Protein 7DDZ (pdb70)

GO terms:
  GO:0008188 neuropeptide receptor activity (F, IDA)
  GO:0001601 peptide YY receptor activity (F, IDA)
  GO:0007186 G protein-coupled receptor signaling pathway (P, IDA)
  GO:0007193 adenylate cyclase-inhibiting G protein-coupled receptor signaling pathway (P, IDA)
  GO:0005929 cilium (C, IDA)
  GO:0004983 neuropeptide Y receptor activity (F, IDA)
  GO:0005886 plasma membrane (C, IDA)
  GO:0001965 G-protein alpha-subunit binding (F, IDA)
  GO:0005246 calcium channel regulator activity (F, TAS)
  GO:0005886 plasma membrane (C, TAS)
  GO:0038023 signaling receptor activity (F, TAS)
  GO:0007626 locomotory behavior (P, TAS)
  GO:0005515 protein binding (F, IPI)
  GO:0003151 outflow tract morphogenesis (P, IMP)
  GO:0003214 cardiac left ventricle morphogenesis (P, IMP)

Solvent-accessible surface area: 22088 Å² total; per-residue (Å²): 164,93,94,70,94,26,71,107,28,2,50,52,5,31,108,81,0,31,80,12,1,50,24,0,40,82,0,4,107,137,47,122,104,12,98,54,17,17,16,26,4,1,14,10,3,3,64,0,9,36,49,7,0,71,66,0,0,36,59,25,28,46,74,46,26,153,40,55,13,77,42,26,67,94,45,0,56,81,8,22,40,6,35,9,18,6,28,15,0,3,9,40,4,6,18,24,3,0,70,12,30,19,75,6,10,44,93,41,17,57,55,97,36,56,68,175,81,0,91,96,43,33,40,92,4,62,38,86,0,29,136,68,0,30,33,55,19,120,54,54,55,85,60,121,105,77,141,114,115,80,185,132,27,15,25,9,65,92,95,52,78,18,152,143,122,63,111,126,14,34,83,48,21,68,53,25,26,99,92,17,23,78,93,12,42,37,62,5,65,96,0,16,87,120,0,133,51,110,15,142,134,72,74,17,61,0,0,0,0,20,0,19,77,104,20,51,1,70,41,0,1,117,14,0,13,143,42,1,33,108,30,50,20,104,42,47,62,72,41,5,66,88,29,152,11,58,29,14,0,108,26,11,11,0,0,0,0,0,0,14,32,106,18,124,143,69,73,93,16,4,97,54,0,70,83,7,48,91,41,0,97,109,0,28,5,132,3,6,13,0,0,0,0,0,7,19,62,61,103,161,150,143,60,2,1,0,0,70,33,0,19,94,48,0,124,107,43,39,14,68,44,14,54,109,12,17,72,4,79,36,72,0,134,93,14,129,118,100,0,25,30,17,1,100,79,0,94,27,21,12,64,102,44,52,82,109,26,62,110,16,0,80,2,3,46,42,2,11,77,45,18,20,90,17,24,97,28,7,21,52,21,54,81,49,28,49,124,66,80,148,45,161,68,84,201,108,52,53,77,52,71,29,63,55,20,18,62,0,4,34,7,6,35,14,9,8,98,23,2,14,186,45,15,41,83,6,103,137,9,18,116,30,14,128,186,100,193

Nearest PDB structures (foldseek):
  7ddz-assembly1_A  TM=1.002E+00  e=1.173E-68  Enterobacteria phage RB59
  7k15-assembly1_A  TM=5.612E-01  e=9.259E-35  Homo sapiens
  5tgz-assembly1_A  TM=5.579E-01  e=1.648E-32  Homo sapiens
  5zkp-assembly1_A  TM=7.275E-01  e=7.012E-29  Homo sapiens
  6li1-assembly1_A  TM=5.273E-01  e=2.588E-31  Homo sapiens

Radius of gyration: 28.98 Å; Cα contacts (8 Å, |Δi|>4): 641; chains: 1; bounding box: 44×44×99 Å

InterPro domains:
  IPR000276 G protein-coupled receptor, rhodopsin-like [PF00001] (67-325)
  IPR000276 G protein-coupled receptor, rhodopsin-like [PR00237] (52-76)
  IPR000276 G protein-coupled receptor, rhodopsin-like [PR00237] (85-106)
  IPR000276 G protein-coupled receptor, rhodopsin-like [PR00237] (130-152)
  IPR000276 G protein-coupled receptor, rhodopsin-like [PR00237] (164-185)
  IPR000276 G protein-coupled receptor, rhodopsin-like [PR00237] (220-243)
  IPR000276 G protein-coupled receptor, rhodopsin-like [PR00237] (266-290)
  IPR000276 G protein-coupled receptor, rhodopsin-like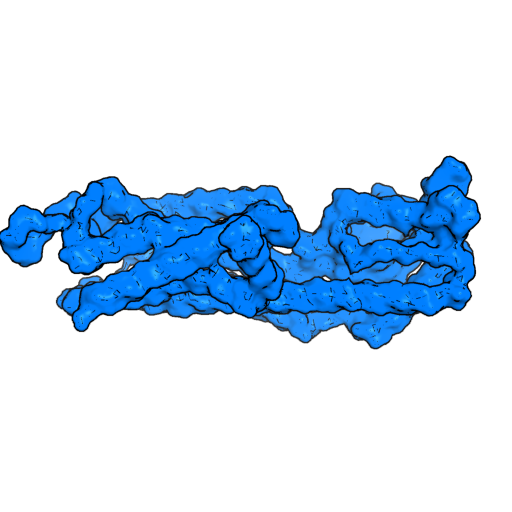 [PR00237] (307-333)
  IPR000276 G protein-coupled receptor, rhodopsin-like [PS00237] (136-152)
  IPR000276 G protein-coupled receptor, rhodopsin-like [SM01381] (61-340)
  IPR000611 Neuropeptide Y receptor family [PR01012] (77-89)
  IPR000611 Neuropeptide Y receptor family [PR01012] (107-119)
  IPR000611 Neuropeptide Y receptor family [PR01012] (130-145)
  IPR000611 Neuropeptide Y receptor family [PR01012] (312-321)
  IPR000611 Neuropeptide Y receptor family [PR01012] (323-336)
  IPR001358 Neuropeptide Y2 receptor [PR01014] (2-19)
  IPR001358 Neuropeptide Y2 receptor [PR01014] (26-42)
  IPR001358 Neuropeptide Y2 receptor [PR01014] (42-59)
  IPR001358 Neuropeptide Y2 receptor [PR01014] (179-192)
  IPR001358 Neuropeptide Y2 receptor [PR01014] (193-208)

Organism: Homo sapiens (NCBI:txid9606)

Structure (mmCIF, N/CA/C/O backbone):
data_7DDZ
#
_entry.id   7DDZ
#
_cell.length_a   96.420
_cell.length_b   50.863
_cell.length_c   184.629
_cell.angle_alpha   90.000
_cell.angle_beta   90.667
_cell.angle_gamma   90.000
#
_symmetry.space_group_name_H-M   'C 1 2 1'
#
loop_
_entity.id
_entity.type
_entity.pdbx_description
1 polymer 'Human Neuropeptide Y Y2 Receptor fusion protein'
2 non-polymer ~{N}-[4-[4-[(1~{S})-2-(diethylamino)-2-oxidanylidene-1-phenyl-ethyl]piperazin-1-yl]-3-fluoranyl-phenyl]-2-pyridin-3-yl-benzamide
3 non-polymer 'FLAVIN MONONUCLEOTIDE'
#
loop_
_atom_site.group_PDB
_atom_site.id
_atom_site.type_symbol
_atom_site.label_atom_id
_atom_site.label_alt_id
_atom_site.label_comp_id
_atom_site.label_asym_id
_atom_site.label_entity_id
_atom_site.label_seq_id
_atom_site.pdbx_PDB_ins_code
_atom_site.Cartn_x
_atom_site.Cartn_y
_atom_site.Cartn_z
_atom_site.occupancy
_atom_site.B_iso_or_equiv
_atom_site.auth_seq_id
_atom_site.auth_comp_id
_atom_site.auth_asym_id
_atom_site.auth_atom_id
_atom_site.pdbx_PDB_model_num
ATOM 1 N N . GLU A 1 211 ? -32.00400 -15.93200 56.68200 1.000 118.36946 48 GLU A N 1
ATOM 2 C CA . GLU A 1 211 ? -30.86800 -15.23000 57.27600 1.000 121.44351 48 GLU A CA 1
ATOM 3 C C . GLU A 1 211 ? -30.47100 -14.00600 56.44300 1.000 118.52474 48 GLU A C 1
ATOM 4 O O . GLU A 1 211 ? -30.01500 -14.13500 55.30800 1.000 114.48478 48 GLU A O 1
ATOM 10 N N . VAL A 1 212 ? -30.63900 -12.81500 57.02300 1.000 118.07995 49 VAL A N 1
ATOM 11 C CA . VAL A 1 212 ? -30.43200 -11.58100 56.26800 1.000 112.82405 49 VAL A CA 1
ATOM 12 C C . VAL A 1 212 ? -28.94900 -11.32300 56.02600 1.000 112.51612 49 VAL A C 1
ATOM 13 O O . VAL A 1 212 ? -28.57200 -10.77200 54.98300 1.000 113.18726 49 VAL A O 1
ATOM 17 N N . GLN A 1 213 ? -28.08100 -11.74100 56.95000 1.000 113.70047 50 GLN A N 1
ATOM 18 C CA . GLN A 1 213 ? -26.65500 -11.47300 56.79000 1.000 111.53179 50 GLN A CA 1
ATOM 19 C C . GLN A 1 213 ? -26.07800 -12.18800 55.57000 1.000 115.29014 50 GLN A C 1
ATOM 20 O O . GLN A 1 213 ? -25.26500 -11.61200 54.83800 1.000 117.80097 50 GLN A O 1
ATOM 26 N N . VAL A 1 214 ? -26.49700 -13.42900 55.31700 1.000 114.45056 51 VAL A N 1
ATOM 27 C CA . VAL A 1 214 ? -25.95900 -14.16100 54.17000 1.000 111.90289 51 VAL A CA 1
ATOM 28 C C . VAL A 1 214 ? -26.57800 -13.68300 52.84900 1.000 109.26836 51 VAL A C 1
ATOM 29 O O . VAL A 1 214 ? -25.90000 -13.66900 51.81300 1.000 109.87633 51 VAL A O 1
ATOM 33 N N . VAL A 1 215 ? -27.85300 -13.27900 52.85100 1.000 107.32339 52 VAL A N 1
ATOM 34 C CA . VAL A 1 215 ? -28.47200 -12.74800 51.63800 1.000 102.62809 52 VAL A CA 1
ATOM 35 C C . VAL A 1 215 ? -27.78700 -11.45800 51.20300 1.000 104.78362 52 VAL A C 1
ATOM 3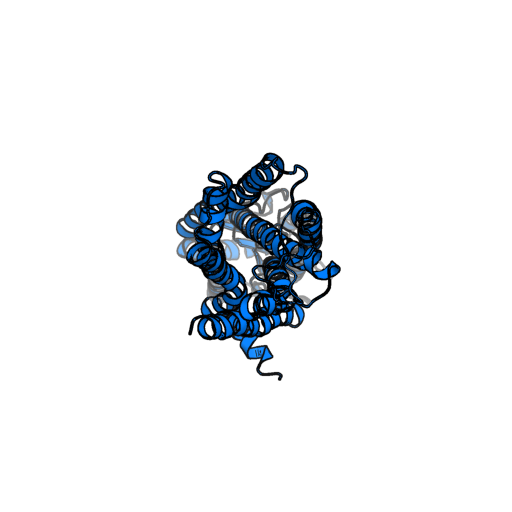6 O O . VAL A 1 215 ? -27.73600 -11.15800 50.00300 1.000 105.62845 52 VAL A O 1
ATOM 40 N N . LEU A 1 216 ? -27.20700 -10.70900 52.14100 1.000 107.51552 53 LEU A N 1
ATOM 41 C CA . LEU A 1 216 ? -26.38300 -9.55400 51.80100 1.000 107.02862 53 LEU A CA 1
ATOM 42 C C . LEU A 1 216 ? -24.90300 -9.90200 51.63900 1.000 102.27279 53 LEU A C 1
ATOM 43 O O . LEU A 1 216 ? -24.15500 -9.09200 51.08000 1.000 96.83266 53 LEU A O 1
ATOM 48 N N . ILE A 1 217 ? -24.46900 -11.08200 52.10400 1.000 100.20149 54 ILE A N 1
ATOM 49 C CA . ILE A 1 217 ? -23.10600 -11.55300 51.83500 1.000 97.94859 54 ILE A CA 1
ATOM 50 C C . ILE A 1 217 ? -22.87400 -11.67300 50.33200 1.000 98.37495 54 ILE A C 1
ATOM 51 O O . ILE A 1 217 ? -21.93000 -11.09200 49.78400 1.000 104.15196 54 ILE A O 1
ATOM 56 N N . LEU A 1 218 ? -23.73400 -12.42900 49.64100 1.000 95.67463 55 LEU A N 1
ATOM 57 C CA . LEU A 1 218 ? -23.53400 -12.71100 48.22300 1.000 96.68001 55 LEU A CA 1
ATOM 58 C C . LEU A 1 218 ? -24.18100 -11.68300 47.29900 1.000 94.51133 55 LEU A C 1
ATOM 59 O O . LEU A 1 218 ? -23.89500 -11.68400 46.09300 1.000 89.04489 55 LEU A O 1
ATOM 64 N N . ALA A 1 219 ? -25.03900 -10.80500 47.82500 1.000 97.17218 56 ALA A N 1
ATOM 65 C CA . ALA A 1 219 ? -25.49600 -9.67500 47.02600 1.000 92.77691 56 ALA A CA 1
ATOM 66 C C . ALA A 1 219 ? -24.37100 -8.66600 46.82100 1.000 91.13724 56 ALA A C 1
ATOM 67 O O . ALA A 1 219 ? -24.25300 -8.06800 45.74800 1.000 86.72619 56 ALA A O 1
ATOM 69 N N . TYR A 1 220 ? -23.51600 -8.48300 47.82500 1.000 94.28499 57 TYR A N 1
ATOM 70 C CA . TYR A 1 220 ? -22.46100 -7.48400 47.72400 1.000 94.22709 57 TYR A CA 1
ATOM 71 C C . TYR A 1 220 ? -21.20600 -7.99300 47.03400 1.000 95.76148 57 TYR A C 1
ATOM 72 O O . TYR A 1 220 ? -20.47000 -7.18900 46.45700 1.000 97.42221 57 TYR A O 1
ATOM 81 N N . CYS A 1 221 ? -20.92500 -9.29100 47.07100 1.000 96.76423 58 CYS A N 1
ATOM 82 C CA . CYS A 1 221 ? -19.68800 -9.75000 46.45200 1.000 97.50643 58 CYS A CA 1
ATOM 83 C C . CYS A 1 221 ? -19.85700 -10.15700 44.99200 1.000 96.84056 58 CYS A C 1
ATOM 84 O O . CYS A 1 221 ? -18.94100 -9.92900 44.19100 1.000 95.08508 58 CYS A O 1
ATOM 87 N N . SER A 1 222 ? -20.99700 -10.74500 44.60600 1.000 95.16141 59 SER A N 1
ATOM 88 C CA . SER A 1 222 ? -21.21900 -10.96100 43.17900 1.000 88.75011 59 SER A CA 1
ATOM 89 C C . SER A 1 222 ? -21.18300 -9.63700 42.42500 1.000 83.31262 59 SER A C 1
ATOM 90 O O . SER A 1 222 ? -20.70200 -9.58900 41.28700 1.000 83.33104 59 SER A O 1
ATOM 93 N N . ILE A 1 223 ? -21.63800 -8.54700 43.05500 1.000 77.70405 60 ILE A N 1
ATOM 94 C CA . ILE A 1 223 ? -21.37700 -7.21800 42.50700 1.000 83.27314 60 ILE A CA 1
ATOM 95 C C . ILE A 1 223 ? -19.87800 -6.98400 42.39600 1.000 83.56002 60 ILE A C 1
ATOM 96 O O . ILE A 1 223 ? -19.38100 -6.48500 41.37600 1.000 75.59064 60 ILE A O 1
ATOM 101 N N . ILE A 1 224 ? -19.13800 -7.31100 43.46100 1.000 85.38129 61 ILE A N 1
ATOM 102 C CA . ILE A 1 224 ? -17.69900 -7.06800 43.46700 1.000 82.45462 61 ILE A CA 1
ATOM 103 C C . ILE A 1 224 ? -17.04000 -7.85200 42.34700 1.000 80.72020 61 ILE A C 1
ATOM 104 O O . ILE A 1 224 ? -16.23600 -7.31100 41.58400 1.000 78.03830 61 ILE A O 1
ATOM 109 N N . LEU A 1 225 ? -17.41600 -9.12700 42.20300 1.000 81.41766 62 LEU A N 1
ATOM 110 C CA . LEU A 1 225 ? -16.79900 -10.01000 41.21800 1.000 80.81232 62 LEU A CA 1
ATOM 111 C C . LEU A 1 225 ? -17.28500 -9.72000 39.79300 1.000 81.22290 62 LEU A C 1
ATOM 112 O O . LEU A 1 225 ? -16.46900 -9.57400 38.87500 1.000 81.85718 62 LEU A O 1
ATOM 117 N N . LEU A 1 226 ? -18.60800 -9.66100 39.57800 1.000 78.53573 63 LEU A N 1
ATOM 118 C CA . LEU A 1 226 ? -19.12900 -9.24900 38.27300 1.000 79.29372 63 LEU A CA 1
ATOM 119 C C . LEU A 1 226 ? -18.55400 -7.90400 37.83800 1.000 75.51169 63 LEU A C 1
ATOM 120 O O . LEU A 1 226 ? -18.35300 -7.66300 36.63900 1.000 76.06702 63 LEU A O 1
ATOM 125 N N . GLY A 1 227 ? -18.27700 -7.02600 38.79200 1.000 72.45869 64 GLY A N 1
ATOM 126 C CA . GLY A 1 227 ? -17.80600 -5.69300 38.49500 1.000 71.76124 64 GLY A CA 1
ATOM 127 C C . GLY A 1 227 ? -16.30500 -5.52900 38.41500 1.000 73.37985 64 GLY A C 1
ATOM 128 O O . GLY A 1 227 ? -15.84600 -4.55600 37.82100 1.000 72.65871 64 GLY A O 1
ATOM 129 N N . VAL A 1 228 ? -15.51800 -6.42300 39.01400 1.000 78.50415 65 VAL A N 1
ATOM 130 C CA . VAL A 1 228 ? -14.07600 -6.33200 38.80600 1.000 77.25400 65 VAL A CA 1
ATOM 131 C C . VAL A 1 228 ? -13.70600 -6.94700 37.46800 1.000 75.15901 65 VAL A C 1
ATOM 132 O O . VAL A 1 228 ? -12.98300 -6.33900 36.67300 1.000 71.94020 65 VAL A O 1
ATOM 136 N N . ILE A 1 229 ? -14.22600 -8.14000 37.17400 1.000 77.52772 66 ILE A N 1
ATOM 137 C CA . ILE A 1 229 ? -13.91100 -8.77700 35.89800 1.000 78.52520 66 ILE A CA 1
ATOM 138 C C . ILE A 1 229 ? -14.50700 -7.97000 34.75400 1.000 79.41742 66 ILE A C 1
ATOM 139 O O . ILE A 1 229 ? -13.82700 -7.65800 33.76700 1.000 78.43835 66 ILE A O 1
ATOM 144 N N . GLY A 1 230 ? -15.77800 -7.59500 34.88800 1.000 80.35963 67 GLY A N 1
ATOM 145 C CA . GLY A 1 230 ? -16.42700 -6.75300 33.90800 1.000 76.48812 67 GLY A CA 1
ATOM 146 C C . GLY A 1 230 ? -15.66400 -5.47100 33.65500 1.000 74.47209 67 GLY A C 1
ATOM 147 O O . GLY A 1 230 ? -15.26500 -5.19900 32.52300 1.000 75.62486 67 GLY A O 1
ATOM 148 N N . ASN A 1 231 ? -15.44000 -4.67400 34.70000 1.000 78.37519 68 ASN A N 1
ATOM 149 C CA . ASN A 1 231 ? -14.79200 -3.38400 34.49900 1.000 78.06725 68 ASN A CA 1
ATOM 150 C C . ASN A 1 231 ? -13.30000 -3.50400 34.21000 1.000 80.24120 68 ASN A C 1
ATOM 151 O O . ASN A 1 231 ? -12.69700 -2.52300 33.76400 1.000 76.78815 68 ASN A O 1
ATOM 156 N N . SER A 1 232 ? -12.69600 -4.67700 34.42000 1.000 81.80981 69 SER A N 1
ATOM 157 C CA . SER A 1 232 ? -11.30300 -4.85000 34.02100 1.000 79.38847 69 SER A CA 1
ATOM 158 C C . SER A 1 232 ? -11.17300 -5.12200 32.52800 1.000 81.20184 69 SER A C 1
ATOM 159 O O . SER A 1 232 ? -10.19300 -4.68800 31.90900 1.000 80.84654 69 SER A O 1
ATOM 162 N N . LEU A 1 233 ? -12.13900 -5.84000 31.94000 1.000 79.38847 70 LEU A N 1
ATOM 163 C CA . LEU A 1 233 ? -12.13700 -6.05800 30.49400 1.000 72.70345 70 LEU A CA 1
ATOM 164 C C . LEU A 1 233 ? -12.28700 -4.75500 29.72300 1.000 67.84761 70 LEU A C 1
ATOM 165 O O . LEU A 1 233 ? -11.68600 -4.60100 28.65700 1.000 74.38260 70 LEU A O 1
ATOM 170 N N . VAL A 1 234 ? -13.07800 -3.80900 30.23500 1.000 61.58896 71 VAL A N 1
ATOM 171 C CA . VAL A 1 234 ? -13.33000 -2.57400 29.49600 1.000 60.82045 71 VAL A CA 1
ATOM 172 C C . VAL A 1 234 ? -12.08900 -1.69500 29.46300 1.000 64.01294 71 VAL A C 1
ATOM 173 O O . VAL A 1 234 ? -11.72100 -1.16500 28.40900 1.000 66.91065 71 VAL A O 1
ATOM 177 N N . ILE A 1 235 ? -11.43500 -1.51100 30.61600 1.000 62.40222 72 ILE A N 1
ATOM 178 C CA . ILE A 1 235 ? -10.14400 -0.82900 30.64800 1.000 62.70489 72 ILE A CA 1
ATOM 179 C C . ILE A 1 235 ? -9.16700 -1.50400 29.69300 1.000 68.25818 72 ILE A C 1
ATOM 180 O O . ILE A 1 235 ? -8.47300 -0.84400 28.91200 1.000 71.69544 72 ILE A O 1
ATOM 185 N N . HIS A 1 236 ? -9.13400 -2.83700 29.71900 1.000 67.39229 73 HIS A N 1
ATOM 186 C CA . HIS A 1 236 ? -8.12800 -3.59200 28.98800 1.000 58.51754 73 HIS A CA 1
ATOM 187 C C . HIS A 1 236 ? -8.29200 -3.44900 27.48100 1.000 66.99751 73 HIS A C 1
ATOM 188 O O . HIS A 1 236 ? -7.34300 -3.07900 26.78200 1.000 75.57222 73 HIS A O 1
ATOM 195 N N . VAL A 1 237 ? -9.49000 -3.73800 26.95800 1.000 61.22050 74 VAL A N 1
ATOM 196 C CA . VAL A 1 237 ? -9.67500 -3.78400 25.50900 1.000 58.42016 74 VAL A CA 1
ATOM 197 C C . VAL A 1 237 ? -9.56800 -2.39100 24.89500 1.000 64.19191 74 VAL A C 1
ATOM 198 O O . VAL A 1 237 ? -9.05600 -2.23100 23.78100 1.000 72.18760 74 VAL A O 1
ATOM 202 N N . VAL A 1 238 ? -10.03600 -1.35800 25.59900 1.000 64.53932 75 VAL A N 1
ATOM 203 C CA . VAL A 1 238 ? -9.89100 -0.01000 25.06400 1.000 61.85478 75 VAL A CA 1
ATOM 204 C C . VAL A 1 238 ? -8.41000 0.33700 24.95000 1.000 61.76530 75 VAL A C 1
ATOM 205 O O . VAL A 1 238 ? -8.02100 1.14000 24.09600 1.000 60.55989 75 VAL A O 1
ATOM 209 N N . ILE A 1 239 ? -7.56000 -0.30800 25.74100 1.000 58.97286 76 ILE A N 1
ATOM 210 C CA . ILE A 1 239 ? -6.12700 -0.03100 25.69400 1.000 68.26345 76 ILE A CA 1
ATOM 211 C C . ILE A 1 239 ? -5.40200 -0.93400 24.69600 1.000 72.91927 76 ILE A C 1
ATOM 212 O O . ILE A 1 239 ? -4.60400 -0.46000 23.88500 1.000 73.51408 76 ILE A O 1
ATOM 217 N N . LYS A 1 240 ? -5.64200 -2.24800 24.73100 1.000 70.62952 77 LYS A N 1
ATOM 218 C CA . LYS A 1 240 ? -4.83300 -3.14700 23.91300 1.000 64.36561 77 LYS A CA 1
ATOM 219 C C . LYS A 1 240 ? -5.19000 -3.06900 22.43100 1.000 70.22158 77 LYS A C 1
ATOM 220 O O . LYS A 1 240 ? -4.34200 -3.37900 21.58700 1.000 80.27278 77 LYS A O 1
ATOM 226 N N . PHE A 1 241 ? -6.41100 -2.65500 22.08400 1.000 64.27876 78 PHE A N 1
ATOM 227 C CA . PHE A 1 241 ? -6.88600 -2.69800 20.70200 1.000 60.22564 78 PHE A CA 1
ATOM 228 C C . PHE A 1 241 ? -7.02800 -1.29000 20.14100 1.000 59.67821 78 PHE A C 1
ATOM 229 O O . PHE A 1 241 ? -7.87600 -0.51900 20.60200 1.000 53.08531 78 PHE A O 1
ATOM 237 N N . LYS A 1 242 ? -6.22400 -0.96600 19.12200 1.000 68.13975 79 LYS A N 1
ATOM 238 C CA . LYS A 1 242 ? -6.36400 0.33500 18.46800 1.000 65.95528 79 LYS A CA 1
ATOM 239 C C . LYS A 1 242 ? -7.68900 0.44800 17.73600 1.000 62.98387 79 LYS A C 1
ATOM 240 O O . LYS A 1 242 ? -8.11900 1.55800 17.40800 1.000 58.30962 79 LYS A O 1
ATOM 246 N N . SER A 1 243 ? -8.33800 -0.68500 17.46900 1.000 64.27613 80 SER A N 1
ATOM 247 C CA . SER A 1 243 ? -9.67000 -0.66600 16.88200 1.000 59.38344 80 SER A CA 1
ATOM 248 C C . SER A 1 243 ? -10.63900 0.09000 17.77200 1.000 58.75704 80 SER A C 1
ATOM 249 O O . SER A 1 243 ? -11.54400 0.77300 17.27100 1.000 53.76434 80 SER A O 1
ATOM 252 N N . MET A 1 244 ? -10.41700 0.01000 19.09500 1.000 63.24443 81 MET A N 1
ATOM 253 C CA . MET A 1 244 ? -11.29700 0.48000 20.15800 1.000 55.85670 81 MET A CA 1
ATOM 254 C C . MET A 1 244 ? -10.88900 1.82100 20.75400 1.000 55.58298 81 MET A C 1
ATOM 255 O O . MET A 1 244 ? -11.62500 2.35500 21.58500 1.000 59.54661 81 MET A O 1
ATOM 260 N N . ARG A 1 245 ? -9.73600 2.36300 20.39500 1.000 53.38798 82 ARG A N 1
ATOM 261 C CA . ARG A 1 245 ? -9.34300 3.65200 20.94100 1.000 55.23031 82 ARG A CA 1
ATOM 262 C C . ARG A 1 245 ? -10.13100 4.72000 20.19500 1.000 57.98064 82 ARG A C 1
ATOM 263 O O . ARG A 1 245 ? -9.78200 5.10800 19.07900 1.000 61.95480 82 ARG A O 1
ATOM 271 N N . THR A 1 246 ? -11.22700 5.16600 20.79600 1.000 50.94295 83 THR A N 1
ATOM 272 C CA . THR A 1 246 ? -12.02200 6.26800 20.28500 1.000 50.01389 83 THR A CA 1
ATOM 273 C C . THR A 1 246 ? -12.26900 7.24600 21.43000 1.000 57.59901 83 THR A C 1
ATOM 274 O O . THR A 1 246 ? -11.90000 6.99200 22.57900 1.000 63.46814 83 THR A O 1
ATOM 278 N N . VAL A 1 247 ? -12.85800 8.40100 21.12200 1.000 52.73264 84 VAL A N 1
ATOM 279 C CA . VAL A 1 247 ? -13.14500 9.33000 22.20900 1.000 48.34001 84 VAL A CA 1
ATOM 280 C C . VAL A 1 247 ? -14.29000 8.80200 23.06500 1.000 49.39803 84 VAL A C 1
ATOM 281 O O . VAL A 1 247 ? -14.29400 8.97100 24.28900 1.000 57.12527 84 VAL A O 1
ATOM 285 N N . THR A 1 248 ? -15.27700 8.14900 22.44700 1.000 48.28474 85 THR A N 1
ATOM 286 C CA . THR A 1 248 ? -16.38900 7.65600 23.25000 1.000 57.35425 85 THR A CA 1
ATOM 287 C C . THR A 1 248 ? -15.93800 6.54000 24.19500 1.000 58.14381 85 THR A C 1
ATOM 288 O O . THR A 1 248 ? -16.31600 6.53200 25.37700 1.000 62.18904 85 THR A O 1
ATOM 292 N N . ASN A 1 249 ? -15.07200 5.63800 23.72200 1.000 46.85035 86 ASN A N 1
ATOM 293 C CA . ASN A 1 249 ? -14.57500 4.57000 24.58000 1.000 50.90347 86 ASN A CA 1
ATOM 294 C C . ASN A 1 249 ? -13.63400 5.06900 25.67800 1.000 55.93565 86 ASN A C 1
ATOM 295 O O . ASN A 1 249 ? -13.46200 4.37600 26.68800 1.000 59.88350 86 ASN A O 1
ATOM 300 N N . PHE A 1 250 ? -13.03100 6.25000 25.52700 1.000 56.35939 87 PHE A N 1
ATOM 301 C CA . PHE A 1 250 ? -12.18400 6.76100 26.60000 1.000 58.64651 87 PHE A CA 1
ATOM 302 C C . PHE A 1 250 ? -13.02000 7.23400 27.78100 1.000 58.93338 87 PHE A C 1
ATOM 303 O O . PHE A 1 250 ? -12.61700 7.07500 28.93700 1.000 58.27804 87 PHE A O 1
ATOM 311 N N . PHE A 1 251 ? -14.17200 7.84600 27.50800 1.000 60.11773 88 PHE A N 1
ATOM 312 C CA . PHE A 1 251 ? -15.12800 8.12400 28.57100 1.000 66.89749 88 PHE A CA 1
ATOM 313 C C . PHE A 1 251 ? -15.71700 6.83000 29.12300 1.000 67.18174 88 PHE A C 1
ATOM 314 O O . PHE A 1 251 ? -15.92100 6.69400 30.33400 1.000 71.05852 88 PHE A O 1
ATOM 322 N N . ILE A 1 252 ? -15.98400 5.86400 28.24800 1.000 55.42770 89 ILE A N 1
ATOM 323 C CA . ILE A 1 252 ? -16.50000 4.57800 28.69800 1.000 53.74065 89 ILE A CA 1
ATOM 324 C C . ILE A 1 252 ? -15.48800 3.87000 29.59200 1.000 57.23055 89 ILE A C 1
ATOM 325 O O . ILE A 1 252 ? -15.84900 3.27400 30.61400 1.000 61.45737 89 ILE A O 1
ATOM 330 N N . ALA A 1 253 ? -14.20500 3.93300 29.24000 1.000 58.54123 90 ALA A N 1
ATOM 331 C CA . ALA A 1 253 ? -13.19000 3.40500 30.14400 1.000 60.12563 90 ALA A CA 1
ATOM 332 C C . ALA A 1 253 ? -13.07100 4.25100 31.40200 1.000 62.34432 90 ALA A C 1
ATOM 333 O O . ALA A 1 253 ? -12.72900 3.71900 32.46100 1.000 67.64232 90 ALA A O 1
ATOM 335 N N . ASN A 1 254 ? -13.36600 5.55300 31.32300 1.000 67.53441 91 ASN A N 1
ATOM 336 C CA . ASN A 1 254 ? -13.30300 6.40500 32.51800 1.000 69.51097 91 ASN A CA 1
ATOM 337 C C . ASN A 1 254 ? -14.41300 6.06900 33.50400 1.000 66.19215 91 ASN A C 1
ATOM 338 O O . ASN A 1 254 ? -14.17200 6.00300 34.71400 1.000 74.25627 91 ASN A O 1
ATOM 343 N N . LEU A 1 255 ? -15.64500 5.92000 33.00600 1.000 61.59949 92 LEU A N 1
ATOM 344 C CA . LEU A 1 255 ? -16.70200 5.25100 33.75600 1.000 64.42878 92 LEU A CA 1
ATOM 345 C C . LEU A 1 255 ? -16.22200 3.93800 34.36100 1.000 67.76339 92 LEU A C 1
ATOM 346 O O . LEU A 1 255 ? -16.41600 3.68300 35.56000 1.000 72.82978 92 LEU A O 1
ATOM 351 N N . ALA A 1 256 ? -15.62000 3.07400 33.53700 1.000 60.05194 93 ALA A N 1
ATOM 352 C CA . ALA A 1 256 ? -15.11800 1.80300 34.05900 1.000 63.80502 93 ALA A CA 1
ATOM 353 C C . ALA A 1 256 ? -14.13900 2.01700 35.20800 1.000 66.49481 93 ALA A C 1
ATOM 354 O O . ALA A 1 256 ? -14.16600 1.27400 36.19800 1.000 64.16032 93 ALA A O 1
ATOM 356 N N . VAL A 1 257 ? -13.26800 3.02800 35.09700 1.000 68.25029 94 VAL A N 1
ATOM 357 C CA . VAL A 1 257 ? -12.25000 3.22700 36.12800 1.000 72.06917 94 VAL A CA 1
ATOM 358 C C . VAL A 1 257 ? -12.89000 3.81200 37.38400 1.000 73.92465 94 VAL A C 1
ATOM 359 O O . VAL A 1 257 ? -12.42100 3.57000 38.50600 1.000 77.24610 94 VAL A O 1
ATOM 363 N N . ALA A 1 258 ? -13.99800 4.53700 37.22400 1.000 66.32374 95 ALA A N 1
ATOM 364 C CA . ALA A 1 258 ? -14.73700 5.02200 38.38100 1.000 68.82667 95 ALA A CA 1
ATOM 365 C C . ALA A 1 258 ? -15.39800 3.88000 39.14300 1.000 73.66146 95 ALA A C 1
ATOM 366 O O . ALA A 1 258 ? -15.39400 3.86800 40.37700 1.000 80.02275 95 ALA A O 1
ATOM 368 N N . ASP A 1 259 ? -15.99400 2.92700 38.42900 1.000 72.26656 96 ASP A N 1
ATOM 369 C CA . ASP A 1 259 ? -16.69400 1.83100 39.08100 1.000 74.44577 96 ASP A CA 1
ATOM 370 C C . ASP A 1 259 ? -15.74300 0.73700 39.54400 1.000 79.93853 96 ASP A C 1
ATOM 371 O O . ASP A 1 259 ? -16.11000 -0.07600 40.40600 1.000 77.82512 96 ASP A O 1
ATOM 376 N N . LEU A 1 260 ? -14.52900 0.70100 38.99600 1.000 80.18593 97 LEU A N 1
ATOM 377 C CA . LEU A 1 260 ? -13.51100 -0.17500 39.55500 1.000 79.04106 97 LEU A CA 1
ATOM 378 C C . LEU A 1 260 ? -13.06400 0.32700 40.91800 1.000 82.33882 97 LEU A C 1
ATOM 379 O O . LEU A 1 260 ? -12.90400 -0.45900 41.85700 1.000 88.28427 97 LEU A O 1
ATOM 384 N N . LEU A 1 261 ? -12.87300 1.64100 41.04400 1.000 79.78851 98 LEU A N 1
ATOM 385 C CA . LEU A 1 261 ? -12.53100 2.24500 42.32400 1.000 76.90922 98 LEU A CA 1
ATOM 386 C C . LEU A 1 261 ? -13.58100 1.95800 43.39300 1.000 83.77847 98 LEU A C 1
ATOM 387 O O . LEU A 1 261 ? -13.30600 2.13000 44.58600 1.000 89.62390 98 LEU A O 1
ATOM 392 N N . VAL A 1 262 ? -14.76900 1.50100 43.00400 1.000 80.88865 99 VAL A N 1
ATOM 393 C CA . VAL A 1 262 ? -15.82500 1.23300 43.97100 1.000 81.27027 99 VAL A CA 1
ATOM 394 C C . VAL A 1 262 ? -15.98100 -0.26500 44.21000 1.000 81.45713 99 VAL A C 1
ATOM 395 O O . VAL A 1 262 ? -16.28300 -0.69500 45.32400 1.000 83.10733 99 VAL A O 1
ATOM 399 N N . ASN A 1 263 ? -15.76100 -1.08300 43.18800 1.000 79.97275 100 ASN A N 1
ATOM 400 C CA . ASN A 1 263 ? -15.88800 -2.52000 43.40300 1.000 79.07001 100 ASN A CA 1
ATOM 401 C C . ASN A 1 263 ? -14.73200 -3.07900 44.22500 1.000 83.00995 100 ASN A C 1
ATOM 402 O O . ASN A 1 263 ? -14.90200 -4.09300 44.91600 1.000 84.61278 100 ASN A O 1
ATOM 407 N N . THR A 1 264 ? -13.55800 -2.44400 44.16700 1.000 78.40677 101 THR A N 1
ATOM 408 C CA . THR A 1 264 ? -12.37600 -2.97200 44.84000 1.000 80.41490 101 THR A CA 1
ATOM 409 C C . THR A 1 264 ? -12.02500 -2.22900 46.12100 1.000 83.62582 101 THR A C 1
ATOM 410 O O . THR A 1 264 ? -11.47300 -2.83300 47.04200 1.000 78.17253 101 THR A O 1
ATOM 414 N N . LEU A 1 265 ? -12.30800 -0.93200 46.21100 1.000 91.60572 102 LEU A N 1
ATOM 415 C CA . LEU A 1 265 ? -11.97300 -0.18100 47.41600 1.000 90.67666 102 LEU A CA 1
ATOM 416 C C . LEU A 1 265 ? -13.16600 -0.07800 48.36600 1.000 88.20794 102 LEU A C 1
ATOM 417 O O . LEU A 1 265 ? -13.08300 -0.49800 49.52200 1.000 90.78457 102 LEU A O 1
ATOM 422 N N . CYS A 1 266 ? -14.29400 0.43200 47.88200 1.000 81.55188 103 CYS A N 1
ATOM 423 C CA . CYS A 1 266 ? -15.43700 0.72300 48.73400 1.000 81.27290 103 CYS A CA 1
ATOM 424 C C . CYS A 1 266 ? -16.25200 -0.50900 49.09400 1.000 82.00983 103 CYS A C 1
ATOM 425 O O . CYS A 1 266 ? -16.35100 -0.86300 50.27000 1.000 88.61326 103 CYS A O 1
ATOM 428 N N . LEU A 1 267 ? -16.85000 -1.15000 48.11000 1.000 79.17002 104 LEU A N 1
ATOM 429 C CA . LEU A 1 267 ? -17.67200 -2.33000 48.34100 1.000 83.21261 104 LEU A CA 1
ATOM 430 C C . LEU A 1 267 ? -16.99900 -3.41100 49.19500 1.000 92.63742 104 LEU A C 1
ATOM 431 O O . LEU A 1 267 ? -17.70200 -4.10800 49.93500 1.000 96.79845 104 LEU A O 1
ATOM 436 N N . PRO A 1 268 ? -15.67400 -3.60900 49.13100 1.000 92.36634 105 PRO A N 1
ATOM 437 C CA . PRO A 1 268 ? -15.06800 -4.58500 50.05500 1.000 90.47664 105 PRO A CA 1
ATOM 438 C C . PRO A 1 268 ? -15.14200 -4.19700 51.52800 1.000 96.78792 105 PRO A C 1
ATOM 439 O O . PRO A 1 268 ? -15.48100 -5.05300 52.35600 1.000 104.79941 105 PRO A O 1
ATOM 443 N N . PHE A 1 269 ? -14.82700 -2.94700 51.88800 1.000 94.65872 106 PHE A N 1
ATOM 444 C CA . PHE A 1 269 ? -14.86800 -2.52600 53.28900 1.000 95.63252 106 PHE A CA 1
ATOM 445 C C . PHE A 1 269 ? -16.27900 -2.21800 53.75800 1.000 95.34827 106 PHE A C 1
ATOM 446 O O . PHE A 1 269 ? -16.57800 -2.37300 54.94800 1.000 95.04561 106 PHE A O 1
ATOM 454 N N . THR A 1 270 ? -17.13700 -1.76000 52.84600 1.000 97.04585 107 THR A N 1
ATOM 455 C CA . THR A 1 270 ? -18.55400 -1.58800 53.15300 1.000 97.52485 107 THR A CA 1
ATOM 456 C C . THR A 1 270 ? -19.17700 -2.88400 53.64800 1.000 100.07779 107 THR A C 1
ATOM 457 O O . THR A 1 270 ? -19.83400 -2.90700 54.69800 1.000 100.35414 107 THR A O 1
ATOM 461 N N . LEU A 1 271 ? -18.98100 -3.97500 52.89700 1.000 96.93267 108 LEU A N 1
ATOM 462 C CA . LEU A 1 271 ? -19.49100 -5.28800 53.29400 1.000 98.71973 108 LEU A CA 1
ATOM 463 C C . LEU A 1 271 ? -19.16100 -5.61500 54.74500 1.000 101.92011 108 LEU A C 1
ATOM 464 O O . LEU A 1 271 ? -20.04300 -6.00000 55.52200 1.000 103.44661 108 LEU A O 1
ATOM 469 N N . THR A 1 272 ? -17.88700 -5.48100 55.12500 1.000 102.09645 109 THR A N 1
ATOM 470 C CA . THR A 1 272 ? -17.46800 -5.92400 56.45100 1.000 103.67032 109 THR A CA 1
ATOM 471 C C . THR A 1 272 ? -18.01200 -5.01900 57.55300 1.000 101.45164 109 THR A C 1
ATOM 472 O O . THR A 1 272 ? -18.23400 -5.48400 58.67500 1.000 98.87238 109 THR A O 1
ATOM 476 N N . TYR A 1 273 ? -18.24200 -3.73600 57.25800 1.000 103.54136 110 TYR A N 1
ATOM 477 C CA . TYR A 1 273 ? -18.86600 -2.85200 58.23900 1.000 103.35976 110 TYR A CA 1
ATOM 478 C C . TYR A 1 273 ? -20.35900 -3.11600 58.37600 1.000 101.20687 110 TYR A C 1
ATOM 479 O O . TYR A 1 273 ? -20.96800 -2.68300 59.35800 1.000 104.65992 110 TYR A O 1
ATOM 488 N N . THR A 1 274 ? -20.96100 -3.81600 57.42000 1.000 98.42233 111 THR A N 1
ATOM 489 C CA . THR A 1 274 ? -22.37900 -4.14700 57.49200 1.000 98.07755 111 THR A CA 1
ATOM 490 C C . THR A 1 274 ? -22.60700 -5.48600 58.18000 1.000 100.59890 111 THR A C 1
ATOM 491 O O . THR A 1 274 ? -23.47600 -5.60200 59.05000 1.000 104.13354 111 THR A O 1
ATOM 495 N N . LEU A 1 275 ? -21.83400 -6.50000 57.78800 1.000 100.79366 112 LEU A N 1
ATOM 496 C CA . LEU A 1 275 ? -22.03200 -7.85500 58.29700 1.000 102.52282 112 LEU A CA 1
ATOM 497 C C . LEU A 1 275 ? -21.64000 -7.95800 59.76700 1.000 107.18654 112 LEU A C 1
ATOM 498 O O . LEU A 1 275 ? -22.42000 -8.43400 60.60600 1.000 105.23893 112 LEU A O 1
ATOM 503 N N . MET A 1 276 ? -20.42200 -7.52000 60.09000 1.000 107.56026 113 MET A N 1
ATOM 504 C CA . MET A 1 276 ? -19.93500 -7.58400 61.46000 1.000 106.69964 113 MET A CA 1
ATOM 505 C C . MET A 1 276 ? -20.63700 -6.56100 62.34300 1.000 104.15196 113 MET A C 1
ATOM 506 O O . MET A 1 276 ? -20.97200 -6.85400 63.49500 1.000 110.00266 113 MET A O 1
ATOM 511 N N . GLY A 1 277 ? -20.87800 -5.36300 61.82000 1.000 100.36993 114 GLY A N 1
ATOM 512 C CA . GLY A 1 277 ? -21.46700 -4.29200 62.58800 1.000 104.80204 114 GLY A CA 1
ATOM 513 C C . GLY A 1 277 ? -20.47000 -3.36200 63.24200 1.000 110.48430 114 GLY A C 1
ATOM 514 O O . GLY A 1 277 ? -20.86400 -2.28800 63.72100 1.000 111.95816 114 GLY A O 1
ATOM 515 N N . GLU A 1 278 ? -19.19700 -3.73900 63.28500 1.000 114.91115 115 GLU A N 1
ATOM 516 C CA . GLU A 1 278 ? -18.14200 -2.91100 63.84700 1.000 111.55548 115 GLU A CA 1
ATOM 517 C C . GLU A 1 278 ? -17.18700 -2.48700 62.74000 1.000 105.44685 115 GLU A C 1
ATOM 518 O O . GLU A 1 278 ? -16.84600 -3.28500 61.86100 1.000 103.47293 115 GLU A O 1
ATOM 524 N N . TRP A 1 279 ? -16.77400 -1.22100 62.78100 1.000 102.11224 116 TRP A N 1
ATOM 525 C CA . TRP A 1 279 ? -15.74300 -0.70500 61.88600 1.000 102.57546 116 TRP A CA 1
ATOM 526 C C . TRP A 1 279 ? -14.37100 -1.11600 62.42100 1.000 107.03125 116 TRP A C 1
ATOM 527 O O . TRP A 1 279 ? -13.89000 -0.56800 63.42000 1.000 106.13904 116 TRP A O 1
ATOM 538 N N . LYS A 1 280 ? -13.73900 -2.08200 61.75700 1.000 107.49184 117 LYS A N 1
ATOM 539 C CA . LYS A 1 280 ? -12.49800 -2.67500 62.22800 1.000 108.92359 117 LYS A CA 1
ATOM 540 C C . LYS A 1 280 ? -11.25800 -2.14400 61.51200 1.000 110.86329 117 LYS A C 1
ATOM 541 O O . LYS A 1 280 ? -10.14000 -2.54400 61.85900 1.000 111.37388 117 LYS A O 1
ATOM 543 N N . MET A 1 281 ? -11.41900 -1.25800 60.52800 1.000 109.52366 118 MET A N 1
ATOM 544 C CA . MET A 1 281 ? -10.28000 -0.64800 59.85700 1.000 111.56074 118 MET A CA 1
ATOM 545 C C . MET A 1 281 ? -9.91800 0.65900 60.56500 1.000 113.35570 118 MET A C 1
ATOM 546 O O . MET A 1 281 ? -10.45800 0.98300 61.62600 1.000 115.60333 118 MET A O 1
ATOM 551 N N . GLY A 1 282 ? -8.99500 1.43200 59.98300 1.000 113.32411 119 GLY A N 1
ATOM 552 C CA . GLY A 1 282 ? -8.48100 2.59900 60.64500 1.000 114.89272 119 GLY A CA 1
ATOM 553 C C . GLY A 1 282 ? -9.46400 3.75900 60.63300 1.000 113.06882 119 GLY A C 1
ATOM 554 O O . GLY A 1 282 ? -10.56800 3.66700 60.08500 1.000 115.72967 119 GLY A O 1
ATOM 555 N N . PRO A 1 283 ? -9.06900 4.87100 61.26300 1.000 106.29432 120 PRO A N 1
ATOM 556 C CA . PRO A 1 283 ? -9.85200 6.10600 61.12200 1.000 103.00182 120 PRO A CA 1
ATOM 557 C C . PRO A 1 283 ? -9.56200 6.86200 59.83900 1.000 104.53885 120 PRO A C 1
ATOM 558 O O . PRO A 1 283 ? -10.36800 7.72200 59.45500 1.000 104.78098 120 PRO A O 1
ATOM 562 N N . VAL A 1 284 ? -8.43000 6.59500 59.18200 1.000 104.10722 121 VAL A N 1
ATOM 563 C CA . VAL A 1 284 ? -8.18200 7.20700 57.88200 1.000 101.91485 121 VAL A CA 1
ATOM 564 C C . VAL A 1 284 ? -9.17600 6.67600 56.85700 1.000 97.35641 121 VAL A C 1
ATOM 565 O O . VAL A 1 284 ? -9.76900 7.44600 56.09400 1.000 95.65884 121 VAL A O 1
ATOM 569 N N . LEU A 1 285 ? -9.41400 5.35900 56.86000 1.000 96.91162 122 LEU A N 1
ATOM 570 C CA . LEU A 1 285 ? -10.35300 4.76200 55.91800 1.000 94.05338 122 LEU A CA 1
ATOM 571 C C . LEU A 1 285 ? -11.79100 5.17500 56.20700 1.000 95.49303 122 LEU A C 1
ATOM 572 O O . LEU A 1 285 ? -12.59400 5.28800 55.27500 1.000 99.84881 122 LEU A O 1
ATOM 577 N N . CYS A 1 286 ? -12.13100 5.40700 57.47800 1.000 95.52724 123 CYS A N 1
ATOM 578 C CA . CYS A 1 286 ? -13.46600 5.88500 57.83200 1.000 96.52210 123 CYS A CA 1
ATOM 579 C C . CYS A 1 286 ? -13.78500 7.20400 57.13400 1.000 93.57701 123 CYS A C 1
ATOM 580 O O . CYS A 1 286 ? -14.95400 7.50200 56.86300 1.000 95.10614 123 CYS A O 1
ATOM 583 N N . HIS A 1 287 ? -12.76400 7.99700 56.82200 1.000 90.54770 124 HIS A N 1
ATOM 584 C CA . HIS A 1 287 ? -12.95200 9.20600 56.03600 1.000 90.29767 124 HIS A CA 1
ATOM 585 C C . HIS A 1 287 ? -12.92200 8.94000 54.53000 1.000 95.81938 124 HIS A C 1
ATOM 586 O O . HIS A 1 287 ? -13.60400 9.63000 53.76300 1.000 93.64807 124 HIS A O 1
ATOM 593 N N . LEU A 1 288 ? -12.14200 7.95200 54.08900 1.000 94.75873 125 LEU A N 1
ATOM 594 C CA . LEU A 1 288 ? -11.75100 7.90800 52.68600 1.000 90.16607 125 LEU A CA 1
ATOM 595 C C . LEU A 1 288 ? -12.72200 7.09500 51.84300 1.000 88.01318 125 LEU A C 1
ATOM 596 O O . LEU A 1 288 ? -12.96200 7.42000 50.67800 1.000 84.79701 125 LEU A O 1
ATOM 601 N N . VAL A 1 289 ? -13.28600 6.03700 52.40000 1.000 88.93961 126 VAL A N 1
ATOM 602 C CA . VAL A 1 289 ? -14.22200 5.20600 51.65200 1.000 87.18940 126 VAL A CA 1
ATOM 603 C C . VAL A 1 289 ? -15.51700 5.95000 51.33400 1.000 88.84223 126 VAL A C 1
ATOM 604 O O . VAL A 1 289 ? -16.02700 5.81100 50.21400 1.000 87.77105 126 VAL A O 1
ATOM 608 N N . PRO A 1 290 ? -16.09600 6.74000 52.24600 1.000 90.15555 127 PRO A N 1
ATOM 609 C CA . PRO A 1 290 ? -17.22400 7.59500 51.82100 1.000 89.08437 127 PRO A CA 1
ATOM 610 C C . PRO A 1 290 ? -16.82900 8.65200 50.79900 1.000 83.85479 127 PRO A C 1
ATOM 611 O O . PRO A 1 290 ? -17.64000 9.01400 49.93300 1.000 80.96760 127 PRO A O 1
ATOM 615 N N . TYR A 1 291 ? -15.60300 9.16400 50.88100 1.000 81.58610 128 TYR A N 1
ATOM 616 C CA . TYR A 1 291 ? -15.11400 10.09100 49.86900 1.000 81.53083 128 TYR A CA 1
ATOM 617 C C . TYR A 1 291 ? -14.91200 9.38800 48.53000 1.000 87.48154 128 TYR A C 1
ATOM 618 O O . TYR A 1 291 ? -15.35000 9.88600 47.48900 1.000 93.70334 128 TYR A O 1
ATOM 627 N N . ALA A 1 292 ? -14.25100 8.22600 48.53600 1.000 87.34205 129 ALA A N 1
ATOM 628 C CA . ALA A 1 292 ? -14.06900 7.46400 47.30600 1.000 86.36299 129 ALA A CA 1
ATOM 629 C C . ALA A 1 292 ? -15.38600 6.97900 46.71400 1.000 86.92095 129 ALA A C 1
ATOM 630 O O . ALA A 1 292 ? -15.42100 6.64500 45.52500 1.000 91.87417 129 ALA A O 1
ATOM 632 N N . GLN A 1 293 ? -16.45800 6.89700 47.51300 1.000 84.70489 130 GLN A N 1
ATOM 633 C CA . GLN A 1 293 ? -17.75500 6.54700 46.94300 1.000 84.93650 130 GLN A CA 1
ATOM 634 C C . GLN A 1 293 ? -18.42000 7.76500 46.31100 1.000 84.11798 130 GLN A C 1
ATOM 635 O O . GLN A 1 293 ? -18.91800 7.69800 45.17900 1.000 80.49649 130 GLN A O 1
ATOM 641 N N . GLY A 1 294 ? -18.45600 8.88500 47.03500 1.000 83.84690 131 GLY A N 1
ATOM 642 C CA . GLY A 1 294 ? -19.01300 10.08800 46.45000 1.000 83.07838 131 GLY A CA 1
ATOM 643 C C . GLY A 1 294 ? -18.22800 10.54700 45.24300 1.000 78.28570 131 GLY A C 1
ATOM 644 O O . GLY A 1 294 ? -18.79800 11.06600 44.28900 1.000 78.28044 131 GLY A O 1
ATOM 645 N N . LEU A 1 295 ? -16.92000 10.32800 45.25400 1.000 78.53047 132 LEU A N 1
ATOM 646 C CA . LEU A 1 295 ? -16.09300 10.72400 44.12700 1.000 77.77511 132 LEU A CA 1
ATOM 647 C C . LEU A 1 295 ? -16.50400 9.97800 42.86100 1.000 76.55392 132 LEU A C 1
ATOM 648 O O . LEU A 1 295 ? -16.50900 10.54700 41.76400 1.000 73.19299 132 LEU A O 1
ATOM 653 N N . ALA A 1 296 ? -16.89300 8.71400 43.00300 1.000 74.89582 133 ALA A N 1
ATOM 654 C CA . ALA A 1 296 ? -17.21900 7.90100 41.84300 1.000 70.28211 133 ALA A CA 1
ATOM 655 C C . ALA A 1 296 ? -18.52600 8.33900 41.19400 1.000 73.24299 133 ALA A C 1
ATOM 656 O O . ALA A 1 296 ? -18.59800 8.48800 39.97000 1.000 77.11451 133 ALA A O 1
ATOM 658 N N . VAL A 1 297 ? -19.58300 8.53400 41.98700 1.000 73.09824 134 VAL A N 1
ATOM 659 C CA . VAL A 1 297 ? -20.86400 8.88000 41.37900 1.000 74.41419 134 VAL A CA 1
ATOM 660 C C . VAL A 1 297 ? -20.79700 10.24000 40.68900 1.000 78.61469 134 VAL A C 1
ATOM 661 O O . VAL A 1 297 ? -21.50100 10.47200 39.69600 1.000 83.73899 134 VAL A O 1
ATOM 665 N N . GLN A 1 298 ? -19.93800 11.15000 41.16800 1.000 75.16428 135 GLN A N 1
ATOM 666 C CA . GLN A 1 298 ? -19.78600 12.42000 40.46500 1.000 73.48513 135 GLN A CA 1
ATOM 667 C C . GLN A 1 298 ? -19.01100 12.25800 39.15800 1.000 72.45079 135 GLN A C 1
ATOM 668 O O . GLN A 1 298 ? -19.39500 12.84500 38.13800 1.000 72.40079 135 GLN A O 1
ATOM 674 N N . VAL A 1 299 ? -17.91600 11.47900 39.15300 1.000 71.37961 136 VAL A N 1
ATOM 675 C CA . VAL A 1 299 ? -17.19900 11.29000 37.88800 1.000 67.98710 136 VAL A CA 1
ATOM 676 C C . VAL A 1 299 ? -18.08900 10.55900 36.89900 1.000 72.25603 136 VAL A C 1
ATOM 677 O O . VAL A 1 299 ? -18.05300 10.83200 35.69600 1.000 79.07527 136 VAL A O 1
ATOM 681 N N . SER A 1 300 ? -18.90600 9.62600 37.38600 1.000 70.70585 137 SER A N 1
ATOM 682 C CA . SER A 1 300 ? -19.84200 8.94600 36.50200 1.000 67.81339 137 SER A CA 1
ATOM 683 C C . SER A 1 300 ? -20.83500 9.93100 35.90100 1.000 70.50319 137 SER A C 1
ATOM 684 O O . SER A 1 300 ? -21.03200 9.97000 34.68500 1.000 71.52963 137 SER A O 1
ATOM 687 N N . THR A 1 301 ? -21.45800 10.75400 36.74600 1.000 80.41754 138 THR A N 1
ATOM 688 C CA . THR A 1 301 ? -22.46900 11.69100 36.27000 1.000 77.80933 138 THR A CA 1
ATOM 689 C C . THR A 1 301 ? -21.86700 12.74700 35.34800 1.000 75.31693 138 THR A C 1
ATOM 690 O O . THR A 1 301 ? -22.46900 13.11700 34.33000 1.000 68.88457 138 THR A O 1
ATOM 694 N N . ILE A 1 302 ? -20.66700 13.23000 35.67200 1.000 76.06175 139 ILE A N 1
ATOM 695 C CA . ILE A 1 302 ? -19.97600 14.12800 34.74800 1.000 74.16152 139 ILE A CA 1
ATOM 696 C C . ILE A 1 302 ? -19.61500 13.40200 33.44400 1.000 67.19753 139 ILE A C 1
ATOM 697 O O . ILE A 1 302 ? -19.81600 13.94300 32.35100 1.000 66.21847 139 ILE A O 1
ATOM 702 N N . THR A 1 303 ? -19.12400 12.16100 33.52800 1.000 61.37315 140 THR A N 1
ATOM 703 C CA . THR A 1 303 ? -18.70600 11.44500 32.32100 1.000 59.84139 140 THR A CA 1
ATOM 704 C C . THR A 1 303 ? -19.88900 11.10900 31.40900 1.000 62.41801 140 THR A C 1
ATOM 705 O O . THR A 1 303 ? -19.77000 11.18900 30.18200 1.000 64.93410 140 THR A O 1
ATOM 709 N N . LEU A 1 304 ? -21.03200 10.72500 31.97400 1.000 63.82607 141 LEU A N 1
ATOM 710 C CA . LEU A 1 304 ? -22.17700 10.39600 31.12600 1.000 65.97896 141 LEU A CA 1
ATOM 711 C C . LEU A 1 304 ? -22.73200 11.64300 30.45000 1.000 65.95791 141 LEU A C 1
ATOM 712 O O . LEU A 1 304 ? -23.16400 11.59200 29.29100 1.000 61.63371 141 LEU A O 1
ATOM 717 N N . THR A 1 305 ? -22.71000 12.77300 31.16300 1.000 64.83672 142 THR A N 1
ATOM 718 C CA . THR A 1 305 ? -23.20800 14.03100 30.61700 1.000 61.96796 142 THR A CA 1
ATOM 719 C C . THR A 1 305 ? -22.35000 14.50300 29.45400 1.000 60.93099 142 THR A C 1
ATOM 720 O O . THR A 1 305 ? -22.86800 15.05700 28.47800 1.000 61.53633 142 THR A O 1
ATOM 724 N N . VAL A 1 306 ? -21.03300 14.30400 29.55100 1.000 60.53357 143 VAL A N 1
ATOM 725 C CA . VAL A 1 306 ? -20.13000 14.60000 28.44400 1.000 57.18054 143 VAL A CA 1
ATOM 726 C C . VAL A 1 306 ? -20.38600 13.66400 27.26200 1.000 59.51503 143 VAL A C 1
ATOM 727 O O . VAL A 1 306 ? -20.29600 14.07800 26.09800 1.000 56.85682 143 VAL A O 1
ATOM 731 N N . ILE A 1 307 ? -20.64600 12.37900 27.52700 1.000 55.76721 144 ILE A N 1
ATOM 732 C CA . ILE A 1 307 ? -20.88300 11.46200 26.42000 1.000 50.75345 144 ILE A CA 1
ATOM 733 C C . ILE A 1 307 ? -22.09800 11.91500 25.63100 1.000 51.86411 144 ILE A C 1
ATOM 734 O O . ILE A 1 307 ? -22.08800 11.90800 24.39700 1.000 60.77308 144 ILE A O 1
ATOM 739 N N . ALA A 1 308 ? -23.15100 12.35000 26.32700 1.000 55.80143 145 ALA A N 1
ATOM 740 C CA . ALA A 1 308 ? -24.41300 12.65600 25.65900 1.000 58.35437 145 ALA A CA 1
ATOM 741 C C . ALA A 1 308 ? -24.30000 13.91100 24.81000 1.000 56.73575 145 ALA A C 1
ATOM 742 O O . ALA A 1 308 ? -24.85300 13.97500 23.70500 1.000 51.99044 145 ALA A O 1
ATOM 744 N N . LEU A 1 309 ? -23.60800 14.92900 25.33300 1.000 52.09835 146 LEU A N 1
ATOM 745 C CA . LEU A 1 309 ? -23.42600 16.17700 24.59900 1.000 46.93194 146 LEU A CA 1
ATOM 746 C C . LEU A 1 309 ? -22.51200 15.98700 23.38900 1.000 49.29802 146 LEU A C 1
ATOM 747 O O . LEU A 1 309 ? -22.78400 16.51000 22.30300 1.000 50.09285 146 LEU A O 1
ATOM 752 N N . ASP A 1 310 ? -21.42900 15.23700 23.55100 1.000 51.79568 147 ASP A N 1
ATOM 753 C CA . ASP A 1 310 ? -20.51900 15.02500 22.43600 1.000 48.29526 147 ASP A CA 1
ATOM 754 C C . ASP A 1 310 ? -21.22600 14.32300 21.28200 1.000 51.18508 147 ASP A C 1
ATOM 755 O O . ASP A 1 310 ? -21.07700 14.71300 20.11800 1.000 54.68024 147 ASP A O 1
ATOM 760 N N . ARG A 1 311 ? -21.99500 13.27400 21.58500 1.000 51.14561 148 ARG A N 1
ATOM 761 C CA . ARG A 1 311 ? -22.77100 12.60200 20.54600 1.000 54.15913 148 ARG A CA 1
ATOM 762 C C . ARG A 1 311 ? -23.73400 13.56700 19.86300 1.000 51.98781 148 ARG A C 1
ATOM 763 O O . ARG A 1 311 ? -23.82100 13.60000 18.63100 1.000 50.02705 148 ARG A O 1
ATOM 771 N N . TYR A 1 312 ? -24.47000 14.36000 20.64700 1.000 43.26571 149 TYR A N 1
ATOM 772 C CA . TYR A 1 312 ? -25.40000 15.30800 20.05300 1.000 42.29718 149 TYR A CA 1
ATOM 773 C C . TYR A 1 312 ? -24.68100 16.25300 19.09300 1.000 52.64052 149 TYR A C 1
ATOM 774 O O . TYR A 1 312 ? -25.21000 16.56800 18.01700 1.000 54.28809 149 TYR A O 1
ATOM 783 N N . ARG A 1 313 ? -23.44700 16.66900 19.43700 1.000 51.17719 150 ARG A N 1
ATOM 784 C CA . ARG A 1 313 ? -22.71100 17.59800 18.57900 1.000 47.35568 150 ARG A CA 1
ATOM 785 C C . ARG A 1 313 ? -22.21600 16.92000 17.29400 1.000 44.96065 150 ARG A C 1
ATOM 786 O O . ARG A 1 313 ? -22.22400 17.54000 16.21800 1.000 38.67043 150 ARG A O 1
ATOM 794 N N . CYS A 1 314 ? -21.76800 15.65200 17.38300 1.000 39.67844 151 CYS A N 1
ATOM 795 C CA . CYS A 1 314 ? -21.33400 14.95000 16.18000 1.000 42.66827 151 CYS A CA 1
ATOM 796 C C . CYS A 1 314 ? -22.48800 14.71800 15.22900 1.000 47.32410 151 CYS A C 1
ATOM 797 O O . CYS A 1 314 ? -22.28100 14.62400 14.01400 1.000 51.41932 151 CYS A O 1
ATOM 800 N N . ILE A 1 315 ? -23.70200 14.59400 15.76700 1.000 43.14728 152 ILE A N 1
ATOM 801 C CA . ILE A 1 315 ? -24.84600 14.26000 14.94000 1.000 46.86351 152 ILE A CA 1
ATOM 802 C C . ILE A 1 315 ? -25.39100 15.51900 14.22500 1.000 56.58310 152 ILE A C 1
ATOM 803 O O . ILE A 1 315 ? -25.91300 15.41900 13.10500 1.000 63.96030 152 ILE A O 1
ATOM 808 N N . VAL A 1 316 ? -25.22600 16.72500 14.79100 1.000 50.69818 153 VAL A N 1
ATOM 809 C CA . VAL A 1 316 ? -25.68000 17.90200 14.04400 1.000 55.14872 153 VAL A CA 1
ATOM 810 C C . VAL A 1 316 ? -24.61700 18.35400 13.04300 1.000 49.85071 153 VAL A C 1
ATOM 811 O O . VAL A 1 316 ? -24.94000 18.77900 11.92500 1.000 49.54805 153 VAL A O 1
ATOM 815 N N . TYR A 1 317 ? -23.34500 18.25900 13.40700 1.000 48.19525 154 TYR A N 1
ATOM 816 C CA . TYR A 1 317 ? -22.28300 18.62600 12.48300 1.000 48.08734 154 TYR A CA 1
ATOM 817 C C . TYR A 1 317 ? -22.01200 17.53100 11.47000 1.000 48.89797 154 TYR A C 1
ATOM 818 O O . TYR A 1 317 ? -21.15100 17.72700 10.60700 1.000 55.75142 154 TYR A O 1
ATOM 827 N N . HIS A 1 318 ? -22.73400 16.39900 11.56400 1.000 49.50067 155 HIS A N 1
ATOM 828 C CA . HIS A 1 318 ? -22.60700 15.24700 10.65000 1.000 46.29502 155 HIS A CA 1
ATOM 829 C C . HIS A 1 318 ? -21.18200 14.71900 10.63600 1.000 41.08914 155 HIS A C 1
ATOM 830 O O . HIS A 1 318 ? -20.66100 14.29500 9.60200 1.000 52.87213 155 HIS A O 1
ATOM 837 N N . LEU A 1 319 ? -20.54000 14.77000 11.78800 1.000 40.43116 156 LEU A N 1
ATOM 838 C CA . LEU A 1 319 ? -19.14200 14.41400 11.92100 1.000 40.46011 156 LEU A CA 1
ATOM 839 C C . LEU A 1 319 ? -18.97300 13.11100 12.69500 1.000 42.77618 156 LEU A C 1
ATOM 840 O O . LEU A 1 319 ? -19.87000 12.64100 13.40200 1.000 43.89210 156 LEU A O 1
ATOM 845 N N . GLU A 1 320 ? -17.79000 12.53400 12.55600 1.000 42.38929 157 GLU A N 1
ATOM 846 C CA . GLU A 1 320 ? -17.45300 11.35100 13.31700 1.000 43.34993 157 GLU A CA 1
ATOM 847 C C . GLU A 1 320 ? -16.61400 11.67300 14.54900 1.000 56.15936 157 GLU A C 1
ATOM 848 O O . GLU A 1 320 ? -16.53800 10.83900 15.46200 1.000 64.40509 157 GLU A O 1
ATOM 854 N N . SER A 1 321 ? -16.01900 12.87200 14.60800 1.000 52.25890 158 SER A N 1
ATOM 855 C CA . SER A 1 321 ? -15.50200 13.44800 15.85000 1.000 48.30842 158 SER A CA 1
ATOM 856 C C . SER A 1 321 ? -15.69900 14.96600 15.85100 1.000 56.06198 158 SER A C 1
ATOM 857 O O . SER A 1 321 ? -15.50000 15.64700 14.83400 1.000 57.53848 158 SER A O 1
ATOM 860 N N . LYS A 1 322 ? -16.14500 15.48300 16.99300 1.000 58.21224 159 LYS A N 1
ATOM 861 C CA . LYS A 1 322 ? -16.02000 16.89400 17.30400 1.000 50.66923 159 LYS A CA 1
ATOM 862 C C . LYS A 1 322 ? -14.89000 17.10900 18.30000 1.000 51.79042 159 LYS A C 1
ATOM 863 O O . LYS A 1 322 ? -13.97500 17.89200 18.03300 1.000 62.61540 159 LYS A O 1
ATOM 869 N N . ILE A 1 323 ? -14.90100 16.38200 19.42100 1.000 48.44265 160 ILE A N 1
ATOM 870 C CA . ILE A 1 323 ? -13.86500 16.51500 20.44900 1.000 53.43535 160 ILE A CA 1
ATOM 871 C C . ILE A 1 323 ? -12.65500 15.65100 20.12100 1.000 55.75669 160 ILE A C 1
ATOM 872 O O . ILE A 1 323 ? -12.78500 14.45700 19.82400 1.000 57.50426 160 ILE A O 1
ATOM 877 N N . SER A 1 324 ? -11.47300 16.24100 20.25200 1.000 59.51503 161 SER A N 1
ATOM 878 C CA . SER A 1 324 ? -10.21900 15.55200 19.98300 1.000 59.24131 161 SER A CA 1
ATOM 879 C C . SER A 1 324 ? -9.85500 14.54400 21.07600 1.000 59.30448 161 SER A C 1
ATOM 880 O O . SER A 1 324 ? -10.16900 14.71800 22.25500 1.000 70.22421 161 SER A O 1
ATOM 882 N N . LYS A 1 325 ? -9.12200 13.50800 20.67300 1.000 45.58704 162 LYS A N 1
ATOM 883 C CA . LYS A 1 325 ? -8.60500 12.53300 21.62100 1.000 51.64567 162 LYS A CA 1
ATOM 884 C C . LYS A 1 325 ? -7.70300 13.15400 22.66900 1.000 55.59877 162 LYS A C 1
ATOM 885 O O . LYS A 1 325 ? -7.46800 12.52700 23.70100 1.000 73.72726 162 LYS A O 1
ATOM 891 N N . ARG A 1 326 ? -7.17000 14.34600 22.44900 1.000 51.63514 163 ARG A N 1
ATOM 892 C CA . ARG A 1 326 ? -6.32300 14.92000 23.48400 1.000 60.21775 163 ARG A CA 1
ATOM 893 C C . ARG A 1 326 ? -7.06800 15.90100 24.38100 1.000 64.43404 163 ARG A C 1
ATOM 894 O O . ARG A 1 326 ? -6.68300 16.05800 25.54300 1.000 64.80777 163 ARG A O 1
ATOM 902 N N . ILE A 1 327 ? -8.14800 16.52600 23.89900 1.000 68.12396 164 ILE A N 1
ATOM 903 C CA . ILE A 1 327 ? -9.02800 17.25800 24.81200 1.000 71.41383 164 ILE A CA 1
ATOM 904 C C . ILE A 1 327 ? -9.80100 16.29400 25.71900 1.000 72.52449 164 ILE A C 1
ATOM 905 O O . ILE A 1 327 ? -10.04300 16.59700 26.89700 1.000 67.57652 164 ILE A O 1
ATOM 910 N N . SER A 1 328 ? -10.18100 15.11500 25.20000 1.000 65.06570 165 SER A N 1
ATOM 911 C CA . SER A 1 328 ? -10.87600 14.12500 26.01300 1.000 57.27266 165 SER A CA 1
ATOM 912 C C . SER A 1 328 ? -10.07500 13.72200 27.24600 1.000 60.52041 165 SER A C 1
ATOM 913 O O . SER A 1 328 ? -10.66800 13.41300 28.28700 1.000 62.75752 165 SER A O 1
ATOM 916 N N . PHE A 1 329 ? -8.74000 13.69900 27.16900 1.000 64.82619 166 PHE A N 1
ATOM 917 C CA . PHE A 1 329 ? -7.99300 13.41200 28.39800 1.000 67.56863 166 PHE A CA 1
ATOM 918 C C . PHE A 1 329 ? -8.06100 14.58400 29.36600 1.000 62.48644 166 PHE A C 1
ATOM 919 O O . PHE A 1 329 ? -8.11400 14.37800 30.58000 1.000 67.02383 166 PHE A O 1
ATOM 927 N N . LEU A 1 330 ? -8.12000 15.80800 28.84800 1.000 59.67294 167 LEU A N 1
ATOM 928 C CA . LEU A 1 330 ? -8.18600 16.98900 29.70500 1.000 63.72343 167 LEU A CA 1
ATOM 929 C C . LEU A 1 330 ? -9.55000 17.12100 30.38600 1.000 65.97896 167 LEU A C 1
ATOM 930 O O . LEU A 1 330 ? -9.62700 17.55300 31.54300 1.000 61.80478 167 LEU A O 1
ATOM 935 N N . ILE A 1 331 ? -10.63600 16.75200 29.68700 1.000 71.34803 168 ILE A N 1
ATOM 936 C CA . ILE A 1 331 ? -11.96300 16.73000 30.30600 1.000 67.50546 168 ILE A CA 1
ATOM 937 C C . ILE A 1 331 ? -12.05500 15.61200 31.34600 1.000 68.35556 168 ILE A C 1
ATOM 938 O O . ILE A 1 331 ? -12.70400 15.77400 32.38800 1.000 74.80634 168 ILE A O 1
ATOM 943 N N . ILE A 1 332 ? -11.40600 14.47200 31.09300 1.000 62.93649 169 ILE A N 1
ATOM 944 C CA . ILE A 1 332 ? -11.35300 13.41800 32.09500 1.000 65.38679 169 ILE A CA 1
ATOM 945 C C . ILE A 1 332 ? -10.57900 13.86200 33.33400 1.000 71.48489 169 ILE A C 1
ATOM 946 O O . ILE A 1 332 ? -10.88900 13.43200 34.45300 1.000 75.18270 169 ILE A O 1
ATOM 951 N N . GLY A 1 333 ? -9.59200 14.74000 33.17700 1.000 68.32135 170 GLY A N 1
ATOM 952 C CA . GLY A 1 333 ? -8.88700 15.27600 34.33300 1.000 64.34982 170 GLY A CA 1
ATOM 953 C C . GLY A 1 333 ? -9.74900 16.19600 35.18000 1.000 68.96880 170 GLY A C 1
ATOM 954 O O . GLY A 1 333 ? -9.91800 15.95600 36.37800 1.000 74.15363 170 GLY A O 1
ATOM 955 N N . LEU A 1 334 ? -10.29400 17.25300 34.56500 1.000 71.75334 171 LEU A N 1
ATOM 956 C CA . LEU A 1 334 ? -11.24700 18.13000 35.24100 1.000 75.82225 171 LEU A CA 1
ATOM 957 C C . LEU A 1 334 ? -12.30200 17.34500 35.99600 1.000 76.05386 171 LEU A C 1
ATOM 958 O O . LEU A 1 334 ? -12.68600 17.72600 37.10500 1.000 85.12336 171 LEU A O 1
ATOM 963 N N . ALA A 1 335 ? -12.81000 16.26200 35.39600 1.000 68.35293 172 ALA A N 1
ATOM 964 C CA . ALA A 1 335 ? -13.90300 15.51900 36.01800 1.000 68.17660 172 ALA A CA 1
ATOM 965 C C . ALA A 1 335 ? -13.47500 14.93500 37.35700 1.000 71.69544 172 ALA A C 1
ATOM 966 O O . ALA A 1 335 ? -14.17700 15.08600 38.36200 1.000 76.60919 172 ALA A O 1
ATOM 968 N N . TRP A 1 336 ? -12.31700 14.26600 37.38900 1.000 67.09225 173 TRP A N 1
ATOM 969 C CA . TRP A 1 336 ? -11.76200 13.80300 38.65500 1.000 65.08938 173 TRP A CA 1
ATOM 970 C C . TRP A 1 336 ? -11.37100 14.97000 39.54900 1.000 72.74293 173 TRP A C 1
ATOM 971 O O . TRP A 1 336 ? -11.56100 14.91600 40.76700 1.000 82.51516 173 TRP A O 1
ATOM 982 N N . GLY A 1 337 ? -10.83200 16.03900 38.96400 1.000 75.25113 174 GLY A N 1
ATOM 983 C CA . GLY A 1 337 ? -10.47200 17.20100 39.76300 1.000 75.38009 174 GLY A CA 1
ATOM 984 C C . GLY A 1 337 ? -11.68400 17.90700 40.33600 1.000 77.96724 174 GLY A C 1
ATOM 985 O O . GLY A 1 337 ? -11.77400 18.12000 41.54700 1.000 84.72595 174 GLY A O 1
ATOM 986 N N . ILE A 1 338 ? -12.64400 18.26600 39.47300 1.000 73.10350 175 ILE A N 1
ATOM 987 C CA . ILE A 1 338 ? -13.85900 18.93800 39.94100 1.000 75.04584 175 ILE A CA 1
ATOM 988 C C . ILE A 1 338 ? -14.62800 18.05300 40.92000 1.000 75.47484 175 ILE A C 1
ATOM 989 O O . ILE A 1 338 ? -15.22600 18.54400 41.88000 1.000 79.66218 175 ILE A O 1
ATOM 994 N N . SER A 1 339 ? -14.62000 16.74500 40.71700 1.000 75.07742 176 SER A N 1
ATOM 995 C CA . SER A 1 339 ? -15.40200 15.92600 41.63200 1.000 79.54112 176 SER A CA 1
ATOM 996 C C . SER A 1 339 ? -14.64900 15.59700 42.91400 1.000 85.09441 176 SER A C 1
ATOM 997 O O . SER A 1 339 ? -15.28800 15.34900 43.94100 1.000 89.60285 176 SER A O 1
ATOM 1000 N N . ALA A 1 340 ? -13.31600 15.60500 42.89800 1.000 82.09142 177 ALA A N 1
ATOM 1001 C CA . ALA A 1 340 ? -12.59400 15.45200 44.15700 1.000 76.69341 177 ALA A CA 1
ATOM 1002 C C . ALA A 1 340 ? -12.78700 16.65700 45.07600 1.000 78.96736 177 ALA A C 1
ATOM 1003 O O . ALA A 1 340 ? -12.62700 16.52100 46.29500 1.000 80.30963 177 ALA A O 1
ATOM 1005 N N . LEU A 1 341 ? -13.13800 17.82500 44.52100 1.000 80.15698 178 LEU A N 1
ATOM 1006 C CA . LEU A 1 341 ? -13.49600 18.98100 45.34500 1.000 81.19921 178 LEU A CA 1
ATOM 1007 C C . LEU A 1 341 ? -14.95500 18.93100 45.78600 1.000 87.34468 178 LEU A C 1
ATOM 1008 O O . LEU A 1 341 ? -15.27200 19.29800 46.92300 1.000 95.02981 178 LEU A O 1
ATOM 1013 N N . LEU A 1 342 ? -15.85500 18.47900 44.90900 1.000 85.51288 179 LEU A N 1
ATOM 1014 C CA . LEU A 1 342 ? -17.27800 18.47000 45.22800 1.000 88.16583 179 LEU A CA 1
ATOM 1015 C C . LEU A 1 342 ? -17.64200 17.43700 46.29300 1.000 89.78445 179 LEU A C 1
ATOM 1016 O O . LEU A 1 342 ? -18.69300 17.57100 46.93000 1.000 87.90264 179 LEU A O 1
ATOM 1021 N N . ALA A 1 343 ? -16.80500 16.41900 46.50600 1.000 88.80012 180 ALA A N 1
ATOM 1022 C CA . ALA A 1 343 ? -17.09800 15.34300 47.44700 1.000 86.05242 180 ALA A CA 1
ATOM 1023 C C . ALA A 1 343 ? -16.21500 15.37700 48.69000 1.000 88.85539 180 ALA A C 1
ATOM 1024 O O . ALA A 1 343 ? -16.22100 14.41500 49.46200 1.000 93.97179 180 ALA A O 1
ATOM 1026 N N . SER A 1 344 ? -15.46600 16.45600 48.91300 1.000 89.77392 181 SER A N 1
ATOM 1027 C CA . SER A 1 344 ? -14.62700 16.57800 50.10500 1.000 89.62917 181 SER A CA 1
ATOM 1028 C C . SER A 1 344 ? -15.43100 16.79400 51.38900 1.000 93.42436 181 SER A C 1
ATOM 1029 O O . SER A 1 344 ? -14.98700 16.34700 52.45400 1.000 103.18342 181 SER A O 1
ATOM 1032 N N . PRO A 1 345 ? -16.58600 17.47700 51.36300 1.000 91.67678 182 PRO A N 1
ATOM 1033 C CA . PRO A 1 345 ? -17.47900 17.41300 52.53400 1.000 94.31657 182 PRO A CA 1
ATOM 1034 C C . PRO A 1 345 ? -17.76400 15.99500 53.00900 1.000 94.69556 182 PRO A C 1
ATOM 1035 O O . PRO A 1 345 ? -17.86400 15.74800 54.21900 1.000 96.86425 182 PRO A O 1
ATOM 1039 N N . LEU A 1 346 ? -17.88000 15.04800 52.07800 1.000 88.89224 183 LEU A N 1
ATOM 1040 C CA . LEU A 1 346 ? -18.05500 13.65300 52.46000 1.000 87.23941 183 LEU A CA 1
ATOM 1041 C C . LEU A 1 346 ? -16.85100 13.11400 53.24100 1.000 87.28415 183 LEU A C 1
ATOM 1042 O O . LEU A 1 346 ? -16.98900 12.14500 54.00200 1.000 88.65010 183 LEU A O 1
ATOM 1047 N N . ALA A 1 347 ? -15.67300 13.71800 53.07600 1.000 82.42304 184 ALA A N 1
ATOM 1048 C CA . ALA A 1 347 ? -14.45100 13.19100 53.67500 1.000 82.90205 184 ALA A CA 1
ATOM 1049 C C . ALA A 1 347 ? -14.11100 13.83700 54.99800 1.000 92.12420 184 ALA A C 1
ATOM 1050 O O . ALA A 1 347 ? -13.48800 13.19300 55.85200 1.000 98.78290 184 ALA A O 1
ATOM 1052 N N . ILE A 1 348 ? -14.49800 15.09200 55.18600 1.000 92.28475 185 ILE A N 1
ATOM 1053 C CA . ILE A 1 348 ? -14.15600 15.82900 56.38700 1.000 94.71399 185 ILE A CA 1
ATOM 1054 C C . ILE A 1 348 ? -15.22900 15.69100 57.45500 1.000 93.58227 185 ILE A C 1
ATOM 1055 O O . ILE A 1 348 ? -14.91500 15.52500 58.63400 1.000 93.03221 185 ILE A O 1
ATOM 1060 N N . PHE A 1 349 ? -16.49800 15.71200 57.06400 1.000 93.00062 186 PHE A N 1
ATOM 1061 C CA . PHE A 1 349 ? -17.57300 15.59300 58.03700 1.000 96.79318 186 PHE A CA 1
ATOM 1062 C C . PHE A 1 349 ? -17.90200 14.14200 58.36900 1.000 98.86185 186 PHE A C 1
ATOM 1063 O O . PHE A 1 349 ? -19.06400 13.81400 58.63400 1.000 99.27243 186 PHE A O 1
ATOM 1071 N N . ARG A 1 350 ? -16.90400 13.26200 58.34400 1.000 95.01666 187 ARG A N 1
ATOM 1072 C CA . ARG A 1 350 ? -16.99100 11.93700 58.93400 1.000 90.77667 187 ARG A CA 1
ATOM 1073 C C . ARG A 1 350 ? -16.31200 11.96900 60.29700 1.000 96.15100 187 ARG A C 1
ATOM 1074 O O . ARG A 1 350 ? -15.33400 12.69500 60.50000 1.000 102.64389 187 ARG A O 1
ATOM 1082 N N . GLU A 1 351 ? -16.83500 11.18600 61.23700 1.000 94.83242 188 GLU A N 1
ATOM 1083 C CA . GLU A 1 351 ? -16.26500 11.15100 62.57500 1.000 102.78074 188 GLU A CA 1
ATOM 1084 C C . GLU A 1 351 ? -15.93300 9.71800 62.97600 1.000 103.60979 188 GLU A C 1
ATOM 1085 O O . GLU A 1 351 ? -16.69300 8.78300 62.69400 1.000 98.64867 188 GLU A O 1
ATOM 1091 N N . TYR A 1 352 ? -14.78500 9.55900 63.63500 1.000 103.62821 189 TYR A N 1
ATOM 1092 C CA . TYR A 1 352 ? -14.32700 8.27500 64.15600 1.000 102.79390 189 TYR A CA 1
ATOM 1093 C C . TYR A 1 352 ? -14.36800 8.34300 65.67700 1.000 104.56254 189 TYR A C 1
ATOM 1094 O O . TYR A 1 352 ? -13.53500 9.02200 66.28700 1.000 105.34421 189 TYR A O 1
ATOM 1103 N N . SER A 1 353 ? -15.32100 7.65200 66.29600 1.000 104.22565 190 SER A N 1
ATOM 1104 C CA . SER A 1 353 ? -15.31000 7.58500 67.75400 1.000 115.28488 190 SER A CA 1
ATOM 1105 C C . SER A 1 353 ? -16.17900 6.42200 68.22100 1.000 116.28500 190 SER A C 1
ATOM 1106 O O . SER A 1 353 ? -16.84100 5.74600 67.42600 1.000 112.44243 190 SER A O 1
ATOM 1109 N N . LEU A 1 354 ? -16.17500 6.21400 69.53900 1.000 117.29564 191 LEU A N 1
ATOM 1110 C CA . LEU A 1 354 ? -16.80200 5.06300 70.17100 1.000 113.01618 191 LEU A CA 1
ATOM 1111 C C . LEU A 1 354 ? -18.27800 5.34100 70.43100 1.000 112.62929 191 LEU A C 1
ATOM 1112 O O . LEU A 1 354 ? -18.65200 6.45300 70.81900 1.000 107.58395 191 LEU A O 1
ATOM 1117 N N . ILE A 1 355 ? -19.11400 4.33400 70.16100 1.000 116.77716 192 ILE A N 1
ATOM 1118 C CA . ILE A 1 355 ? -20.50000 4.27000 70.62200 1.000 114.58742 192 ILE A CA 1
ATOM 1119 C C . ILE A 1 355 ? -20.77300 2.82800 71.02900 1.000 117.70622 192 ILE A C 1
ATOM 1120 O O . ILE A 1 355 ? -20.45100 1.89700 70.28400 1.000 120.24073 192 ILE A O 1
ATOM 1125 N N . GLU A 1 356 ? -21.31500 2.62900 72.22700 1.000 120.65394 193 GLU A N 1
ATOM 1126 C CA . GLU A 1 356 ? -21.67100 1.29300 72.69200 1.000 120.68289 193 GLU A CA 1
ATOM 1127 C C . GLU A 1 356 ? -23.19100 1.17700 72.73000 1.000 120.65657 193 GLU A C 1
ATOM 1128 O O . GLU A 1 356 ? -23.85200 1.87500 73.51000 1.000 117.39565 193 GLU A O 1
ATOM 1134 N N . ILE A 1 357 ? -23.73500 0.31500 71.85900 1.000 124.37017 194 ILE A N 1
ATOM 1135 C CA . ILE A 1 357 ? -25.15900 -0.00400 71.88500 1.000 125.67823 194 ILE A CA 1
ATOM 1136 C C . ILE A 1 357 ? -25.53600 -0.58500 73.24000 1.000 133.83184 194 ILE A C 1
ATOM 1137 O O . ILE A 1 357 ? -26.51300 -0.16300 73.87000 1.000 139.76676 194 ILE A O 1
ATOM 1142 N N . ILE A 1 358 ? -24.77200 -1.57000 73.70300 1.000 135.82155 195 ILE A N 1
ATOM 1143 C CA . ILE A 1 358 ? -24.90000 -2.12900 75.05000 1.000 137.78757 195 ILE A CA 1
ATOM 1144 C C . ILE A 1 358 ? -23.45100 -2.24000 75.53600 1.000 134.09503 195 ILE A C 1
ATOM 1145 O O . ILE A 1 358 ? -22.55500 -1.79600 74.79900 1.000 134.06607 195 ILE A O 1
ATOM 1150 N N . PRO A 1 359 ? -23.11900 -2.81100 76.80600 1.000 127.99693 196 PRO A N 1
ATOM 1151 C CA . PRO A 1 359 ? -21.72200 -2.89300 77.26900 1.000 127.97324 196 PRO A CA 1
ATOM 1152 C C . PRO A 1 359 ? -20.82900 -3.96500 76.62000 1.000 131.44997 196 PRO A C 1
ATOM 1153 O O . PRO A 1 359 ? -20.09200 -4.67700 77.30300 1.000 135.69259 196 PRO A O 1
ATOM 1157 N N . ASP A 1 360 ? -20.91500 -4.09000 75.29200 1.000 133.28177 197 ASP A N 1
ATOM 1158 C CA . ASP A 1 360 ? -19.91200 -4.79700 74.50300 1.000 137.49543 197 ASP A CA 1
ATOM 1159 C C . ASP A 1 360 ? -18.59800 -4.03500 74.59700 1.000 136.36635 197 ASP A C 1
ATOM 1160 O O . ASP A 1 360 ? -18.57200 -2.82600 74.35300 1.000 132.20006 197 ASP A O 1
ATOM 1165 N N . PHE A 1 361 ? -17.50900 -4.72800 74.96500 1.000 139.24827 198 PHE A N 1
ATOM 1166 C CA . PHE A 1 36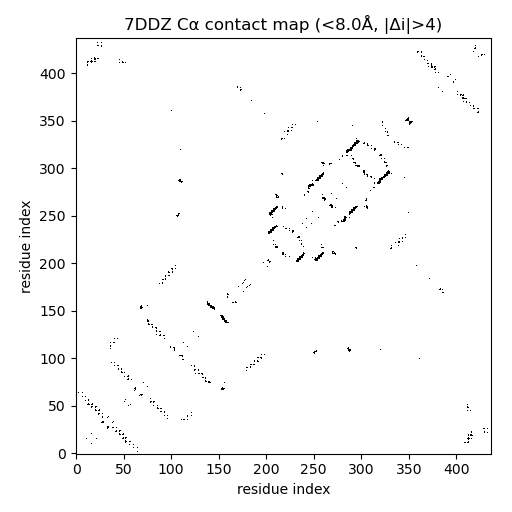1 ? -16.36100 -3.99600 75.49200 1.000 139.72728 198 PHE A CA 1
ATOM 1167 C C . PHE A 1 361 ? -15.54100 -3.33700 74.38900 1.000 138.58241 198 PHE A C 1
ATOM 1168 O O . PHE A 1 361 ? -14.74100 -2.43900 74.66900 1.000 141.55118 198 PHE A O 1
ATOM 1176 N N . GLU A 1 362 ? -15.74700 -3.72400 73.13100 1.000 134.59772 199 GLU A N 1
ATOM 1177 C CA . GLU A 1 362 ? -15.14400 -3.01600 72.00500 1.000 133.66076 199 GLU A CA 1
ATOM 1178 C C . GLU A 1 362 ? -16.14100 -2.92600 70.85700 1.000 130.79463 199 GLU A C 1
ATOM 1179 O O . GLU A 1 362 ? -16.51800 -3.95200 70.27700 1.000 131.66579 199 GLU A O 1
ATOM 1185 N N . ILE A 1 363 ? -16.56500 -1.70600 70.53400 1.000 127.33632 200 ILE A N 1
ATOM 1186 C CA . ILE A 1 363 ? -17.30100 -1.44400 69.30100 1.000 122.88315 200 ILE A CA 1
ATOM 1187 C C . ILE A 1 363 ? -17.11700 0.03100 68.94800 1.000 114.65585 200 ILE A C 1
ATOM 1188 O O . ILE A 1 363 ? -17.06300 0.89600 69.83100 1.000 120.16178 200 ILE A O 1
ATOM 1193 N N . VAL A 1 364 ? -16.96700 0.30400 67.65100 1.000 105.22841 201 VAL A N 1
ATOM 1194 C CA . VAL A 1 364 ? -16.70000 1.64100 67.11300 1.000 106.60489 201 VAL A CA 1
ATOM 1195 C C . VAL A 1 364 ? -17.44800 1.78100 65.79500 1.000 98.01438 201 VAL A C 1
ATOM 1196 O O . VAL A 1 364 ? -17.39500 0.88500 64.94700 1.000 96.85372 201 VAL A O 1
ATOM 1200 N N . ALA A 1 365 ? -18.14400 2.89200 65.61800 1.000 95.43776 202 ALA A N 1
ATOM 1201 C CA . ALA A 1 365 ? -18.86900 3.13100 64.38100 1.000 100.27518 202 ALA A CA 1
ATOM 1202 C C . ALA A 1 365 ? -18.25900 4.31000 63.63000 1.000 102.03855 202 ALA A C 1
ATOM 1203 O O . ALA A 1 365 ? -17.38600 5.02800 64.13200 1.000 102.68336 202 ALA A O 1
ATOM 1205 N N . CYS A 1 366 ? -18.72400 4.49200 62.39700 1.000 103.67032 203 CYS A N 1
ATOM 1206 C CA . CYS A 1 366 ? -18.24100 5.55200 61.52000 1.000 106.26011 203 CYS A CA 1
ATOM 1207 C C . CYS A 1 366 ? -19.46200 6.23300 60.91500 1.000 105.14155 203 CYS A C 1
ATOM 1208 O O . CYS A 1 366 ? -20.21900 5.60400 60.16800 1.000 103.17290 203 CYS A O 1
ATOM 1211 N N . THR A 1 367 ? -19.65800 7.50900 61.24900 1.000 106.46276 204 THR A N 1
ATOM 1212 C CA . THR A 1 367 ? -20.84800 8.25600 60.86200 1.000 106.08114 204 THR A CA 1
ATOM 1213 C C . THR A 1 367 ? -20.47100 9.68400 60.47900 1.000 105.53107 204 THR A C 1
ATOM 1214 O O . THR A 1 367 ? -19.34200 10.13700 60.69200 1.000 105.07312 204 THR A O 1
ATOM 1218 N N . GLU A 1 368 ? -21.44500 10.39600 59.91800 1.000 103.53347 205 GLU A N 1
ATOM 1219 C CA . GLU A 1 368 ? -21.26800 11.78200 59.51200 1.000 104.15459 205 GLU A CA 1
ATOM 1220 C C . GLU A 1 368 ? -21.53700 12.72100 60.68400 1.000 107.97084 205 GLU A C 1
ATOM 1221 O O . GLU A 1 368 ? -22.44200 12.48700 61.48900 1.000 108.96833 205 GLU A O 1
ATOM 1227 N N . LYS A 1 369 ? -20.74900 13.79200 60.77200 1.000 106.65489 206 LYS A N 1
ATOM 1228 C CA . LYS A 1 369 ? -20.93400 14.80500 61.80700 1.000 105.01785 206 LYS A CA 1
ATOM 1229 C C . LYS A 1 369 ? -20.67100 16.17800 61.20200 1.000 108.04453 206 LYS A C 1
ATOM 1230 O O . LYS A 1 369 ? -19.52900 16.50100 60.85600 1.000 109.33943 206 LYS A O 1
ATOM 1236 N N . TRP A 1 370 ? -21.72900 16.99000 61.09900 1.000 105.96534 207 TRP A N 1
ATOM 1237 C CA . TRP A 1 370 ? -21.88300 18.34600 60.59000 1.000 103.04920 207 TRP A CA 1
ATOM 1238 C C . TRP A 1 370 ? -21.77400 19.37000 61.71800 1.000 104.76256 207 TRP A C 1
ATOM 1239 O O . TRP A 1 370 ? -22.25800 19.12000 62.82700 1.000 100.47257 207 TRP A O 1
ATOM 1250 N N . PRO A 1 371 ? -21.16500 20.54400 61.41100 1.000 110.52115 208 PRO A N 1
ATOM 1251 C CA . PRO A 1 371 ? -20.50700 21.36500 62.44300 1.000 113.37412 208 PRO A CA 1
ATOM 1252 C C . PRO A 1 371 ? -21.25100 21.53800 63.76200 1.000 124.67021 208 PRO A C 1
ATOM 1253 O O . PRO A 1 371 ? -20.64200 21.44200 64.83400 1.000 129.69976 208 PRO A O 1
ATOM 1257 N N . GLY A 1 372 ? -22.55300 21.80100 63.71100 1.000 127.10735 209 GLY A N 1
ATOM 1258 C CA . GLY A 1 372 ? -23.29100 22.03600 64.93100 1.000 128.59173 209 GLY A CA 1
ATOM 1259 C C . GLY A 1 372 ? -23.64700 20.75800 65.66600 1.000 128.03640 209 GLY A C 1
ATOM 1260 O O . GLY A 1 372 ? -23.73600 19.67300 65.09300 1.000 125.05973 209 GLY A O 1
ATOM 1261 N N . GLU A 1 373 ? -23.85200 20.89800 66.97700 1.000 135.98999 210 GLU A N 1
ATOM 1262 C CA . GLU A 1 373 ? -24.32500 19.76800 67.76900 1.000 138.05339 210 GLU A CA 1
ATOM 1263 C C . GLU A 1 373 ? -25.76500 19.41000 67.42000 1.000 138.86402 210 GLU A C 1
ATOM 1264 O O . GLU A 1 373 ? -26.17800 18.25800 67.59400 1.000 137.90338 210 GLU A O 1
ATOM 1270 N N . GLU A 1 374 ? -26.53300 20.38100 66.92200 1.000 140.43263 211 GLU A N 1
ATOM 1271 C CA . GLU A 1 374 ? -27.88700 20.14000 66.44300 1.000 139.82203 211 GLU A CA 1
ATOM 1272 C C . GLU A 1 374 ? -28.14500 20.87600 65.13000 1.000 141.09323 211 GLU A C 1
ATOM 1273 O O . GLU A 1 374 ? -29.30000 20.95500 64.69300 1.000 143.36719 211 GLU A O 1
ATOM 1279 N N . LYS A 1 375 ? -27.10500 21.40300 64.47900 1.000 139.82203 212 LYS A N 1
ATOM 1280 C CA . LYS A 1 375 ? -27.25700 22.21200 63.27300 1.000 137.31646 212 LYS A CA 1
ATOM 1281 C C . LYS A 1 375 ? -27.21800 21.30000 62.05000 1.000 131.49208 212 LYS A C 1
ATOM 1282 O O . LYS A 1 375 ? -26.15000 20.81700 61.65200 1.000 132.84751 212 LYS A O 1
ATOM 1288 N N . SER A 1 376 ? -28.38200 21.08200 61.45000 1.000 123.07791 213 SER A N 1
ATOM 1289 C CA . SER A 1 376 ? -28.54400 20.15700 60.34000 1.000 113.20305 213 SER A CA 1
ATOM 1290 C C . SER A 1 376 ? -28.44700 20.83200 58.97700 1.000 110.69748 213 SER A C 1
ATOM 1291 O O . SER A 1 376 ? -28.47600 20.13500 57.95900 1.000 111.07121 213 SER A O 1
ATOM 1294 N N . ILE A 1 377 ? -28.29900 22.15900 58.93200 1.000 111.64496 214 ILE A N 1
ATOM 1295 C CA . ILE A 1 377 ? -28.50000 22.88600 57.68000 1.000 111.07648 214 ILE A CA 1
ATOM 1296 C C . ILE A 1 377 ? -27.35700 22.63700 56.69900 1.000 114.71375 214 ILE A C 1
ATOM 1297 O O . ILE A 1 377 ? -27.59600 22.39900 55.50800 1.000 119.57750 214 ILE A O 1
ATOM 1302 N N . TYR A 1 378 ? -26.10400 22.69500 57.16400 1.000 115.94548 215 TYR A N 1
ATOM 1303 C CA . TYR A 1 378 ? -24.98200 22.45000 56.25700 1.000 115.64281 215 TYR A CA 1
ATOM 1304 C C . TYR A 1 378 ? -25.12100 21.10200 55.55300 1.000 111.36335 215 TYR A C 1
ATOM 1305 O O . TYR A 1 378 ? -24.79700 20.97300 54.36700 1.000 110.29743 215 TYR A O 1
ATOM 1314 N N . GLY A 1 379 ? -25.62000 20.09200 56.26100 1.000 109.84738 216 GLY A N 1
ATOM 1315 C CA . GLY A 1 379 ? -25.71700 18.75800 55.70600 1.000 109.19467 216 GLY A CA 1
ATOM 1316 C C . GLY A 1 379 ? -26.89600 18.51600 54.79500 1.000 107.89715 216 GLY A C 1
ATOM 1317 O O . GLY A 1 379 ? -26.92600 17.48500 54.11800 1.000 102.89392 216 GLY A O 1
ATOM 1318 N N . THR A 1 380 ? -27.87100 19.42300 54.76100 1.000 106.65226 217 THR A N 1
ATOM 1319 C CA . THR A 1 380 ? -29.01500 19.24400 53.87600 1.000 100.54363 217 THR A CA 1
ATOM 1320 C C . THR A 1 380 ? -28.88700 20.02900 52.58100 1.000 100.48836 217 THR A C 1
ATOM 1321 O O . THR A 1 380 ? -29.24700 19.51400 51.51800 1.000 100.27255 217 THR A O 1
ATOM 1325 N N . VAL A 1 381 ? -28.39200 21.26800 52.63600 1.000 98.66709 218 VAL A N 1
ATOM 1326 C CA . VAL A 1 381 ? -28.21700 22.01800 51.39400 1.000 96.51947 218 VAL A CA 1
ATOM 1327 C C . VAL A 1 381 ? -27.20100 21.31800 50.50200 1.000 92.95851 218 VAL A C 1
ATOM 1328 O O . VAL A 1 381 ? -27.37000 21.24900 49.28100 1.000 92.89008 218 VAL A O 1
ATOM 1332 N N . TYR A 1 382 ? -26.14400 20.76700 51.09900 1.000 92.53215 219 TYR A N 1
ATOM 1333 C CA . TYR A 1 382 ? -25.25700 19.89700 50.34700 1.000 91.15567 219 TYR A CA 1
ATOM 1334 C C . TYR A 1 382 ? -26.02600 18.70700 49.81000 1.000 93.54806 219 TYR A C 1
ATOM 1335 O O . TYR A 1 382 ? -25.86400 18.33200 48.64700 1.000 98.50918 219 TYR A O 1
ATOM 1344 N N . SER A 1 383 ? -26.88600 18.11300 50.63600 1.000 91.61098 220 SER A N 1
ATOM 1345 C CA . SER A 1 383 ? -27.74300 17.02600 50.18900 1.000 90.65297 220 SER A CA 1
ATOM 1346 C C . SER A 1 3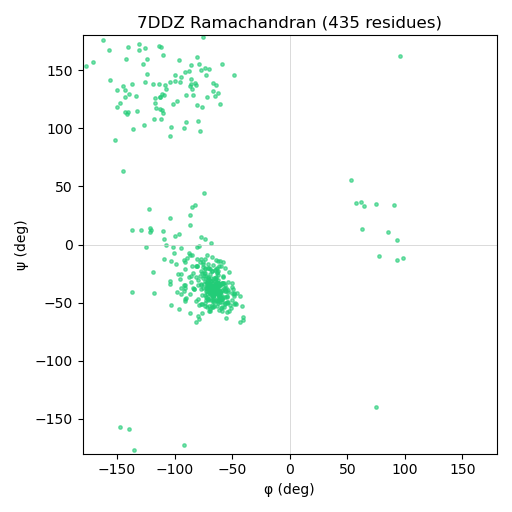83 ? -28.92700 17.50400 49.37300 1.000 95.67989 220 SER A C 1
ATOM 1347 O O . SER A 1 383 ? -29.81100 16.69900 49.06700 1.000 102.25437 220 SER A O 1
ATOM 1350 N N . LEU A 1 384 ? -28.99200 18.78300 49.05500 1.000 94.68767 221 LEU A N 1
ATOM 1351 C CA . LEU A 1 384 ? -30.00100 19.28100 48.13300 1.000 91.52940 221 LEU A CA 1
ATOM 1352 C C . LEU A 1 384 ? -29.39600 19.89800 46.88900 1.000 89.00278 221 LEU A C 1
ATOM 1353 O O . LEU A 1 384 ? -29.89700 19.65800 45.79300 1.000 89.35282 221 LEU A O 1
ATOM 1358 N N . SER A 1 385 ? -28.31800 20.67100 47.02800 1.000 90.57665 222 SER A N 1
ATOM 1359 C CA . SER A 1 385 ? -27.63500 21.20400 45.85300 1.000 86.06558 222 SER A CA 1
ATOM 1360 C C . SER A 1 385 ? -27.00200 20.08300 45.04500 1.000 89.88183 222 SER A C 1
ATOM 1361 O O . SER A 1 385 ? -27.16400 20.00900 43.82400 1.000 92.68743 222 SER A O 1
ATOM 1364 N N . SER A 1 386 ? -26.26600 19.19700 45.71500 1.000 91.67415 223 SER A N 1
ATOM 1365 C CA . SER A 1 386 ? -25.62300 18.10800 44.99400 1.000 92.80060 223 SER A CA 1
ATOM 1366 C C . SER A 1 386 ? -26.66000 17.19700 44.34300 1.000 91.61625 223 SER A C 1
ATOM 1367 O O . SER A 1 386 ? -26.48400 16.75900 43.20100 1.000 87.53681 223 SER A O 1
ATOM 1370 N N . LEU A 1 387 ? -27.76500 16.92800 45.03900 1.000 93.91652 224 LEU A N 1
ATOM 1371 C CA . LEU A 1 387 ? -28.86100 16.20400 44.40500 1.000 91.52940 224 LEU A CA 1
ATOM 1372 C C . LEU A 1 387 ? -29.45900 17.00800 43.25400 1.000 92.26633 224 LEU A C 1
ATOM 1373 O O . LEU A 1 387 ? -29.96200 16.42900 42.28400 1.000 93.76914 224 LEU A O 1
ATOM 1378 N N . LEU A 1 388 ? -29.40300 18.33700 43.33200 1.000 90.00816 225 LEU A N 1
ATOM 1379 C CA . LEU A 1 388 ? -29.91600 19.16900 42.24400 1.000 85.69712 225 LEU A CA 1
ATOM 1380 C C . LEU A 1 388 ? -28.88900 19.27600 41.12200 1.000 83.78110 225 LEU A C 1
ATOM 1381 O O . LEU A 1 388 ? -29.09000 18.75400 40.02200 1.000 84.84702 225 LEU A O 1
ATOM 1386 N N . ILE A 1 389 ? -27.76500 19.93500 41.40500 1.000 82.63886 226 ILE A N 1
ATOM 1387 C CA . ILE A 1 389 ? -26.74900 20.21700 40.39800 1.000 79.25687 226 ILE A CA 1
ATOM 1388 C C . ILE A 1 389 ? -26.15600 18.94100 39.79400 1.000 79.57270 226 ILE A C 1
ATOM 1389 O O . ILE A 1 389 ? -25.58800 18.99300 38.69500 1.000 79.25950 226 ILE A O 1
ATOM 1394 N N . LEU A 1 390 ? -26.30300 17.78100 40.46500 1.000 80.70968 227 LEU A N 1
ATOM 1395 C CA . LEU A 1 390 ? -25.65400 16.54300 40.02900 1.000 75.29061 227 LEU A CA 1
ATOM 1396 C C . LEU A 1 390 ? -26.57100 15.33200 39.92100 1.000 73.56408 227 LEU A C 1
ATOM 1397 O O . LEU A 1 390 ? -26.07900 14.20400 39.79700 1.000 76.05122 227 LEU A O 1
ATOM 1402 N N . TYR A 1 391 ? -27.87100 15.51000 39.96600 1.000 74.03782 228 TYR A N 1
ATOM 1403 C CA . TYR A 1 391 ? -28.73400 14.40000 39.57500 1.000 76.35916 228 TYR A CA 1
ATOM 1404 C C . TYR A 1 391 ? -29.91000 14.79200 38.69300 1.000 84.70489 228 TYR A C 1
ATOM 1405 O O . TYR A 1 391 ? -30.14300 14.09700 37.70600 1.000 82.89678 228 TYR A O 1
ATOM 1414 N N . VAL A 1 392 ? -30.60600 15.90400 38.93900 1.000 87.65788 229 VAL A N 1
ATOM 1415 C CA . VAL A 1 392 ? -31.71900 16.26100 38.06100 1.000 83.63371 229 VAL A CA 1
ATOM 1416 C C . VAL A 1 392 ? -31.24400 17.21900 36.97900 1.000 83.65477 229 VAL A C 1
ATOM 1417 O O . VAL A 1 392 ? -31.83100 17.28700 35.89100 1.000 83.65740 229 VAL A O 1
ATOM 1421 N N . LEU A 1 393 ? -30.17300 17.96500 37.26300 1.000 81.99667 230 LEU A N 1
ATOM 1422 C CA . LEU A 1 393 ? -29.57600 18.78400 36.20800 1.000 79.23055 230 LEU A CA 1
ATOM 1423 C C . LEU A 1 393 ? -28.91100 17.91300 35.15100 1.000 78.89630 230 LEU A C 1
ATOM 1424 O O . LEU A 1 393 ? -29.28500 18.01500 33.96600 1.000 75.86173 230 LEU A O 1
ATOM 1429 N N . PRO A 1 394 ? -27.96600 17.01700 35.48400 1.000 83.72846 231 PRO A N 1
ATOM 1430 C CA . PRO A 1 394 ? -27.31700 16.24900 34.41300 1.000 79.13844 231 PRO A CA 1
ATOM 1431 C C . PRO A 1 394 ? -28.23400 15.23000 33.77400 1.000 79.87273 231 PRO A C 1
ATOM 1432 O O . PRO A 1 394 ? -28.04900 14.92800 32.59300 1.000 84.22326 231 PRO A O 1
ATOM 1436 N N . LEU A 1 395 ? -29.21100 14.68000 34.49700 1.000 80.77811 232 LEU A N 1
ATOM 1437 C CA . LEU A 1 395 ? -30.19200 13.83200 33.82600 1.000 71.98758 232 LEU A CA 1
ATOM 1438 C C . LEU A 1 395 ? -31.17900 14.65200 33.03200 1.000 74.09573 232 LEU A C 1
ATOM 1439 O O . LEU A 1 395 ? -31.84700 14.10200 32.14900 1.000 73.58251 232 LEU A O 1
ATOM 1444 N N . GLY A 1 396 ? -31.29700 15.94600 33.34100 1.000 78.18306 233 GLY A N 1
ATOM 1445 C CA . GLY A 1 396 ? -32.03300 16.83800 32.46100 1.000 72.25077 233 GLY A CA 1
ATOM 1446 C C . GLY A 1 396 ? -31.32000 17.03000 31.13700 1.000 67.74496 233 GLY A C 1
ATOM 1447 O O . GLY A 1 396 ? -31.90700 16.82800 30.07200 1.000 71.92441 233 GLY A O 1
ATOM 1448 N N . ILE A 1 397 ? -30.03100 17.39000 31.19300 1.000 63.02598 234 ILE A N 1
ATOM 1449 C CA . ILE A 1 397 ? -29.23700 17.59400 29.97700 1.000 61.17312 234 ILE A CA 1
ATOM 1450 C C . ILE A 1 397 ? -29.19800 16.32500 29.12400 1.000 61.14417 234 ILE A C 1
ATOM 1451 O O . ILE A 1 397 ? -29.49300 16.35800 27.92400 1.000 60.94415 234 ILE A O 1
ATOM 1456 N N . ILE A 1 398 ? -28.78800 15.20000 29.72300 1.000 61.49685 235 ILE A N 1
ATOM 1457 C CA . ILE A 1 398 ? -28.68100 13.93600 28.99100 1.000 60.88362 235 ILE A CA 1
ATOM 1458 C C . ILE A 1 398 ? -30.00000 13.59800 28.29800 1.000 59.18604 235 ILE A C 1
ATOM 1459 O O . ILE A 1 398 ? -30.03600 13.28900 27.09900 1.000 57.92273 235 ILE A O 1
ATOM 1464 N N . SER A 1 399 ? -31.10200 13.66400 29.03900 1.000 62.26273 236 SER A N 1
ATOM 1465 C CA . SER A 1 399 ? -32.41600 13.40700 28.45300 1.000 70.28211 236 SER A CA 1
ATOM 1466 C C . SER A 1 399 ? -32.67300 14.29600 27.23300 1.000 67.48704 236 SER A C 1
ATOM 1467 O O . SER A 1 399 ? -33.14900 13.82100 26.19000 1.000 59.90981 236 SER A O 1
ATOM 1470 N N . PHE A 1 400 ? -32.36100 15.59100 27.35100 1.000 61.95480 237 PHE A N 1
ATOM 1471 C CA . PHE A 1 400 ? -32.56600 16.52700 26.25000 1.000 65.07359 237 PHE A CA 1
ATOM 1472 C C . PHE A 1 400 ? -31.74400 16.12500 25.03300 1.000 68.73456 237 PHE A C 1
ATOM 1473 O O . PHE A 1 400 ? -32.25500 16.08100 23.90800 1.000 75.22744 237 PHE A O 1
ATOM 1481 N N . SER A 1 401 ? -30.46900 15.80000 25.24200 1.000 68.01079 238 SER A N 1
ATOM 1482 C CA . SER A 1 401 ? -29.60100 15.46100 24.12300 1.000 65.73683 238 SER A CA 1
ATOM 1483 C C . SER A 1 401 ? -30.11400 14.23100 23.38100 1.000 65.48417 238 SER A C 1
ATOM 1484 O O . SER A 1 401 ? -30.38900 14.29100 22.18200 1.000 70.65847 238 SER A O 1
ATOM 1487 N N . TYR A 1 402 ? -30.28600 13.11000 24.08500 1.000 63.02335 239 TYR A N 1
ATOM 1488 C CA . TYR A 1 402 ? -30.74800 11.88800 23.42700 1.000 58.22277 239 TYR A CA 1
ATOM 1489 C C . TYR A 1 402 ? -32.14300 12.03700 22.82600 1.000 61.12312 239 TYR A C 1
ATOM 1490 O O . TYR A 1 402 ? -32.52500 11.25500 21.95000 1.000 55.90670 239 TYR A O 1
ATOM 1499 N N . THR A 1 403 ? -32.94500 12.97900 23.32700 1.000 65.07886 240 THR A N 1
ATOM 1500 C CA . THR A 1 403 ? -34.26800 13.20200 22.75100 1.000 59.42818 240 THR A CA 1
ATOM 1501 C C . THR A 1 403 ? -34.13200 13.86800 21.38900 1.000 58.99655 240 THR A C 1
ATOM 1502 O O . THR A 1 403 ? -34.73900 13.42800 20.40500 1.000 56.48572 240 THR A O 1
ATOM 1506 N N . ARG A 1 404 ? -33.29100 14.90400 21.30800 1.000 60.72570 241 ARG A N 1
ATOM 1507 C CA . ARG A 1 404 ? -32.97800 15.51600 20.02000 1.000 60.79676 241 ARG A CA 1
ATOM 1508 C C . ARG A 1 404 ? -32.26700 14.52700 19.10100 1.000 62.25483 241 ARG A C 1
ATOM 1509 O O . ARG A 1 404 ? -32.69200 14.30600 17.96500 1.000 62.30484 241 ARG A O 1
ATOM 1517 N N . ILE A 1 405 ? -31.18400 13.91200 19.58800 1.000 62.85754 242 ILE A N 1
ATOM 1518 C CA . ILE A 1 405 ? -30.42900 12.93700 18.80400 1.000 52.99320 242 ILE A CA 1
ATOM 1519 C C . ILE A 1 405 ? -31.35900 11.91200 18.18100 1.000 60.22827 242 ILE A C 1
ATOM 1520 O O . ILE A 1 405 ? -31.20400 11.52600 17.01500 1.000 64.84198 242 ILE A O 1
ATOM 1525 N N . TRP A 1 406 ? -32.33700 11.44800 18.95200 1.000 60.48357 243 TRP A N 1
ATOM 1526 C CA . TRP A 1 406 ? -33.16300 10.34400 18.49300 1.000 61.49422 243 TRP A CA 1
ATOM 1527 C C . TRP A 1 406 ? -33.99000 10.74600 17.27600 1.000 65.63419 243 TRP A C 1
ATOM 1528 O O . TRP A 1 406 ? -33.95000 10.06800 16.24500 1.000 69.89522 243 TRP A O 1
ATOM 1539 N N . SER A 1 407 ? -34.74000 11.84800 17.36600 1.000 64.33140 244 SER A N 1
ATOM 1540 C CA . SER A 1 407 ? -35.47600 12.31800 16.19300 1.000 65.62366 244 SER A CA 1
ATOM 1541 C C . SER A 1 407 ? -34.53100 12.54500 15.01100 1.000 63.54183 244 SER A C 1
ATOM 1542 O O . SER A 1 407 ? -34.76500 12.03600 13.90500 1.000 58.11223 244 SER A O 1
ATOM 1545 N N . LYS A 1 408 ? -33.44000 13.28100 15.24100 1.000 59.78612 245 LYS A N 1
ATOM 1546 C CA . LYS A 1 408 ? -32.38100 13.41300 14.24900 1.000 63.56025 245 LYS A CA 1
ATOM 1547 C C . LYS A 1 408 ? -32.09800 12.08200 13.53900 1.000 64.08137 245 LYS A C 1
ATOM 1548 O O . LYS A 1 408 ? -32.33600 11.95400 12.32600 1.000 62.64698 245 LYS A O 1
ATOM 1554 N N . LEU A 1 409 ? -31.65100 11.06200 14.29600 1.000 54.13807 246 LEU A N 1
ATOM 1555 C CA . LEU A 1 409 ? -31.27600 9.78100 13.68900 1.000 54.33546 246 LEU A CA 1
ATOM 1556 C C . LEU A 1 409 ? -32.43600 9.05900 13.01500 1.000 58.79389 246 LEU A C 1
ATOM 1557 O O . LEU A 1 409 ? -32.18500 8.19200 12.17100 1.000 64.07610 246 LEU A O 1
ATOM 1562 N N . LYS A 1 410 ? -33.68900 9.38400 13.36100 1.000 54.02227 247 LYS A N 1
ATOM 1563 C CA . LYS A 1 410 ? -34.84600 8.64400 12.86400 1.000 60.20195 247 LYS A CA 1
ATOM 1564 C C . LYS A 1 410 ? -35.41400 9.23000 11.57000 1.000 69.48728 247 LYS A C 1
ATOM 1565 O O . LYS A 1 410 ? -35.84600 8.47900 10.68800 1.000 74.02466 247 LYS A O 1
ATOM 1571 N N . ASN A 1 411 ? -35.41700 10.55800 11.43100 1.000 71.11642 248 ASN A N 1
ATOM 1572 C CA . ASN A 1 411 ? -36.05400 11.22900 10.30400 1.000 71.37698 248 ASN A CA 1
ATOM 1573 C C . ASN A 1 411 ? -35.07500 12.09800 9.52700 1.000 71.57700 248 ASN A C 1
ATOM 1574 O O . ASN A 1 411 ? -35.45800 13.11900 8.94600 1.000 72.58502 248 ASN A O 1
ATOM 1579 N N . HIS A 1 412 ? -33.81100 11.70400 9.50900 1.000 67.48441 249 HIS A N 1
ATOM 1580 C CA . HIS A 1 412 ? -32.82600 12.38600 8.69200 1.000 71.56384 249 HIS A CA 1
ATOM 1581 C C . HIS A 1 412 ? -32.81700 11.77800 7.29500 1.000 68.47137 249 HIS A C 1
ATOM 1582 O O . HIS A 1 412 ? -33.10900 10.59300 7.11000 1.000 72.51659 249 HIS A O 1
ATOM 1589 N N . VAL A 1 413 ? -32.50300 12.60900 6.31000 1.000 61.32841 250 VAL A N 1
ATOM 1590 C CA . VAL A 1 413 ? -32.12600 12.16000 4.97700 1.000 58.50175 250 VAL A CA 1
ATOM 1591 C C . VAL A 1 413 ? -30.63800 12.41800 4.82800 1.000 53.53800 250 VAL A C 1
ATOM 1592 O O . VAL A 1 413 ? -30.15100 13.46800 5.25300 1.000 60.01246 250 VAL A O 1
ATOM 1596 N N . ALA A 1 414 ? -29.90500 11.46100 4.25700 1.000 48.22157 1000 ALA A N 1
ATOM 1597 C CA . ALA A 1 414 ? -28.48200 11.70400 4.03400 1.000 46.67928 1000 ALA A CA 1
ATOM 1598 C C . ALA A 1 414 ? -28.27300 12.81600 2.99400 1.000 54.64076 1000 ALA A C 1
ATOM 1599 O O . ALA A 1 414 ? -28.99200 12.91300 1.98600 1.000 57.85431 1000 ALA A O 1
ATOM 1601 N N . LYS A 1 415 ? -27.29500 13.67900 3.26000 1.000 45.47651 1001 LYS A N 1
ATOM 1602 C CA . LYS A 1 415 ? -26.91300 14.74500 2.34700 1.000 34.26463 1001 LYS A CA 1
ATOM 1603 C C . LYS A 1 415 ? -25.51600 14.48100 1.79300 1.000 35.93062 1001 LYS A C 1
ATOM 1604 O O . LYS A 1 415 ? -24.57400 14.23800 2.55700 1.000 32.03279 1001 LYS A O 1
ATOM 1610 N N . ALA A 1 416 ? -25.39000 14.50300 0.46400 1.000 39.13627 1002 ALA A N 1
ATOM 1611 C CA . ALA A 1 416 ? -24.11600 14.28600 -0.21300 1.000 31.52746 1002 ALA A CA 1
ATOM 1612 C C . ALA A 1 416 ? -23.72200 15.51600 -1.01800 1.000 40.62592 1002 ALA A C 1
ATOM 1613 O O . ALA A 1 416 ? -24.56200 16.15400 -1.67900 1.000 32.41704 1002 ALA A O 1
ATOM 1615 N N . LEU A 1 417 ? -22.43400 15.84100 -0.93700 1.000 29.93254 1003 LEU A N 1
ATOM 1616 C CA . LEU A 1 417 ? -21.80600 16.86500 -1.76200 1.000 31.85908 1003 LEU A CA 1
ATOM 1617 C C . LEU A 1 417 ? -20.91000 16.13900 -2.74500 1.000 30.70105 1003 LEU A C 1
ATOM 1618 O O . LEU A 1 417 ? -20.10900 15.29400 -2.32600 1.000 30.70368 1003 LEU A O 1
ATOM 1623 N N . ILE A 1 418 ? -21.04700 16.44000 -4.04100 1.000 30.08519 1004 ILE A N 1
ATOM 1624 C CA . ILE A 1 418 ? -20.08400 15.96800 -5.04400 1.000 29.98517 1004 ILE A CA 1
ATOM 1625 C C . ILE A 1 418 ? -19.40100 17.17700 -5.66200 1.000 31.63800 1004 ILE A C 1
ATOM 1626 O O . ILE A 1 418 ? -20.05400 18.01900 -6.29700 1.000 36.47279 1004 ILE A O 1
ATOM 1631 N N . VAL A 1 419 ? -18.08500 17.26100 -5.46900 1.000 31.45114 1005 VAL A N 1
ATOM 1632 C CA . VAL A 1 419 ? -17.26200 18.30400 -6.05800 1.000 32.55127 1005 VAL A CA 1
ATOM 1633 C C . VAL A 1 419 ? -16.28200 17.62000 -6.97500 1.000 35.54374 1005 VAL A C 1
ATOM 1634 O O . VAL A 1 419 ? -15.49400 16.78600 -6.51400 1.000 35.74376 1005 VAL A O 1
ATOM 1638 N N . TYR A 1 420 ? -16.30700 17.98500 -8.26000 1.000 38.87045 1006 TYR A N 1
ATOM 1639 C CA . TYR A 1 420 ? -15.36500 17.45000 -9.24600 1.000 40.69172 1006 TYR A CA 1
ATOM 1640 C C . TYR A 1 420 ? -14.65900 18.56900 -10.00400 1.000 39.82056 1006 TYR A C 1
ATOM 1641 O O . TYR A 1 420 ? -15.19100 19.67300 -10.14300 1.000 36.74125 1006 TYR A O 1
ATOM 1650 N N . GLY A 1 421 ? -13.47000 18.25000 -10.51800 1.000 37.58345 1007 GLY A N 1
ATOM 1651 C CA . GLY A 1 421 ? -12.77100 19.07500 -11.50200 1.000 38.32828 1007 GLY A CA 1
ATOM 1652 C C . GLY A 1 421 ? -12.60400 18.32600 -12.81900 1.000 41.94187 1007 GLY A C 1
ATOM 1653 O O . GLY A 1 421 ? -12.08400 17.21200 -12.83500 1.000 39.65739 1007 GLY A O 1
ATOM 1654 N N . SER A 1 422 ? -13.05800 18.95000 -13.91900 1.000 40.60487 1008 SER A N 1
ATOM 1655 C CA . SER A 1 422 ? -13.17000 18.24800 -15.19700 1.000 38.77570 1008 SER A CA 1
ATOM 1656 C C . SER A 1 422 ? -12.91000 19.19800 -16.35900 1.000 43.32888 1008 SER A C 1
ATOM 1657 O O . SER A 1 422 ? -13.62200 20.18300 -16.53100 1.000 50.57448 1008 SER A O 1
ATOM 1660 N N . THR A 1 423 ? -11.91600 18.87800 -17.19100 1.000 55.77248 1009 THR A N 1
ATOM 1661 C CA . THR A 1 423 ? -11.53800 19.74800 -18.30300 1.000 56.08041 1009 THR A CA 1
ATOM 1662 C C . THR A 1 423 ? -12.22900 19.35600 -19.59900 1.000 48.53740 1009 THR A C 1
ATOM 1663 O O . THR A 1 423 ? -12.59600 20.21700 -20.39400 1.000 51.65619 1009 THR A O 1
ATOM 1667 N N . THR A 1 424 ? -12.40900 18.07500 -19.85000 1.000 44.65009 1010 THR A N 1
ATOM 1668 C CA . THR A 1 424 ? -13.08700 17.65100 -21.06200 1.000 46.36345 1010 THR A CA 1
ATOM 1669 C C . THR A 1 424 ? -14.33000 16.84400 -20.75600 1.000 47.53201 1010 THR A C 1
ATOM 1670 O O . THR A 1 424 ? -14.86400 16.18700 -21.65700 1.000 54.41179 1010 THR A O 1
ATOM 1674 N N . GLY A 1 425 ? -14.77100 16.84400 -19.49500 1.000 46.36609 1011 GLY A N 1
ATOM 1675 C CA . GLY A 1 425 ? -16.04700 16.29900 -19.10600 1.000 44.97908 1011 GLY A CA 1
ATOM 1676 C C . GLY A 1 425 ? -16.04900 14.85800 -18.64700 1.000 47.50570 1011 GLY A C 1
ATOM 1677 O O . GLY A 1 425 ? -17.13900 14.32700 -18.38200 1.000 51.48512 1011 GLY A O 1
ATOM 1678 N N . ASN A 1 426 ? -14.88800 14.19900 -18.54300 1.000 42.85514 1012 ASN A N 1
ATOM 1679 C CA . ASN A 1 426 ? -14.90600 12.79000 -18.16700 1.000 43.07622 1012 ASN A CA 1
ATOM 1680 C C . ASN A 1 426 ? -15.26400 12.60500 -16.69300 1.000 42.86040 1012 ASN A C 1
ATOM 1681 O O . ASN A 1 426 ? -16.18600 11.84200 -16.36100 1.000 44.77379 1012 ASN A O 1
ATOM 1686 N N . THR A 1 427 ? -14.53400 13.28300 -15.79400 1.000 39.13364 1013 THR A N 1
ATOM 1687 C CA . THR A 1 427 ? -14.89100 13.28200 -14.37400 1.000 38.03088 1013 THR A CA 1
ATOM 1688 C C . THR A 1 427 ? -16.27900 13.86200 -14.13600 1.000 40.43906 1013 THR A C 1
ATOM 1689 O O . THR A 1 427 ? -16.98700 13.41900 -13.23000 1.000 42.20506 1013 THR A O 1
ATOM 1693 N N . GLU A 1 428 ? -16.68100 14.85800 -14.92500 1.000 44.98960 1014 GLU A N 1
ATOM 1694 C CA . GLU A 1 428 ? -18.03900 15.36900 -14.81500 1.000 47.46622 1014 GLU A CA 1
ATOM 1695 C C . GLU A 1 428 ? -19.05500 14.27900 -15.12300 1.000 51.32194 1014 GLU A C 1
ATOM 1696 O O . GLU A 1 428 ? -20.03100 14.10900 -14.38100 1.000 56.61468 1014 GLU A O 1
ATOM 1702 N N . TYR A 1 429 ? -18.83400 13.51700 -16.21000 1.000 49.97441 1015 TYR A N 1
ATOM 1703 C CA . TYR A 1 429 ? -19.69600 12.37100 -16.49900 1.000 43.68419 1015 TYR A CA 1
ATOM 1704 C C . TYR A 1 429 ? -19.65300 11.35700 -15.37100 1.000 45.97393 1015 TYR A C 1
ATOM 1705 O O . TYR A 1 429 ? -20.68600 10.80600 -14.98800 1.000 47.62939 1015 TYR A O 1
ATOM 1714 N N . THR A 1 430 ? -18.47300 11.09900 -14.81500 1.000 48.43212 1016 THR A N 1
ATOM 1715 C CA . THR A 1 430 ? -18.41300 10.15200 -13.70900 1.000 41.59972 1016 THR A CA 1
ATOM 1716 C C . THR A 1 430 ? -19.22900 10.64900 -12.52300 1.000 39.20733 1016 THR A C 1
ATOM 1717 O O . THR A 1 430 ? -19.95100 9.87500 -11.88900 1.000 41.47339 1016 THR A O 1
ATOM 1721 N N . ALA A 1 431 ? -19.17600 11.94700 -12.25500 1.000 37.02812 1017 ALA A N 1
ATOM 1722 C CA . ALA A 1 431 ? -19.85900 12.51600 -11.10100 1.000 35.89641 1017 ALA A CA 1
ATOM 1723 C C . ALA A 1 431 ? -21.38100 12.46300 -11.25900 1.000 41.63394 1017 ALA A C 1
ATOM 1724 O O . ALA A 1 431 ? -22.10500 12.24400 -10.28100 1.000 49.78755 1017 ALA A O 1
ATOM 1726 N N . GLU A 1 432 ? -21.88000 12.69800 -12.47500 1.000 39.81004 1018 GLU A N 1
ATOM 1727 C CA . GLU A 1 432 ? -23.29900 12.58900 -12.78100 1.000 40.78910 1018 GLU A CA 1
ATOM 1728 C C . GLU A 1 432 ? -23.82200 11.17800 -12.58600 1.000 45.74759 1018 GLU A C 1
ATOM 1729 O O . GLU A 1 432 ? -25.02800 10.98600 -12.39100 1.000 48.85323 1018 GLU A O 1
ATOM 1735 N N . THR A 1 433 ? -22.94600 10.19000 -12.70300 1.000 45.12646 1019 THR A N 1
ATOM 1736 C CA . THR A 1 433 ? -23.29900 8.78300 -12.68900 1.000 42.62090 1019 THR A CA 1
ATOM 1737 C C . THR A 1 433 ? -23.33800 8.26800 -11.26400 1.000 45.33438 1019 THR A C 1
ATOM 1738 O O . THR A 1 433 ? -24.23800 7.50600 -10.88400 1.000 49.99284 1019 THR A O 1
ATOM 1742 N N . ILE A 1 434 ? -22.34600 8.68400 -10.48600 1.000 44.52902 1020 ILE A N 1
ATOM 1743 C CA . ILE A 1 434 ? -22.37800 8.49900 -9.04800 1.000 43.66839 1020 ILE A CA 1
ATOM 1744 C C . ILE A 1 434 ? -23.63600 9.13400 -8.49100 1.000 48.93481 1020 ILE A C 1
ATOM 1745 O O . ILE A 1 434 ? -24.38000 8.53100 -7.70100 1.000 48.65320 1020 ILE A O 1
ATOM 1750 N N . ALA A 1 435 ? -23.91800 10.34700 -8.95100 1.000 46.95300 1021 ALA A N 1
ATOM 1751 C CA . ALA A 1 435 ? -24.94700 11.13700 -8.31600 1.000 39.37051 1021 ALA A CA 1
ATOM 1752 C C . ALA A 1 435 ? -26.31400 10.56300 -8.61300 1.000 41.23126 1021 ALA A C 1
ATOM 1753 O O . ALA A 1 435 ? -27.22800 10.70200 -7.79700 1.000 45.74496 1021 ALA A O 1
ATOM 1755 N N . ARG A 1 436 ? -26.46600 9.88600 -9.75300 1.000 40.02322 1022 ARG A N 1
ATOM 1756 C CA . ARG A 1 436 ? -27.76700 9.31800 -10.07700 1.000 41.42339 1022 ARG A CA 1
ATOM 1757 C C . ARG A 1 436 ? -28.05700 8.09300 -9.23200 1.000 50.83504 1022 ARG A C 1
ATOM 1758 O O . ARG A 1 436 ? -29.22500 7.78100 -8.99200 1.000 48.35053 1022 ARG A O 1
ATOM 1766 N N . GLU A 1 437 ? -27.00900 7.41400 -8.74000 1.000 54.22492 1023 GLU A N 1
ATOM 1767 C CA . GLU A 1 437 ? -27.18200 6.23800 -7.88800 1.000 46.42399 1023 GLU A CA 1
ATOM 1768 C C . GLU A 1 437 ? -27.41800 6.62800 -6.43500 1.000 43.72893 1023 GLU A C 1
ATOM 1769 O O . GLU A 1 437 ? -28.22100 5.99600 -5.73500 1.000 45.76601 1023 GLU A O 1
ATOM 1775 N N . LEU A 1 438 ? -26.72600 7.65700 -5.95900 1.000 42.59984 1024 LEU A N 1
ATOM 1776 C CA . LEU A 1 438 ? -27.01800 8.15700 -4.62100 1.000 43.81841 1024 LEU A CA 1
ATOM 1777 C C . LEU A 1 438 ? -28.40100 8.81000 -4.55300 1.000 42.46562 1024 LEU A C 1
ATOM 1778 O O . LEU A 1 438 ? -29.06900 8.74100 -3.52000 1.000 39.69160 1024 LEU A O 1
ATOM 1783 N N . ALA A 1 439 ? -28.85700 9.45300 -5.62400 1.000 39.97585 1025 ALA A N 1
ATOM 1784 C CA . ALA A 1 439 ? -30.22000 9.96700 -5.58100 1.000 41.04176 1025 ALA A CA 1
ATOM 1785 C C . ALA A 1 439 ? -31.21200 8.82400 -5.54200 1.000 55.70668 1025 ALA A C 1
ATOM 1786 O O . ALA A 1 439 ? -32.18400 8.86700 -4.78500 1.000 57.58848 1025 ALA A O 1
ATOM 1788 N N . ASP A 1 440 ? -30.96200 7.77700 -6.32900 1.000 53.39588 1026 ASP A N 1
ATOM 1789 C CA . ASP A 1 440 ? -31.82100 6.60300 -6.33200 1.000 53.05636 1026 ASP A CA 1
ATOM 1790 C C . ASP A 1 440 ? -31.81100 5.87100 -4.99500 1.000 51.39564 1026 ASP A C 1
ATOM 1791 O O . ASP A 1 440 ? -32.68000 5.02400 -4.76400 1.000 55.88038 1026 ASP A O 1
ATOM 1796 N N . ALA A 1 441 ? -30.86500 6.19700 -4.11500 1.000 52.10888 1027 ALA A N 1
ATOM 1797 C CA . ALA A 1 441 ? -30.68900 5.57300 -2.81000 1.000 49.51120 1027 ALA A CA 1
ATOM 1798 C C . ALA A 1 441 ? -31.27900 6.41500 -1.68900 1.000 55.68562 1027 ALA A C 1
ATOM 1799 O O . ALA A 1 441 ? -31.06000 6.11400 -0.50700 1.000 60.18616 1027 ALA A O 1
ATOM 1801 N N . GLY A 1 442 ? -31.98700 7.48200 -2.04000 1.000 49.09799 1028 GLY A N 1
ATOM 1802 C CA . GLY A 1 442 ? -32.60300 8.35500 -1.07300 1.000 42.80776 1028 GLY A CA 1
ATOM 1803 C C . GLY A 1 442 ? -31.71800 9.44600 -0.52400 1.000 43.64471 1028 GLY A C 1
ATOM 1804 O O . GLY A 1 442 ? -32.10000 10.06900 0.46700 1.000 53.14321 1028 GLY A O 1
ATOM 1805 N N . TYR A 1 443 ? -30.54300 9.67800 -1.09700 1.000 39.98374 1029 TYR A N 1
ATOM 1806 C CA . TYR A 1 443 ? -29.74900 10.84800 -0.73100 1.000 45.68179 1029 TYR A CA 1
ATOM 1807 C C . TYR A 1 443 ? -30.30500 12.11600 -1.37600 1.000 46.22396 1029 TYR A C 1
ATOM 1808 O O . TYR A 1 443 ? -30.89800 12.08600 -2.46200 1.000 48.93218 1029 TYR A O 1
ATOM 1817 N N . GLU A 1 444 ? -30.10900 13.24100 -0.69300 1.000 44.67115 1030 GLU A N 1
ATOM 1818 C CA . GLU A 1 444 ? -30.29200 14.55300 -1.30700 1.000 41.87081 1030 GLU A CA 1
ATOM 1819 C C . GLU A 1 444 ? -28.92700 14.98300 -1.85400 1.000 44.07634 1030 GLU A C 1
ATOM 1820 O O . GLU A 1 444 ? -28.05400 15.43000 -1.10600 1.000 43.95001 1030 GLU A O 1
ATOM 1826 N N . VAL A 1 445 ? -28.72400 14.81700 -3.18600 1.000 48.58740 1031 VAL A N 1
ATOM 1827 C CA . VAL A 1 445 ? -27.39900 14.97300 -3.78300 1.000 46.66086 1031 VAL A CA 1
ATOM 1828 C C . VAL A 1 445 ? -27.19500 16.41300 -4.23200 1.000 41.90502 1031 VAL A C 1
ATOM 1829 O O . VAL A 1 445 ? -28.12400 17.09300 -4.66800 1.000 47.01880 1031 VAL A O 1
ATOM 1833 N N . ASP A 1 446 ? -25.93900 16.85400 -4.16800 1.000 37.30184 1032 ASP A N 1
ATOM 1834 C CA . ASP A 1 446 ? -25.52700 18.22800 -4.46700 1.000 45.26859 1032 ASP A CA 1
ATOM 1835 C C . ASP A 1 446 ? -24.25300 18.17000 -5.32600 1.000 34.34622 1032 ASP A C 1
ATOM 1836 O O . ASP A 1 446 ? -23.16700 18.00100 -4.79000 1.000 32.86183 1032 ASP A O 1
ATOM 1841 N N . SER A 1 447 ? -24.37900 18.31600 -6.65000 1.000 46.93984 1033 SER A N 1
ATOM 1842 C CA . SER A 1 447 ? -23.21900 18.39100 -7.55800 1.000 44.32374 1033 SER A CA 1
ATOM 1843 C C . SER A 1 447 ? -22.75400 19.83500 -7.76400 1.000 41.41549 1033 SER A C 1
ATOM 1844 O O . SER A 1 447 ? -23.54900 20.70200 -8.13300 1.000 45.30806 1033 SER A O 1
ATOM 1847 N N . ARG A 1 448 ? -21.46100 20.08300 -7.56300 1.000 37.22815 1034 ARG A N 1
ATOM 1848 C CA . ARG A 1 448 ? -20.87500 21.38200 -7.86500 1.000 36.71756 1034 ARG A CA 1
ATOM 1849 C C . ARG A 1 448 ? -19.57600 21.18800 -8.63000 1.000 35.93852 1034 ARG A C 1
ATOM 1850 O O . ARG A 1 448 ? -18.68600 20.45900 -8.18400 1.000 37.32290 1034 ARG A O 1
ATOM 1858 N N . ASP A 1 449 ? -19.45600 21.86300 -9.76400 1.000 41.43918 1035 ASP A N 1
ATOM 1859 C CA . ASP A 1 449 ? -18.16200 21.92400 -10.42500 1.000 43.36309 1035 ASP A CA 1
ATOM 1860 C C . ASP A 1 449 ? -17.17700 22.66500 -9.52300 1.000 36.16749 1035 ASP A C 1
ATOM 1861 O O . ASP A 1 449 ? -17.52900 23.66200 -8.88100 1.000 37.35974 1035 ASP A O 1
ATOM 1866 N N . ALA A 1 450 ? -15.94900 22.14500 -9.42600 1.000 35.01209 1036 ALA A N 1
ATOM 1867 C CA . ALA A 1 450 ? -14.95500 22.80500 -8.57500 1.000 36.09643 1036 ALA A CA 1
ATOM 1868 C C . ALA A 1 450 ? -14.72800 24.25400 -9.00700 1.000 41.91029 1036 ALA A C 1
ATOM 1869 O O . ALA A 1 450 ? -14.49400 25.12800 -8.16100 1.000 38.24669 1036 ALA A O 1
ATOM 1871 N N . ALA A 1 451 ? -14.83900 24.52000 -10.31500 1.000 38.26511 1037 ALA A N 1
ATOM 1872 C CA . ALA A 1 451 ? -14.72500 25.84800 -10.87900 1.000 40.06007 1037 ALA A CA 1
ATOM 1873 C C . ALA A 1 451 ? -15.63300 26.87200 -10.21900 1.000 45.38439 1037 ALA A C 1
ATOM 1874 O O . ALA A 1 451 ? -15.34300 28.07600 -10.27000 1.000 50.16917 1037 ALA A O 1
ATOM 1876 N N . SER A 1 452 ? -16.71500 26.44000 -9.59000 1.000 48.27684 1038 SER A N 1
ATOM 1877 C CA . SER A 1 452 ? -17.73800 27.37600 -9.16600 1.000 55.22504 1038 SER A CA 1
ATOM 1878 C C . SER A 1 452 ? -17.78200 27.60200 -7.65700 1.000 52.14046 1038 SER A C 1
ATOM 1879 O O . SER A 1 452 ? -18.59000 28.42900 -7.20500 1.000 50.10338 1038 SER A O 1
ATOM 1882 N N . VAL A 1 453 ? -16.92000 26.93700 -6.88200 1.000 48.25842 1039 VAL A N 1
ATOM 1883 C CA . VAL A 1 453 ? -16.95200 26.98900 -5.42200 1.000 43.91053 1039 VAL A CA 1
ATOM 1884 C C . VAL A 1 453 ? -15.72600 27.71700 -4.84400 1.000 48.78216 1039 VAL A C 1
ATOM 1885 O O . VAL A 1 453 ? -14.76200 28.05100 -5.53300 1.000 47.40832 1039 VAL A O 1
ATOM 1889 N N . GLU A 1 454 ? -15.80300 27.98500 -3.54900 1.000 48.72953 1040 GLU A N 1
ATOM 1890 C CA . GLU A 1 454 ? -14.69500 28.45000 -2.73700 1.000 42.17348 1040 GLU A CA 1
ATOM 1891 C C . GLU A 1 454 ? -14.57000 27.46200 -1.58700 1.000 47.87153 1040 GLU A C 1
ATOM 1892 O O . GLU A 1 454 ? -15.50200 26.71000 -1.28900 1.000 58.61755 1040 GLU A O 1
ATOM 1898 N N . ALA A 1 455 ? -13.40000 27.42000 -0.96100 1.000 40.67067 1041 ALA A N 1
ATOM 1899 C CA . ALA A 1 455 ? -13.14500 26.28400 -0.09600 1.000 42.03399 1041 ALA A CA 1
ATOM 1900 C C . ALA A 1 455 ? -13.70200 26.46600 1.31600 1.000 44.62377 1041 ALA A C 1
ATOM 1901 O O . ALA A 1 455 ? -13.91300 25.47600 2.01500 1.000 50.71134 1041 ALA A O 1
ATOM 1903 N N . GLY A 1 456 ? -14.00000 27.68800 1.74000 1.000 44.57377 1042 GLY A N 1
ATOM 1904 C CA . GLY A 1 456 ? -14.36600 27.89800 3.12600 1.000 39.91005 1042 GLY A CA 1
ATOM 1905 C C . GLY A 1 456 ? -15.74000 27.34000 3.42700 1.000 40.22588 1042 GLY A C 1
ATOM 1906 O O . GLY A 1 456 ? -16.72700 27.68500 2.76700 1.000 47.14249 1042 GLY A O 1
ATOM 1907 N N . GLY A 1 457 ? -15.81400 26.49500 4.45300 1.000 41.39970 1043 GLY A N 1
ATOM 1908 C CA . GLY A 1 457 ? -17.05100 25.87700 4.88900 1.000 37.33869 1043 GLY A CA 1
ATOM 1909 C C . GLY A 1 457 ? -17.72300 24.95900 3.88800 1.000 35.93326 1043 GLY A C 1
ATOM 1910 O O . GLY A 1 457 ? -18.88500 24.58300 4.09800 1.000 36.65176 1043 GLY A O 1
ATOM 1911 N N . LEU A 1 458 ? -17.02200 24.57100 2.81600 1.000 35.58058 1044 LEU A N 1
ATOM 1912 C CA . LEU A 1 458 ? -17.66800 23.89900 1.69400 1.000 36.58070 1044 LEU A CA 1
ATOM 1913 C C . LEU A 1 458 ? -18.28200 22.57800 2.13800 1.000 38.18089 1044 LEU A C 1
ATOM 1914 O O . LEU A 1 458 ? -19.36900 22.20000 1.68700 1.000 39.62054 1044 LEU A O 1
ATOM 1919 N N . PHE A 1 459 ? -17.62900 21.88800 3.06100 1.000 38.59936 1045 PHE A N 1
ATOM 1920 C CA . PHE A 1 459 ? -18.07000 20.54900 3.42500 1.000 37.55187 1045 PHE A CA 1
ATOM 1921 C C . PHE A 1 459 ? -19.13500 20.55200 4.50700 1.000 40.56539 1045 PHE A C 1
ATOM 1922 O O . PHE A 1 459 ? -19.72800 19.49900 4.76200 1.000 46.77929 1045 PHE A O 1
ATOM 1930 N N . GLU A 1 460 ? -19.39800 21.71000 5.11600 1.000 34.25411 1046 GLU A N 1
ATOM 1931 C CA . GLU A 1 460 ? -20.21700 21.79100 6.31200 1.000 33.10660 1046 GLU A CA 1
ATOM 1932 C C . GLU A 1 460 ? -21.66200 21.41500 6.02200 1.000 43.21044 1046 GLU A C 1
ATOM 1933 O O . GLU A 1 460 ? -22.28000 21.89900 5.06200 1.000 40.32326 1046 GLU A O 1
ATOM 1939 N N . GLY A 1 461 ? -22.20700 20.54300 6.87200 1.000 41.24179 1047 GLY A N 1
ATOM 1940 C CA . GLY A 1 461 ? -23.56300 20.07500 6.72600 1.000 38.61779 1047 GLY A CA 1
ATOM 1941 C C . GLY A 1 461 ? -23.70900 18.72700 6.04000 1.000 51.03770 1047 GLY A C 1
ATOM 1942 O O . GLY A 1 461 ? -24.80500 18.14900 6.07500 1.000 58.02801 1047 GLY A O 1
ATOM 1943 N N . PHE A 1 462 ? -22.65600 18.19800 5.42700 1.000 30.84317 1048 PHE A N 1
ATOM 1944 C CA . PHE A 1 462 ? -22.80000 17.00700 4.60100 1.000 45.36597 1048 PHE A CA 1
ATOM 1945 C C . PHE A 1 462 ? -22.38300 15.74600 5.35800 1.000 38.13878 1048 PHE A C 1
ATOM 1946 O O . PHE A 1 462 ? -21.41500 15.75300 6.13000 1.000 39.24944 1048 PHE A O 1
ATOM 1954 N N . ASP A 1 463 ? -23.14400 14.66700 5.13600 1.000 32.46179 1049 ASP A N 1
ATOM 1955 C CA . ASP A 1 463 ? -22.79100 13.33700 5.63900 1.000 34.44360 1049 ASP A CA 1
ATOM 1956 C C . ASP A 1 463 ? -21.66100 12.71800 4.84100 1.000 34.10146 1049 ASP A C 1
ATOM 1957 O O . ASP A 1 463 ? -20.81600 12.01900 5.41000 1.000 45.14225 1049 ASP A O 1
ATOM 1962 N N . LEU A 1 464 ? -21.61900 13.00200 3.53900 1.000 28.61396 1050 LEU A N 1
ATOM 1963 C CA . LEU A 1 464 ? -20.70900 12.38000 2.60000 1.000 37.29131 1050 LEU A CA 1
ATOM 1964 C C . LEU A 1 464 ? -20.25400 13.41900 1.58400 1.000 38.22564 1050 LEU A C 1
ATOM 1965 O O . LEU A 1 464 ? -21.07400 14.08000 0.94100 1.000 41.80238 1050 LEU A O 1
ATOM 1970 N N . VAL A 1 465 ? -18.94700 13.54300 1.43600 1.000 39.01257 1051 VAL A N 1
ATOM 1971 C CA . VAL A 1 465 ? -18.32800 14.33400 0.38600 1.000 37.88875 1051 VAL A CA 1
ATOM 1972 C C . VAL A 1 465 ? -17.61400 13.36400 -0.55500 1.000 34.34096 1051 VAL A C 1
ATOM 1973 O O . VAL A 1 465 ? -16.81000 12.52900 -0.12100 1.000 34.74627 1051 VAL A O 1
ATOM 1977 N N . LEU A 1 466 ? -17.90500 13.45600 -1.83200 1.000 32.05121 1052 LEU A N 1
ATOM 1978 C CA . LEU A 1 466 ? -17.06900 12.80200 -2.82700 1.000 33.86195 1052 LEU A CA 1
ATOM 1979 C C . LEU A 1 466 ? -16.33900 13.88400 -3.61300 1.000 29.06138 1052 LEU A C 1
ATOM 1980 O O . LEU A 1 466 ? -16.96700 14.84700 -4.05900 1.000 31.75381 1052 LEU A O 1
ATOM 1985 N N . LEU A 1 467 ? -15.02300 13.74900 -3.74000 1.000 27.60594 1053 LEU A N 1
ATOM 1986 C CA . LEU A 1 467 ? -14.19600 14.64900 -4.54500 1.000 37.70715 1053 LEU A CA 1
ATOM 1987 C C . LEU A 1 467 ? -13.62100 13.92500 -5.76000 1.000 36.93601 1053 LEU A C 1
ATOM 1988 O O . LEU A 1 467 ? -12.79700 13.02000 -5.59100 1.000 38.76517 1053 LEU A O 1
ATOM 1993 N N . GLY A 1 468 ? -14.00200 14.36800 -6.96100 1.000 35.63322 1054 GLY A N 1
ATOM 1994 C CA . GLY A 1 468 ? -13.49200 13.81800 -8.21900 1.000 37.95455 1054 GLY A CA 1
ATOM 1995 C C . GLY A 1 468 ? -12.53200 14.75900 -8.94100 1.000 36.85179 1054 GLY A C 1
ATOM 1996 O O . GLY A 1 468 ? -12.80600 15.95100 -9.09800 1.000 35.71481 1054 GLY A O 1
ATOM 1997 N N . CYS A 1 469 ? -11.41800 14.20200 -9.40000 1.000 39.02573 1055 CYS A N 1
ATOM 1998 C CA . CYS A 1 469 ? -10.38400 15.00900 -10.04400 1.000 40.30483 1055 CYS A CA 1
ATOM 1999 C C . CYS A 1 469 ? -9.65000 14.17600 -11.08200 1.000 42.85514 1055 CYS A C 1
ATOM 2000 O O . CYS A 1 469 ? -9.22800 13.05100 -10.77900 1.000 49.44014 1055 CYS A O 1
ATOM 2003 N N . SER A 1 470 ? -9.46100 14.74100 -12.28300 1.000 38.53883 1056 SER A N 1
ATOM 2004 C CA . SER A 1 470 ? -8.58400 14.14900 -13.29200 1.000 39.60475 1056 SER A CA 1
ATOM 2005 C C . SER A 1 470 ? -7.11900 14.57300 -13.09300 1.000 45.35807 1056 SER A C 1
ATOM 2006 O O . SER A 1 470 ? -6.81800 15.61800 -12.49300 1.000 42.56037 1056 SER A O 1
ATOM 2009 N N . THR A 1 471 ? -6.20400 13.73400 -13.57800 1.000 41.64973 1057 THR A N 1
ATOM 2010 C CA . THR A 1 471 ? -4.78200 13.91700 -13.31900 1.000 44.04739 1057 THR A CA 1
ATOM 2011 C C . THR A 1 471 ? -4.12200 14.48100 -14.55800 1.000 47.35041 1057 THR A C 1
ATOM 2012 O O . THR A 1 471 ? -4.44400 14.07200 -15.66800 1.000 52.02992 1057 THR A O 1
ATOM 2016 N N . TRP A 1 472 ? -3.20000 15.41900 -14.35300 1.000 45.08962 1058 TRP A N 1
ATOM 2017 C CA . TRP A 1 472 ? -2.56600 16.18900 -15.42100 1.000 46.01604 1058 TRP A CA 1
ATOM 2018 C C . TRP A 1 472 ? -1.07000 16.34700 -15.11700 1.000 51.11929 1058 TRP A C 1
ATOM 2019 O O . TRP A 1 472 ? -0.44800 15.58500 -14.37100 1.000 51.34300 1058 TRP A O 1
ATOM 2030 N N . GLY A 1 473 ? -0.44200 17.33700 -15.71600 1.000 54.95133 1059 GLY A N 1
ATOM 2031 C CA . GLY A 1 473 ? 0.95000 17.57000 -15.40800 1.000 52.80107 1059 GLY A CA 1
ATOM 2032 C C . GLY A 1 473 ? 1.90000 16.92300 -16.40400 1.000 58.25962 1059 GLY A C 1
ATOM 2033 O O . GLY A 1 473 ? 1.54900 16.01200 -17.16300 1.000 62.77595 1059 GLY A O 1
ATOM 2034 N N . ASP A 1 474 ? 3.13700 17.40600 -16.37800 1.000 60.39935 1060 ASP A N 1
ATOM 2035 C CA . ASP A 1 474 ? 4.18300 16.98800 -17.30300 1.000 65.48417 1060 ASP A CA 1
ATOM 2036 C C . ASP A 1 474 ? 5.40200 16.53600 -16.50600 1.000 67.65022 1060 ASP A C 1
ATOM 2037 O O . ASP A 1 474 ? 6.17700 17.36800 -16.02100 1.000 76.30915 1060 ASP A O 1
ATOM 2042 N N . ASP A 1 475 ? 5.58400 15.22300 -16.40600 1.000 65.94475 1061 ASP A N 1
ATOM 2043 C CA . ASP A 1 475 ? 6.67500 14.59500 -15.66000 1.000 66.51587 1061 ASP A CA 1
ATOM 2044 C C . ASP A 1 475 ? 6.57600 14.88400 -14.17100 1.000 65.83684 1061 ASP A C 1
ATOM 2045 O O . ASP A 1 475 ? 7.59500 15.00800 -13.47400 1.000 68.75824 1061 ASP A O 1
ATOM 2050 N N . SER A 1 476 ? 5.32500 14.98800 -13.72500 1.000 60.06246 1062 SER A N 1
ATOM 2051 C CA . SER A 1 476 ? 4.91300 15.29700 -12.36600 1.000 59.73611 1062 SER A CA 1
ATOM 2052 C C . SER A 1 476 ? 3.39400 15.22600 -12.33700 1.000 55.14345 1062 SER A C 1
ATOM 2053 O O . SER A 1 476 ? 2.73900 15.44800 -13.35400 1.000 68.41347 1062 SER A O 1
ATOM 2056 N N . ILE A 1 477 ? 2.82900 14.93300 -11.17000 1.000 48.40844 1063 ILE A N 1
ATOM 2057 C CA . ILE A 1 477 ? 1.37100 14.94900 -11.01300 1.000 52.02992 1063 ILE A CA 1
ATOM 2058 C C . ILE A 1 477 ? 0.89000 16.37000 -10.73000 1.000 49.76386 1063 ILE A C 1
ATOM 2059 O O . ILE A 1 477 ? 1.43800 17.05900 -9.86900 1.000 60.22827 1063 ILE A O 1
ATOM 2064 N N . GLU A 1 478 ? -0.09700 16.81600 -11.49900 1.000 47.95575 1064 GLU A N 1
ATOM 2065 C CA . GLU A 1 478 ? -0.82900 18.05700 -11.29900 1.000 49.21380 1064 GLU A CA 1
ATOM 2066 C C . GLU A 1 478 ? -2.30100 17.70600 -11.21400 1.000 45.27385 1064 GLU A C 1
ATOM 2067 O O . GLU A 1 478 ? -2.77600 16.78100 -11.88700 1.000 45.45808 1064 GLU A O 1
ATOM 2073 N N . LEU A 1 479 ? -3.02400 18.46400 -10.41200 1.000 43.19202 1065 LEU A N 1
ATOM 2074 C CA . LEU A 1 479 ? -4.45600 18.27800 -10.38200 1.000 43.32888 1065 LEU A CA 1
ATOM 2075 C C . LEU A 1 479 ? -5.06700 18.99300 -11.56400 1.000 41.23916 1065 LEU A C 1
ATOM 2076 O O . LEU A 1 479 ? -4.44500 19.84900 -12.19400 1.000 46.78982 1065 LEU A O 1
ATOM 2081 N N . GLN A 1 480 ? -6.29000 18.59400 -11.87900 1.000 42.25507 1066 GLN A N 1
ATOM 2082 C CA . GLN A 1 480 ? -7.16600 19.35500 -12.75600 1.000 40.61803 1066 GLN A CA 1
ATOM 2083 C C . GLN A 1 480 ? -7.20300 20.82000 -12.32400 1.000 40.88648 1066 GLN A C 1
ATOM 2084 O O . GLN A 1 480 ? -7.10500 21.13400 -11.14100 1.000 43.24203 1066 GLN A O 1
ATOM 2090 N N . ASP A 1 481 ? -7.32800 21.73200 -13.29000 1.000 45.28438 1067 ASP A N 1
ATOM 2091 C CA . ASP A 1 481 ? -6.96600 23.12100 -13.01600 1.000 51.15613 1067 ASP A CA 1
ATOM 2092 C C . ASP A 1 481 ? -7.93000 23.80600 -12.05100 1.000 55.69615 1067 ASP A C 1
ATOM 2093 O O . ASP A 1 481 ? -7.50400 24.63800 -11.24300 1.000 55.19609 1067 ASP A O 1
ATOM 2098 N N . ASP A 1 482 ? -9.23400 23.50600 -12.12400 1.000 56.34097 1068 ASP A N 1
ATOM 2099 C CA . ASP A 1 482 ? -10.15900 24.18100 -11.21000 1.000 48.01892 1068 ASP A CA 1
ATOM 2100 C C . ASP A 1 482 ? -10.05000 23.66100 -9.78700 1.000 46.87141 1068 A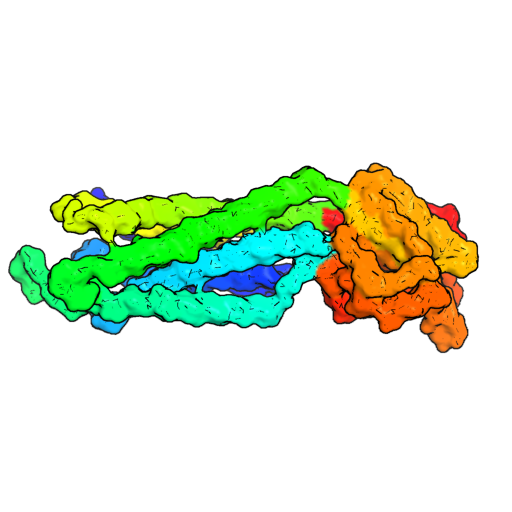SP A C 1
ATOM 2101 O O . ASP A 1 482 ? -10.44000 24.36600 -8.84900 1.000 47.95312 1068 ASP A O 1
ATOM 2106 N N . PHE A 1 483 ? -9.49500 22.46400 -9.60700 1.000 47.24514 1069 PHE A N 1
ATOM 2107 C CA . PHE A 1 483 ? -9.34400 21.87300 -8.28700 1.000 41.46813 1069 PHE A CA 1
ATOM 2108 C C . PHE A 1 483 ? -8.15000 22.40300 -7.51700 1.000 43.61312 1069 PHE A C 1
ATOM 2109 O O . PHE A 1 483 ? -8.09300 22.21400 -6.30000 1.000 50.00336 1069 PHE A O 1
ATOM 2117 N N . ILE A 1 484 ? -7.18200 23.01200 -8.18900 1.000 41.76290 1070 ILE A N 1
ATOM 2118 C CA . ILE A 1 484 ? -5.98600 23.46900 -7.47900 1.000 45.07909 1070 ILE A CA 1
ATOM 2119 C C . ILE A 1 484 ? -6.32700 24.37100 -6.31400 1.000 46.69244 1070 ILE A C 1
ATOM 2120 O O . ILE A 1 484 ? -5.83200 24.11500 -5.19800 1.000 52.41681 1070 ILE A O 1
ATOM 2125 N N . PRO A 1 485 ? -7.13800 25.41400 -6.45200 1.000 46.61348 1071 PRO A N 1
ATOM 2126 C CA . PRO A 1 485 ? -7.39800 26.27800 -5.30000 1.000 49.85598 1071 PRO A CA 1
ATOM 2127 C C . PRO A 1 485 ? -8.11000 25.57300 -4.16400 1.000 47.21619 1071 PRO A C 1
ATOM 2128 O O . PRO A 1 485 ? -7.84800 25.87100 -2.99600 1.000 48.47686 1071 PRO A O 1
ATOM 2132 N N . LEU A 1 486 ? -9.00000 24.63700 -4.48000 1.000 45.54493 1072 LEU A N 1
ATOM 2133 C CA . LEU A 1 486 ? -9.68100 23.87300 -3.44200 1.000 41.45234 1072 LEU A CA 1
ATOM 2134 C C . LEU A 1 486 ? -8.69600 23.00800 -2.67400 1.000 41.22863 1072 LEU A C 1
ATOM 2135 O O . LEU A 1 486 ? -8.75700 22.92500 -1.44700 1.000 53.81172 1072 LEU A O 1
ATOM 2140 N N . PHE A 1 487 ? -7.75700 22.38800 -3.38500 1.000 47.25303 1073 PHE A N 1
ATOM 2141 C CA . PHE A 1 487 ? -6.69300 21.61400 -2.75200 1.000 42.08663 1073 PHE A CA 1
ATOM 2142 C C . PHE A 1 487 ? -5.76600 22.51100 -1.92500 1.000 42.57616 1073 PHE A C 1
ATOM 2143 O O . PHE A 1 487 ? -5.31700 22.12200 -0.84400 1.000 42.55773 1073 PHE A O 1
ATOM 2151 N N . ASP A 1 488 ? -5.46500 23.72000 -2.40300 1.000 41.56551 1074 ASP A N 1
ATOM 2152 C CA . ASP A 1 488 ? -4.54100 24.56200 -1.64700 1.000 44.59482 1074 ASP A CA 1
ATOM 2153 C C . ASP A 1 488 ? -5.15700 25.09600 -0.36600 1.000 46.67139 1074 ASP A C 1
ATOM 2154 O O . ASP A 1 488 ? -4.42100 25.57000 0.50900 1.000 47.45043 1074 ASP A O 1
ATOM 2159 N N . SER A 1 489 ? -6.48700 25.04100 -0.26300 1.000 43.12359 1075 SER A N 1
ATOM 2160 C CA . SER A 1 489 ? -7.25700 25.59500 0.84100 1.000 43.72630 1075 SER A CA 1
ATOM 2161 C C . SER A 1 489 ? -8.07000 24.51600 1.52700 1.000 47.74783 1075 SER A C 1
ATOM 2162 O O . SER A 1 489 ? -8.98800 24.82800 2.30500 1.000 43.61312 1075 SER A O 1
ATOM 2165 N N . LEU A 1 490 ? -7.75100 23.25300 1.24600 1.000 44.46849 1076 LEU A N 1
ATOM 2166 C CA . LEU A 1 490 ? -8.55300 22.14000 1.72000 1.000 41.32338 1076 LEU A CA 1
ATOM 2167 C C . LEU A 1 490 ? -8.71800 22.13900 3.23200 1.000 41.72342 1076 LEU A C 1
ATOM 2168 O O . LEU A 1 490 ? -9.64900 21.51100 3.73300 1.000 39.04416 1076 LEU A O 1
ATOM 2173 N N . GLU A 1 491 ? -7.84700 22.83400 3.97000 1.000 46.78192 1077 GLU A N 1
ATOM 2174 C CA . GLU A 1 491 ? -7.95300 22.90500 5.42300 1.000 45.07383 1077 GLU A CA 1
ATOM 2175 C C . GLU A 1 491 ? -9.03600 23.86800 5.90300 1.000 48.39528 1077 GLU A C 1
ATOM 2176 O O . GLU A 1 491 ? -9.37900 23.83800 7.08500 1.000 57.07000 1077 GLU A O 1
ATOM 2182 N N . GLU A 1 492 ? -9.59500 24.71200 5.04300 1.000 40.19692 1078 GLU A N 1
ATOM 2183 C CA . GLU A 1 492 ? -10.71300 25.56200 5.44700 1.000 41.86818 1078 GLU A CA 1
ATOM 2184 C C . GLU A 1 492 ? -12.09200 24.97100 5.08700 1.000 42.39456 1078 GLU A C 1
ATOM 2185 O O . GLU A 1 492 ? -13.10600 25.67000 5.20500 1.000 49.07430 1078 GLU A O 1
ATOM 2191 N N . THR A 1 493 ? -12.16200 23.72300 4.64400 1.000 36.80968 1079 THR A N 1
ATOM 2192 C CA . THR A 1 493 ? -13.39500 23.20100 4.07500 1.000 35.24896 1079 THR A CA 1
ATOM 2193 C C . THR A 1 493 ? -14.30100 22.50200 5.09200 1.000 49.90862 1079 THR A C 1
ATOM 2194 O O . THR A 1 493 ? -15.47700 22.25500 4.78200 1.000 39.24944 1079 THR A O 1
ATOM 2198 N N . GLY A 1 494 ? -13.80500 22.18900 6.29000 1.000 49.76123 1080 GLY A N 1
ATOM 2199 C CA . GLY A 1 494 ? -14.57700 21.40500 7.22900 1.000 33.91986 1080 GLY A CA 1
ATOM 2200 C C . GLY A 1 494 ? -14.37200 19.90800 7.12300 1.000 46.16343 1080 GLY A C 1
ATOM 2201 O O . GLY A 1 494 ? -15.31300 19.14700 7.38000 1.000 40.05217 1080 GLY A O 1
ATOM 2202 N N . ALA A 1 495 ? -13.15200 19.45100 6.78200 1.000 43.26571 1081 ALA A N 1
ATOM 2203 C CA . ALA A 1 495 ? -12.89500 18.05700 6.42900 1.000 32.87499 1081 ALA A CA 1
ATOM 2204 C C . ALA A 1 495 ? -12.57300 17.15700 7.62700 1.000 38.79413 1081 ALA A C 1
ATOM 2205 O O . ALA A 1 495 ? -12.85300 15.94300 7.57200 1.000 38.07825 1081 ALA A O 1
ATOM 2207 N N . GLN A 1 496 ? -12.00700 17.68400 8.71200 1.000 34.20410 1082 GLN A N 1
ATOM 2208 C CA . GLN A 1 496 ? -11.74000 16.81400 9.85900 1.000 41.44181 1082 GLN A CA 1
ATOM 2209 C C . GLN A 1 496 ? -13.02900 16.22100 10.46000 1.000 41.41286 1082 GLN A C 1
ATOM 2210 O O . GLN A 1 496 ? -14.00600 16.92700 10.72500 1.000 50.99296 1082 GLN A O 1
ATOM 2216 N N . GLY A 1 497 ? -13.02800 14.90900 10.66800 1.000 37.77821 1083 GLY A N 1
ATOM 2217 C CA . GLY A 1 497 ? -14.20700 14.17400 11.08300 1.000 42.83408 1083 GLY A CA 1
ATOM 2218 C C . GLY A 1 497 ? -15.21400 13.89600 9.98300 1.000 45.25806 1083 GLY A C 1
ATOM 2219 O O . GLY A 1 497 ? -16.15900 13.13200 10.21000 1.000 35.80956 1083 GLY A O 1
ATOM 2220 N N . ARG A 1 498 ? -15.04900 14.49200 8.80400 1.000 48.51634 1084 ARG A N 1
ATOM 2221 C CA . ARG A 1 498 ? -16.00200 14.33800 7.71100 1.000 38.62042 1084 ARG A CA 1
ATOM 2222 C C . ARG A 1 498 ? -15.72600 13.05000 6.96600 1.000 32.11174 1084 ARG A C 1
ATOM 2223 O O . ARG A 1 498 ? -14.56600 12.72800 6.71300 1.000 35.88851 1084 ARG A O 1
ATOM 2231 N N . LYS A 1 499 ? -16.78900 12.31200 6.58800 1.000 35.24633 1085 LYS A N 1
ATOM 2232 C CA . LYS A 1 499 ? -16.65300 11.09500 5.76600 1.000 35.18843 1085 LYS A CA 1
ATOM 2233 C C . LYS A 1 499 ? -16.49000 11.45300 4.28100 1.000 38.41250 1085 LYS A C 1
ATOM 2234 O O . LYS A 1 499 ? -17.38900 12.06100 3.68400 1.000 38.08615 1085 LYS A O 1
ATOM 2240 N N . VAL A 1 500 ? -15.36400 11.05600 3.66700 1.000 31.60905 1086 VAL A N 1
ATOM 2241 C CA . VAL A 1 500 ? -15.07900 11.42500 2.28400 1.000 30.51418 1086 VAL A CA 1
ATOM 2242 C C . VAL A 1 500 ? -14.79100 10.18800 1.41900 1.000 31.01161 1086 VAL A C 1
ATOM 2243 O O . VAL A 1 500 ? -14.61700 9.07800 1.90300 1.000 26.86638 1086 VAL A O 1
ATOM 2247 N N . ALA A 1 501 ? -14.74900 10.40100 0.10900 1.000 35.32002 1087 ALA A N 1
ATOM 2248 C CA . ALA A 1 501 ? -14.18800 9.43600 -0.83500 1.000 36.45963 1087 ALA A CA 1
ATOM 2249 C C . ALA A 1 501 ? -13.78000 10.21000 -2.07700 1.000 39.70476 1087 ALA A C 1
ATOM 2250 O O . ALA A 1 501 ? -14.15900 11.36600 -2.26100 1.000 47.33989 1087 ALA A O 1
ATOM 2252 N N . CYS A 1 502 ? -13.01400 9.55300 -2.93500 1.000 39.50474 1088 CYS A N 1
ATOM 2253 C CA . CYS A 1 502 ? -12.36000 10.21100 -4.05300 1.000 38.03614 1088 CYS A CA 1
ATOM 2254 C C . CYS A 1 502 ? -12.48000 9.36100 -5.30500 1.000 36.46753 1088 CYS A C 1
ATOM 2255 O O . CYS A 1 502 ? -12.31900 8.13000 -5.26600 1.000 32.87499 1088 CYS A O 1
ATOM 2258 N N . PHE A 1 503 ? -12.75300 10.02400 -6.41800 1.000 29.29825 1089 PHE A N 1
ATOM 2259 C CA . PHE A 1 503 ? -12.70500 9.37200 -7.71400 1.000 36.25698 1089 PHE A CA 1
ATOM 2260 C C . PHE A 1 503 ? -11.89300 10.21900 -8.66300 1.000 36.28593 1089 PHE A C 1
ATOM 2261 O O . PHE A 1 503 ? -11.57000 11.38200 -8.39900 1.000 30.78527 1089 PHE A O 1
ATOM 2269 N N . GLY A 1 504 ? -11.55300 9.61600 -9.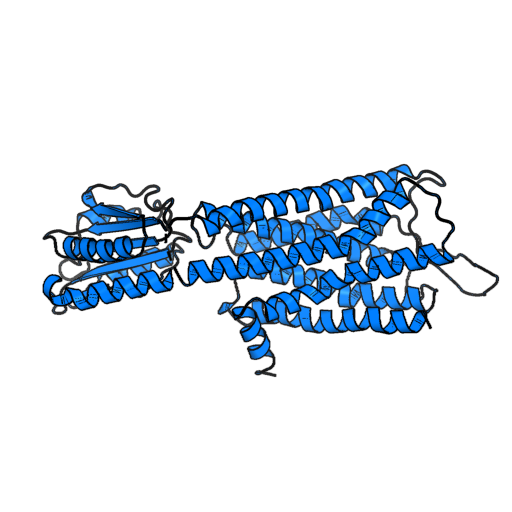78000 1.000 39.58369 1090 GLY A N 1
ATOM 2270 C CA . GLY A 1 504 ? -10.93600 10.43200 -10.79000 1.000 39.20996 1090 GLY A CA 1
ATOM 2271 C C . GLY A 1 504 ? -10.80300 9.68300 -12.07700 1.000 35.40161 1090 GLY A C 1
ATOM 2272 O O . GLY A 1 504 ? -10.81900 8.45700 -12.09400 1.000 37.06760 1090 GLY A O 1
ATOM 2273 N N . CYS A 1 505 ? -10.69600 10.42700 -13.16100 1.000 38.46777 1091 CYS A N 1
ATOM 2274 C CA . CYS A 1 505 ? -10.37900 9.85200 -14.44700 1.000 45.88971 1091 CYS A CA 1
ATOM 2275 C C . CYS A 1 505 ? -8.87700 9.93800 -14.71700 1.000 46.12395 1091 CYS A C 1
ATOM 2276 O O . CYS A 1 505 ? -8.21600 10.93400 -14.39400 1.000 43.83157 1091 CYS A O 1
ATOM 2279 N N . GLY A 1 506 ? -8.34000 8.86900 -15.29400 1.000 44.79748 1092 GLY A N 1
ATOM 2280 C CA . GLY A 1 506 ? -6.96800 8.87700 -15.73000 1.000 43.99738 1092 GLY A CA 1
ATOM 2281 C C . GLY A 1 506 ? -6.70000 8.04200 -16.96000 1.000 48.15051 1092 GLY A C 1
ATOM 2282 O O . GLY A 1 506 ? -7.58800 7.74900 -17.77000 1.000 47.76889 1092 GLY A O 1
ATOM 2283 N N . ASP A 1 507 ? -5.43800 7.65700 -17.08800 1.000 48.08471 1093 ASP A N 1
ATOM 2284 C CA . ASP A 1 507 ? -4.94500 6.93400 -18.24500 1.000 47.03195 1093 ASP A CA 1
ATOM 2285 C C . ASP A 1 507 ? -3.81500 6.07100 -17.74300 1.000 50.90347 1093 ASP A C 1
ATOM 2286 O O . ASP A 1 507 ? -2.82400 6.59400 -17.22700 1.000 57.70692 1093 ASP A O 1
ATOM 2291 N N . SER A 1 508 ? -3.97200 4.75800 -17.86700 1.000 49.84808 1094 SER A N 1
ATOM 2292 C CA . SER A 1 508 ? -2.97700 3.87600 -17.28900 1.000 52.69842 1094 SER A CA 1
ATOM 2293 C C . SER A 1 508 ? -1.65200 3.89200 -18.04700 1.000 52.04308 1094 SER A C 1
ATOM 2294 O O . SER A 1 508 ? -0.68400 3.28700 -17.57100 1.000 62.28642 1094 SER A O 1
ATOM 2297 N N . SER A 1 509 ? -1.59700 4.53800 -19.21500 1.000 50.14022 1095 SER A N 1
ATOM 2298 C CA . SER A 1 509 ? -0.32500 4.77200 -19.89200 1.000 57.64375 1095 SER A CA 1
ATOM 2299 C C . SER A 1 509 ? 0.65600 5.49900 -18.98900 1.000 65.84210 1095 SER A C 1
ATOM 2300 O O . SER A 1 509 ? 1.85000 5.18000 -18.95800 1.000 66.44744 1095 SER A O 1
ATOM 2303 N N . TRP A 1 510 ? 0.16100 6.46800 -18.23400 1.000 59.15183 1096 TRP A N 1
ATOM 2304 C CA . TRP A 1 510 ? 1.02200 7.33500 -17.46500 1.000 50.03758 1096 TRP A CA 1
ATOM 2305 C C . TRP A 1 510 ? 1.65400 6.57500 -16.31300 1.000 52.82212 1096 TRP A C 1
ATOM 2306 O O . TRP A 1 510 ? 1.10200 5.58800 -15.81400 1.000 58.64914 1096 TRP A O 1
ATOM 2317 N N . GLU A 1 511 ? 2.84800 7.02900 -15.92000 1.000 56.80681 1097 GLU A N 1
ATOM 2318 C CA . GLU A 1 511 ? 3.55500 6.53700 -14.74400 1.000 58.47017 1097 GLU A CA 1
ATOM 2319 C C . GLU A 1 511 ? 2.61300 6.30000 -13.56600 1.000 58.45175 1097 GLU A C 1
ATOM 2320 O O . GLU A 1 511 ? 2.41500 5.15300 -13.14100 1.000 57.01736 1097 GLU A O 1
ATOM 2326 N N . TYR A 1 512 ? 2.00600 7.36700 -13.04300 1.000 49.40856 1098 TYR A N 1
ATOM 2327 C CA . TYR A 1 512 ? 1.14100 7.27100 -11.86200 1.000 45.79233 1098 TYR A CA 1
ATOM 2328 C C . TYR A 1 512 ? -0.31800 7.36200 -12.31200 1.000 44.40532 1098 TYR A C 1
ATOM 2329 O O . TYR A 1 512 ? -0.88300 8.44900 -12.44800 1.000 46.83456 1098 TYR A O 1
ATOM 2338 N N . PHE A 1 513 ? -0.93400 6.20900 -12.54800 1.000 45.43966 1099 PHE A N 1
ATOM 2339 C CA . PHE A 1 513 ? -2.32400 6.17300 -13.00300 1.000 45.29490 1099 PHE A CA 1
ATOM 2340 C C . PHE A 1 513 ? -3.23700 6.82900 -11.97500 1.000 45.29227 1099 PHE A C 1
ATOM 2341 O O . PHE A 1 513 ? -3.26900 6.41800 -10.80400 1.000 49.57173 1099 PHE A O 1
ATOM 2349 N N . CYS A 1 514 ? -3.94600 7.87300 -12.41100 1.000 43.27098 1100 CYS A N 1
ATOM 2350 C CA . CYS A 1 514 ? -4.86500 8.64200 -11.56500 1.000 44.59219 1100 CYS A CA 1
ATOM 2351 C C . CYS A 1 514 ? -4.16900 9.11900 -10.30500 1.000 46.11606 1100 CYS A C 1
ATOM 2352 O O . CYS A 1 514 ? -4.58800 8.82300 -9.18900 1.000 56.33833 1100 CYS A O 1
ATOM 2355 N N . GLY A 1 515 ? -3.06800 9.83700 -10.50400 1.000 46.65296 1101 GLY A N 1
ATOM 2356 C CA . GLY A 1 515 ? -2.26700 10.25000 -9.37000 1.000 43.58680 1101 GLY A CA 1
ATOM 2357 C C . GLY A 1 515 ? -2.99900 11.22800 -8.47800 1.000 45.77654 1101 GLY A C 1
ATOM 2358 O O . GLY A 1 515 ? -2.84700 11.19300 -7.25600 1.000 50.55080 1101 GLY A O 1
ATOM 2359 N N . ALA A 1 516 ? -3.82500 12.09600 -9.08400 1.000 44.05791 1102 ALA A N 1
ATOM 2360 C CA . ALA A 1 516 ? -4.54800 13.13800 -8.35700 1.000 44.03423 1102 ALA A CA 1
ATOM 2361 C C . ALA A 1 516 ? -5.40100 12.56600 -7.23400 1.000 46.17133 1102 ALA A C 1
ATOM 2362 O O . ALA A 1 516 ? -5.53900 13.19400 -6.17500 1.000 45.54757 1102 ALA A O 1
ATOM 2364 N N . VAL A 1 517 ? -5.96000 11.37300 -7.44000 1.000 41.13651 1103 VAL A N 1
ATOM 2365 C CA . VAL A 1 517 ? -6.75600 10.71800 -6.40700 1.000 35.88062 1103 VAL A CA 1
ATOM 2366 C C . VAL A 1 517 ? -5.92500 10.49700 -5.15200 1.000 39.64686 1103 VAL A C 1
ATOM 2367 O O . VAL A 1 517 ? -6.27500 10.98000 -4.06700 1.000 37.09392 1103 VAL A O 1
ATOM 2371 N N . ASP A 1 518 ? -4.80000 9.77900 -5.29700 1.000 39.77056 1104 ASP A N 1
ATOM 2372 C CA . ASP A 1 518 ? -3.81900 9.60500 -4.22100 1.000 41.59446 1104 ASP A CA 1
ATOM 2373 C C . ASP A 1 518 ? -3.44400 10.92200 -3.53600 1.000 42.74986 1104 ASP A C 1
ATOM 2374 O O . ASP A 1 518 ? -3.31700 10.98600 -2.31100 1.000 46.52137 1104 ASP A O 1
ATOM 2379 N N . ALA A 1 519 ? -3.21100 11.97000 -4.32000 1.000 44.48428 1105 ALA A N 1
ATOM 2380 C CA . ALA A 1 519 ? -2.83300 13.26000 -3.76100 1.000 36.90179 1105 ALA A CA 1
ATOM 2381 C C . ALA A 1 519 ? -3.92300 13.78700 -2.83200 1.000 39.00204 1105 ALA A C 1
ATOM 2382 O O . ALA A 1 519 ? -3.64800 14.18200 -1.68900 1.000 40.34168 1105 ALA A O 1
ATOM 2384 N N . ILE A 1 520 ? -5.17300 13.78400 -3.31600 1.000 39.23365 1106 ILE A N 1
ATOM 2385 C CA . ILE A 1 520 ? -6.31900 14.20500 -2.51600 1.000 40.87069 1106 ILE A CA 1
ATOM 2386 C C . ILE A 1 520 ? -6.53600 13.27100 -1.32700 1.000 44.78695 1106 ILE A C 1
ATOM 2387 O O . ILE A 1 520 ? -6.72500 13.73200 -0.19300 1.000 40.57329 1106 ILE A O 1
ATOM 2392 N N . GLU A 1 521 ? -6.52400 11.94800 -1.55500 1.000 31.61168 1107 GLU A N 1
ATOM 2393 C CA . GLU A 1 521 ? -6.76400 11.04100 -0.42300 1.000 34.70416 1107 GLU A CA 1
ATOM 2394 C C . GLU A 1 521 ? -5.77200 11.30600 0.70100 1.000 35.61480 1107 GLU A C 1
ATOM 2395 O O . GLU A 1 521 ? -6.14600 11.28500 1.87500 1.000 42.63932 1107 GLU A O 1
ATOM 2401 N N . GLU A 1 522 ? -4.51400 11.59700 0.35800 1.000 36.18065 1108 GLU A N 1
ATOM 2402 C CA . GLU A 1 522 ? -3.48300 11.83400 1.36600 1.000 36.61228 1108 GLU A CA 1
ATOM 2403 C C . GLU A 1 522 ? -3.70100 13.14900 2.08800 1.000 41.00492 1108 GLU A C 1
ATOM 2404 O O . GLU A 1 522 ? -3.37100 13.27800 3.27100 1.000 39.81530 1108 GLU A O 1
ATOM 2410 N N . LYS A 1 523 ? -4.21000 14.15900 1.39100 1.000 38.64148 1109 LYS A N 1
ATOM 2411 C CA . LYS A 1 523 ? -4.41300 15.41500 2.08400 1.000 35.65691 1109 LYS A CA 1
ATOM 2412 C C . LYS A 1 523 ? -5.58000 15.28800 3.03200 1.000 38.48356 1109 LYS A C 1
ATOM 2413 O O . LYS A 1 523 ? -5.47300 15.65400 4.20400 1.000 42.81829 1109 LYS A O 1
ATOM 2419 N N . LEU A 1 524 ? -6.70300 14.74200 2.53900 1.000 41.46023 1110 LEU A N 1
ATOM 2420 C CA . LEU A 1 524 ? -7.85500 14.48900 3.39500 1.000 31.63274 1110 LEU A CA 1
ATOM 2421 C C . LEU A 1 524 ? -7.46000 13.66400 4.61000 1.000 34.40412 1110 LEU A C 1
ATOM 2422 O O . LEU A 1 524 ? -7.89600 13.94300 5.73600 1.000 39.53369 1110 LEU A O 1
ATOM 2427 N N . LYS A 1 525 ? -6.60600 12.67100 4.41900 1.000 34.11198 1111 LYS A N 1
ATOM 2428 C CA . LYS A 1 525 ? -6.16400 11.88500 5.56400 1.000 40.03901 1111 LYS A CA 1
ATOM 2429 C C . LYS A 1 525 ? -5.30100 12.72800 6.52300 1.000 44.40532 1111 LYS A C 1
ATOM 2430 O O . LYS A 1 525 ? -5.45900 12.64400 7.74200 1.000 39.00994 1111 LYS A O 1
ATOM 2436 N N . ASN A 1 526 ? -4.40800 13.57200 5.99700 1.000 48.31895 1112 ASN A N 1
ATOM 2437 C CA . ASN A 1 526 ? -3.60200 14.42600 6.86600 1.000 42.23927 1112 ASN A CA 1
ATOM 2438 C C . ASN A 1 526 ? -4.47700 15.37300 7.67200 1.000 46.37661 1112 ASN A C 1
ATOM 2439 O O . ASN A 1 526 ? -4.19400 15.64100 8.84400 1.000 46.02394 1112 ASN A O 1
ATOM 2444 N N . LEU A 1 527 ? -5.53500 15.90500 7.05000 1.000 43.66839 1113 LEU A N 1
ATOM 2445 C CA . LEU A 1 527 ? -6.50900 16.79000 7.67400 1.000 40.31273 1113 LEU A CA 1
ATOM 2446 C C . LEU A 1 527 ? -7.46200 16.07500 8.62600 1.000 47.66624 1113 LEU A C 1
ATOM 2447 O O . LEU A 1 527 ? -8.40200 16.70500 9.12700 1.000 48.22683 1113 LEU A O 1
ATOM 2452 N N . GLY A 1 528 ? -7.26900 14.78700 8.87100 1.000 44.73694 1114 GLY A N 1
ATOM 2453 C CA . GLY A 1 528 ? -8.07000 14.12200 9.87100 1.000 36.53859 1114 GLY A CA 1
ATOM 2454 C C . GLY A 1 528 ? -9.47900 13.84900 9.41000 1.000 39.14154 1114 GLY A C 1
ATOM 2455 O O . GLY A 1 528 ? -10.41700 13.92200 10.20800 1.000 45.10804 1114 GLY A O 1
ATOM 2456 N N . ALA A 1 529 ? -9.65400 13.54500 8.13900 1.000 42.77355 1115 ALA A N 1
ATOM 2457 C CA . ALA A 1 529 ? -10.95200 13.19200 7.59900 1.000 41.08914 1115 ALA A CA 1
ATOM 2458 C C . ALA A 1 529 ? -11.05500 11.67100 7.58200 1.000 42.21032 1115 ALA A C 1
ATOM 2459 O O . ALA A 1 529 ? -10.04900 10.96800 7.66800 1.000 42.59984 1115 ALA A O 1
ATOM 2461 N N . GLU A 1 530 ? -12.29000 11.16500 7.54000 1.000 48.80059 1116 GLU A N 1
ATOM 2462 C CA . GLU A 1 530 ? -12.56100 9.73200 7.68600 1.000 46.24239 1116 GLU A CA 1
ATOM 2463 C C . GLU A 1 530 ? -12.85000 9.18000 6.30000 1.000 39.72845 1116 GLU A C 1
ATOM 2464 O O . GLU A 1 530 ? -13.95100 9.35100 5.77000 1.000 40.80226 1116 GLU A O 1
ATOM 2470 N N . ILE A 1 531 ? -11.85000 8.52800 5.70900 1.000 41.94977 1117 ILE A N 1
ATOM 2471 C CA . ILE A 1 531 ? -11.95000 8.02800 4.33700 1.000 39.27839 1117 ILE A CA 1
ATOM 2472 C C . ILE A 1 531 ? -12.69600 6.69400 4.32500 1.000 41.02860 1117 ILE A C 1
ATOM 2473 O O . ILE A 1 531 ? -12.48000 5.78900 5.14600 1.000 41.17599 1117 ILE A O 1
ATOM 2478 N N . VAL A 1 532 ? -13.57800 6.56400 3.35500 1.000 41.98924 1118 VAL A N 1
ATOM 2479 C CA . VAL A 1 532 ? -14.70800 5.66200 3.46400 1.000 38.17826 1118 VAL A CA 1
ATOM 2480 C C . VAL A 1 532 ? -14.68200 4.57800 2.40400 1.000 41.40233 1118 VAL A C 1
ATOM 2481 O O . VAL A 1 532 ? -15.25900 3.50200 2.62600 1.000 42.49720 1118 VAL A O 1
ATOM 2485 N N . GLN A 1 533 ? -14.00400 4.82000 1.28400 1.000 38.52041 1119 GLN A N 1
ATOM 2486 C CA . GLN A 1 533 ? -13.65900 3.82700 0.28000 1.000 43.01305 1119 GLN A CA 1
ATOM 2487 C C . GLN A 1 533 ? -12.27600 4.16400 -0.23100 1.000 38.92572 1119 GLN A C 1
ATOM 2488 O O . GLN A 1 533 ? -11.81000 5.29700 -0.08900 1.000 41.04703 1119 GLN A O 1
ATOM 2494 N N . ASP A 1 534 ? -11.62000 3.17200 -0.83200 1.000 44.19740 1120 ASP A N 1
ATOM 2495 C CA . ASP A 1 534 ? -10.45000 3.48000 -1.63000 1.000 40.42590 1120 ASP A CA 1
ATOM 2496 C C . ASP A 1 534 ? -10.92900 4.13400 -2.90900 1.000 32.49863 1120 ASP A C 1
ATOM 2497 O O . ASP A 1 534 ? -12.00200 3.82200 -3.42500 1.000 37.74926 1120 ASP A O 1
ATOM 2502 N N . GLY A 1 535 ? -10.13400 5.06900 -3.40200 1.000 34.20673 1121 GLY A N 1
ATOM 2503 C CA . GLY A 1 535 ? -10.56100 5.89800 -4.51200 1.000 37.75716 1121 GLY A CA 1
ATOM 2504 C C . GLY A 1 535 ? -10.91600 5.10900 -5.75600 1.000 38.06509 1121 GLY A C 1
ATOM 2505 O O . GLY A 1 535 ? -10.44600 4.00400 -5.99200 1.000 36.50174 1121 GLY A O 1
ATOM 2506 N N . LEU A 1 536 ? -11.76000 5.71500 -6.57700 1.000 44.08423 1122 LEU A N 1
ATOM 2507 C CA . LEU A 1 536 ? -12.16400 5.13400 -7.84800 1.000 41.26547 1122 LEU A CA 1
ATOM 2508 C C . LEU A 1 536 ? -11.30600 5.74800 -8.95200 1.000 47.86363 1122 LEU A C 1
ATOM 2509 O O . LEU A 1 536 ? -11.26600 6.97900 -9.11200 1.000 46.51874 1122 LEU A O 1
ATOM 2514 N N . ARG A 1 537 ? -10.61600 4.89300 -9.70100 1.000 44.48954 1123 ARG A N 1
ATOM 2515 C CA . ARG A 1 537 ? -9.75200 5.32300 -10.79400 1.000 40.42590 1123 ARG A CA 1
ATOM 2516 C C . ARG A 1 537 ? -10.27000 4.73900 -12.10000 1.000 40.04691 1123 ARG A C 1
ATOM 2517 O O . ARG A 1 537 ? -10.11900 3.53800 -12.33500 1.000 40.37589 1123 ARG A O 1
ATOM 2525 N N . ILE A 1 538 ? -10.84600 5.57600 -12.96000 1.000 38.40987 1124 ILE A N 1
ATOM 2526 C CA . ILE A 1 538 ? -11.36200 5.14000 -14.25100 1.000 41.01544 1124 ILE A CA 1
ATOM 2527 C C . ILE A 1 538 ? -10.24700 5.17800 -15.28000 1.000 46.13448 1124 ILE A C 1
ATOM 2528 O O . ILE A 1 538 ? -9.50600 6.16100 -15.35900 1.000 45.86866 1124 ILE A O 1
ATOM 2533 N N . ASP A 1 539 ? -10.15400 4.13000 -16.10400 1.000 49.48751 1125 ASP A N 1
ATOM 2534 C CA . ASP A 1 539 ? -9.21100 4.07900 -17.21600 1.000 48.29263 1125 ASP A CA 1
ATOM 2535 C C . ASP A 1 539 ? -9.94600 4.38800 -18.51100 1.000 47.39252 1125 ASP A C 1
ATOM 2536 O O . ASP A 1 539 ? -10.90800 3.70200 -18.85500 1.000 61.28366 1125 ASP A O 1
ATOM 2541 N N . GLY A 1 540 ? -9.52400 5.43700 -19.20900 1.000 48.03471 1126 GLY A N 1
ATOM 2542 C CA . GLY A 1 540 ? -10.12900 5.80500 -20.47400 1.000 46.97405 1126 GLY A CA 1
ATOM 2543 C C . GLY A 1 540 ? -11.49100 6.46800 -20.41800 1.000 53.45904 1126 GLY A C 1
ATOM 2544 O O . GLY A 1 540 ? -11.76400 7.32000 -19.56300 1.000 67.10278 1126 GLY A O 1
ATOM 2545 N N . ASP A 1 541 ? -12.35100 6.08700 -21.35300 1.000 57.31477 1127 ASP A N 1
ATOM 2546 C CA . ASP A 1 541 ? -13.65900 6.71000 -21.49700 1.000 51.19561 1127 ASP A CA 1
ATOM 2547 C C . ASP A 1 541 ? -14.58800 6.19300 -20.40400 1.000 56.46730 1127 ASP A C 1
ATOM 2548 O O . ASP A 1 541 ? -14.85600 4.98200 -20.35200 1.000 48.88218 1127 ASP A O 1
ATOM 2553 N N . PRO A 1 542 ? -15.09000 7.06300 -19.51800 1.000 54.28809 1128 PRO A N 1
ATOM 2554 C CA . PRO A 1 542 ? -15.88500 6.57700 -18.38000 1.000 46.46610 1128 PRO A CA 1
ATOM 2555 C C . PRO A 1 542 ? -17.20600 5.97900 -18.79500 1.000 52.68000 1128 PRO A C 1
ATOM 2556 O O . PRO A 1 542 ? -17.78500 5.20300 -18.02600 1.000 59.85718 1128 PRO A O 1
ATOM 2560 N N . ARG A 1 543 ? -17.71100 6.34500 -19.97400 1.000 55.23820 1129 ARG A N 1
ATOM 2561 C CA . ARG A 1 543 ? -18.90700 5.72400 -20.52600 1.000 49.65332 1129 ARG A CA 1
ATOM 2562 C C . ARG A 1 543 ? -18.70200 4.24300 -20.77300 1.000 46.97669 1129 ARG A C 1
ATOM 2563 O O . ARG A 1 543 ? -19.64300 3.45300 -20.63600 1.000 53.14058 1129 ARG A O 1
ATOM 2571 N N . ALA A 1 544 ? -17.48100 3.85000 -21.12300 1.000 48.35843 1130 ALA A N 1
ATOM 2572 C CA . ALA A 1 544 ? -17.09300 2.44800 -21.27900 1.000 49.18748 1130 ALA A CA 1
ATOM 2573 C C . ALA A 1 544 ? -16.78400 1.75000 -19.95800 1.000 47.96101 1130 ALA A C 1
ATOM 2574 O O . ALA A 1 544 ? -16.46300 0.56100 -19.98200 1.000 54.40126 1130 ALA A O 1
ATOM 2576 N N . ALA A 1 545 ? -16.86100 2.47400 -18.83100 1.000 51.13771 1131 ALA A N 1
ATOM 2577 C CA . ALA A 1 545 ? -16.57500 2.00500 -17.47700 1.000 44.37637 1131 ALA A CA 1
ATOM 2578 C C . ALA A 1 545 ? -17.77400 2.17000 -16.55700 1.000 48.92955 1131 ALA A C 1
ATOM 2579 O O . ALA A 1 545 ? -17.62300 2.01800 -15.33300 1.000 44.78695 1131 ALA A O 1
ATOM 2581 N N . ARG A 1 546 ? -18.95400 2.48200 -17.12000 1.000 48.63215 1132 ARG A N 1
ATOM 2582 C CA . ARG A 1 546 ? -20.13600 2.78100 -16.32300 1.000 45.47387 1132 ARG A CA 1
ATOM 2583 C C . ARG A 1 546 ? -20.37500 1.72500 -15.25000 1.000 51.72462 1132 ARG A C 1
ATOM 2584 O O . ARG A 1 546 ? -20.74800 2.06700 -14.12300 1.000 43.76051 1132 ARG A O 1
ATOM 2592 N N . ASP A 1 547 ? -20.13000 0.43500 -15.57300 1.000 59.56504 1133 ASP A N 1
ATOM 2593 C CA . ASP A 1 547 ? -20.29700 -0.65100 -14.59500 1.000 57.42531 1133 ASP A CA 1
ATOM 2594 C C . ASP A 1 547 ? -19.39100 -0.46100 -13.37400 1.000 57.72008 1133 ASP A C 1
ATOM 2595 O O . ASP A 1 547 ? -19.82300 -0.63200 -12.23000 1.000 54.39863 1133 ASP A O 1
ATOM 2600 N N . ASP A 1 548 ? -18.12700 -0.11300 -13.59600 1.000 59.31237 1134 ASP A N 1
ATOM 2601 C CA . ASP A 1 548 ? -17.21400 0.07600 -12.48100 1.000 47.85311 1134 ASP A CA 1
ATOM 2602 C C . ASP A 1 548 ? -17.64700 1.24700 -11.61100 1.000 51.70620 1134 ASP A C 1
ATOM 2603 O O . ASP A 1 548 ? -17.47200 1.22500 -10.38500 1.000 56.23832 1134 ASP A O 1
ATOM 2608 N N . ILE A 1 549 ? -18.22400 2.27100 -12.22600 1.000 46.82140 1135 ILE A N 1
ATOM 2609 C CA . ILE A 1 549 ? -18.59000 3.46300 -11.48700 1.000 39.90742 1135 ILE A CA 1
ATOM 2610 C C . ILE A 1 549 ? -19.80900 3.19100 -10.61800 1.000 39.98111 1135 ILE A C 1
ATOM 2611 O O . ILE A 1 549 ? -19.82300 3.49300 -9.41700 1.000 42.16558 1135 ILE A O 1
ATOM 2616 N N . VAL A 1 550 ? -20.85700 2.62800 -11.22200 1.000 40.91543 1136 VAL A N 1
ATOM 2617 C CA . VAL A 1 550 ? -22.08800 2.34500 -10.49200 1.000 41.83396 1136 VAL A CA 1
ATOM 2618 C C . VAL A 1 550 ? -21.81000 1.38100 -9.35100 1.000 41.86818 1136 VAL A C 1
ATOM 2619 O O . VAL A 1 550 ? -22.29100 1.57500 -8.22800 1.000 42.76302 1136 VAL A O 1
ATOM 2623 N N . GLY A 1 551 ? -20.96700 0.37900 -9.59800 1.000 41.70500 1137 GLY A N 1
ATOM 2624 C CA . GLY A 1 551 ? -20.41300 -0.43600 -8.55200 1.000 41.61288 1137 GLY A CA 1
ATOM 2625 C C . GLY A 1 551 ? -19.78100 0.31800 -7.41300 1.000 40.79173 1137 GLY A C 1
ATOM 2626 O O . GLY A 1 551 ? -20.12800 0.08300 -6.25700 1.000 53.24849 1137 GLY A O 1
ATOM 2627 N N . TRP A 1 552 ? -18.83300 1.20800 -7.71500 1.000 44.36848 1138 TRP A N 1
ATOM 2628 C CA . TRP A 1 552 ? -18.17600 2.00200 -6.67300 1.000 39.54158 1138 TRP A CA 1
ATOM 2629 C C . TRP A 1 552 ? -19.19200 2.72200 -5.82100 1.000 38.98362 1138 TRP A C 1
ATOM 2630 O O . TRP A 1 552 ? -19.14400 2.67000 -4.59000 1.000 39.57317 1138 TRP A O 1
ATOM 2641 N N . ALA A 1 553 ? -20.11900 3.40800 -6.49000 1.000 43.15781 1139 ALA A N 1
ATOM 2642 C CA . ALA A 1 553 ? -21.13800 4.20400 -5.82300 1.000 41.77080 1139 ALA A CA 1
ATOM 2643 C C . ALA A 1 553 ? -21.98500 3.34700 -4.89300 1.000 43.52101 1139 ALA A C 1
ATOM 2644 O O . ALA A 1 553 ? -22.32600 3.78700 -3.78200 1.000 39.06784 1139 ALA A O 1
ATOM 2646 N N . HIS A 1 554 ? -22.32100 2.11100 -5.32100 1.000 39.45473 1140 HIS A N 1
ATOM 2647 C CA . HIS A 1 554 ? -23.04100 1.21100 -4.42400 1.000 40.27851 1140 HIS A CA 1
ATOM 2648 C C . HIS A 1 554 ? -22.21200 0.87400 -3.20200 1.000 39.73371 1140 HIS A C 1
ATOM 2649 O O . HIS A 1 554 ? -22.75900 0.75900 -2.10600 1.000 45.53704 1140 HIS A O 1
ATOM 2656 N N . ASP A 1 555 ? -20.89300 0.74800 -3.36000 1.000 42.12874 1141 ASP A N 1
ATOM 2657 C CA . ASP A 1 555 ? -20.01200 0.42800 -2.23300 1.000 38.83887 1141 ASP A CA 1
ATOM 2658 C C . ASP A 1 555 ? -19.90400 1.58500 -1.25200 1.000 39.53369 1141 ASP A C 1
ATOM 2659 O O . ASP A 1 555 ? -19.80700 1.36800 -0.04400 1.000 44.12371 1141 ASP A O 1
ATOM 2664 N N . VAL A 1 556 ? -19.90300 2.81700 -1.75300 1.000 41.07598 1142 VAL A N 1
ATOM 2665 C CA . VAL A 1 556 ? -19.82600 3.98400 -0.87800 1.000 41.09440 1142 VAL A CA 1
ATOM 2666 C C . VAL A 1 556 ? -21.08500 4.07900 -0.02300 1.000 41.12072 1142 VAL A C 1
ATOM 2667 O O . VAL A 1 556 ? -21.01500 4.20700 1.21400 1.000 35.60953 1142 VAL A O 1
ATOM 2671 N N . ARG A 1 557 ? -22.24900 3.97500 -0.68300 1.000 39.70476 1143 ARG A N 1
ATOM 2672 C CA . ARG A 1 557 ? -23.55500 3.92400 -0.03300 1.000 38.08615 1143 ARG A CA 1
ATOM 2673 C C . ARG A 1 557 ? -23.60700 2.88100 1.08800 1.000 45.10541 1143 ARG A C 1
ATOM 2674 O O . ARG A 1 557 ? -24.08900 3.17100 2.19300 1.000 43.11043 1143 ARG A O 1
ATOM 2682 N N . GLY A 1 558 ? -23.12900 1.65700 0.81700 1.000 39.32577 1144 GLY A N 1
ATOM 2683 C CA . GLY A 1 558 ? -23.11800 0.62600 1.84500 1.000 39.95216 1144 GLY A CA 1
ATOM 2684 C C . GLY A 1 558 ? -22.27000 0.99400 3.04600 1.000 48.39264 1144 GLY A C 1
ATOM 2685 O O . GLY A 1 558 ? -22.67800 0.78800 4.19200 1.000 51.99834 1144 GLY A O 1
ATOM 2686 N N . ALA A 1 559 ? -21.07600 1.55300 2.79900 1.000 50.30077 1145 ALA A N 1
ATOM 2687 C CA . ALA A 1 559 ? -20.21400 2.06300 3.87600 1.000 40.22588 1145 ALA A CA 1
ATOM 2688 C C . ALA A 1 559 ? -20.88800 3.15200 4.70200 1.000 41.62868 1145 ALA A C 1
ATOM 2689 O O . ALA A 1 559 ? -20.69500 3.20500 5.91900 1.000 42.00240 1145 ALA A O 1
ATOM 2691 N N . ILE A 1 560 ? -21.64200 4.05800 4.06200 1.000 37.75716 1146 ILE A N 1
ATOM 2692 C CA . ILE A 1 560 ? -22.33900 5.09200 4.83900 1.000 37.22552 1146 ILE A CA 1
ATOM 2693 C C . ILE A 1 560 ? -23.43200 4.45500 5.68400 1.000 41.52340 1146 ILE A C 1
ATOM 2694 O O . ILE A 1 560 ? -23.67600 4.87400 6.82700 1.000 50.29287 1146 ILE A O 1
ATOM 2699 N N . ASP A 1 561 ? -24.08100 3.40900 5.15600 1.000 39.82583 257 ASP A N 1
ATOM 2700 C CA . ASP A 1 561 ? -25.08900 2.69900 5.92400 1.000 40.62592 257 ASP A CA 1
ATOM 2701 C C . ASP A 1 561 ? -24.49000 2.05100 7.16700 1.000 48.06366 257 ASP A C 1
ATOM 2702 O O . ASP A 1 561 ? -25.17600 1.92200 8.19100 1.000 54.41442 257 ASP A O 1
ATOM 2707 N N . HIS A 1 562 ? -23.21400 1.65100 7.10800 1.000 49.01114 258 HIS A N 1
ATOM 2708 C CA . HIS A 1 562 ? -22.57500 1.07300 8.28800 1.000 44.57377 258 HIS A CA 1
ATOM 2709 C C . HIS A 1 562 ? -22.17700 2.14200 9.30500 1.000 42.62353 258 HIS A C 1
ATOM 2710 O O . HIS A 1 562 ? -22.30700 1.92800 10.51400 1.000 41.65236 258 HIS A O 1
ATOM 2717 N N . TYR A 1 563 ? -21.70000 3.30600 8.87600 1.000 40.92859 259 TYR A N 1
ATOM 2718 C CA . TYR A 1 563 ? -21.47100 4.32800 9.88600 1.000 40.18113 259 TYR A CA 1
ATOM 2719 C C . TYR A 1 563 ? -22.79300 4.73200 10.53900 1.000 48.33737 259 TYR A C 1
ATOM 2720 O O . TYR A 1 563 ? -22.85900 4.87900 11.76300 1.000 57.52795 259 TYR A O 1
ATOM 2729 N N . HIS A 1 564 ? -23.86400 4.88000 9.74400 1.000 41.73921 260 HIS A N 1
ATOM 2730 C CA . HIS A 1 564 ? -25.15500 5.25800 10.31300 1.000 39.92584 260 HIS A CA 1
ATOM 2731 C C . HIS A 1 564 ? -25.66800 4.20600 11.28800 1.000 46.17659 260 HIS A C 1
ATOM 2732 O O . HIS A 1 564 ? -26.17600 4.54300 12.36800 1.000 46.30555 260 HIS A O 1
ATOM 2739 N N . GLN A 1 565 ? -25.54000 2.92200 10.92100 1.000 47.39516 261 GLN A N 1
ATOM 2740 C CA . GLN A 1 565 ? -26.03400 1.83600 11.75900 1.000 44.22372 261 GLN A CA 1
ATOM 2741 C C . GLN A 1 565 ? -25.21700 1.69600 13.03400 1.000 50.44815 261 GLN A C 1
ATOM 2742 O O . GLN A 1 565 ? -25.77400 1.41400 14.10800 1.000 52.54577 261 GLN A O 1
ATOM 2748 N N . ARG A 1 566 ? -23.88200 1.83000 12.90800 1.000 50.68502 262 ARG A N 1
ATOM 2749 C CA . ARG A 1 566 ? -22.97100 1.88500 14.04500 1.000 45.15015 262 ARG A CA 1
ATOM 2750 C C . ARG A 1 566 ? -23.32600 3.03200 14.96800 1.000 45.34228 262 ARG A C 1
ATOM 2751 O O . ARG A 1 566 ? -23.05000 2.97800 16.17100 1.000 50.23234 262 ARG A O 1
ATOM 2759 N N . ARG A 1 567 ? -23.94400 4.07400 14.42700 1.000 42.93410 263 ARG A N 1
ATOM 2760 C CA . ARG A 1 567 ? -24.31500 5.20500 15.25100 1.000 43.91053 263 ARG A CA 1
ATOM 2761 C C . ARG A 1 567 ? -25.54400 4.86600 16.08000 1.000 48.23473 263 ARG A C 1
ATOM 2762 O O . ARG A 1 567 ? -25.48700 4.87800 17.31000 1.000 52.26153 263 ARG A O 1
ATOM 2770 N N . GLN A 1 568 ? -26.65600 4.50900 15.41100 1.000 45.60020 264 GLN A N 1
ATOM 2771 C CA . GLN A 1 568 ? -27.86900 4.06100 16.09800 1.000 50.50342 264 GLN A CA 1
ATOM 2772 C C . GLN A 1 568 ? -27.57100 3.01200 17.16800 1.000 53.24586 264 GLN A C 1
ATOM 2773 O O . GLN A 1 568 ? -27.99800 3.14600 18.32000 1.000 53.84593 264 GLN A O 1
ATOM 2779 N N . LYS A 1 569 ? -26.82900 1.96400 16.81300 1.000 51.66935 265 LYS A N 1
ATOM 2780 C CA . LYS A 1 569 ? -26.56500 0.91600 17.78900 1.000 51.93781 265 LYS A CA 1
ATOM 2781 C C . LYS A 1 569 ? -25.84700 1.46800 19.01000 1.000 57.22002 265 LYS A C 1
ATOM 2782 O O . LYS A 1 569 ? -26.24900 1.20000 20.14500 1.000 62.59435 265 LYS A O 1
ATOM 2788 N N . THR A 1 570 ? -24.79800 2.26700 18.80300 1.000 57.54901 266 THR A N 1
ATOM 2789 C CA . THR A 1 570 ? -24.07200 2.79900 19.95300 1.000 54.94869 266 THR A CA 1
ATOM 2790 C C . THR A 1 570 ? -24.88800 3.84600 20.71300 1.000 56.79628 266 THR A C 1
ATOM 2791 O O . THR A 1 570 ? -24.78000 3.93600 21.93600 1.000 62.59435 266 THR A O 1
ATOM 2795 N N . THR A 1 571 ? -25.70400 4.64200 20.01700 1.000 53.55379 267 THR A N 1
ATOM 2796 C CA . THR A 1 571 ? -26.57400 5.58600 20.70500 1.000 51.02454 267 THR A CA 1
ATOM 2797 C C . THR A 1 571 ? -27.54200 4.85900 21.62800 1.000 56.03830 267 THR A C 1
ATOM 2798 O O . THR A 1 571 ? -27.80500 5.32000 22.74200 1.000 55.29084 267 THR A O 1
ATOM 2802 N N . LYS A 1 572 ? -28.09900 3.72500 21.18200 1.000 53.27744 268 LYS A N 1
ATOM 2803 C CA . LYS A 1 572 ? -29.09600 3.07500 22.01200 1.000 56.06988 268 LYS A CA 1
ATOM 2804 C C . LYS A 1 572 ? -28.46700 2.32900 23.17600 1.000 62.44433 268 LYS A C 1
ATOM 2805 O O . LYS A 1 572 ? -29.13400 2.13400 24.19700 1.000 65.53154 268 LYS A O 1
ATOM 2811 N N . MET A 1 573 ? -27.19900 1.92000 23.05800 1.000 63.28390 269 MET A N 1
ATOM 2812 C CA . MET A 1 573 ? -26.51500 1.33000 24.20400 1.000 60.34145 269 MET A CA 1
ATOM 2813 C C . MET A 1 573 ? -26.18100 2.41000 25.22800 1.000 62.79963 269 MET A C 1
ATOM 2814 O O . MET A 1 573 ? -26.38000 2.22300 26.43500 1.000 68.67666 269 MET A O 1
ATOM 2819 N N . LEU A 1 574 ? -25.75200 3.57400 24.76800 1.000 60.25459 270 LEU A N 1
ATOM 2820 C CA . LEU A 1 574 ? -25.47200 4.63600 25.71100 1.000 60.16248 270 LEU A CA 1
ATOM 2821 C C . LEU A 1 574 ? -26.72300 5.04500 26.48800 1.000 65.85263 270 LEU A C 1
ATOM 2822 O O . LEU A 1 574 ? -26.62100 5.36300 27.68300 1.000 66.38428 270 LEU A O 1
ATOM 2827 N N . VAL A 1 575 ? -27.90300 5.01200 25.84600 1.000 67.39492 271 VAL A N 1
ATOM 2828 C CA . VAL A 1 575 ? -29.14600 5.37800 26.53000 1.000 61.66792 271 VAL A CA 1
ATOM 2829 C C . VAL A 1 575 ? -29.51400 4.32700 27.57000 1.000 65.12097 271 VAL A C 1
ATOM 2830 O O . VAL A 1 575 ? -30.07100 4.64900 28.62400 1.000 71.27960 271 VAL A O 1
ATOM 2834 N N . CYS A 1 576 ? -29.21500 3.05500 27.29000 1.000 65.28941 272 CYS A N 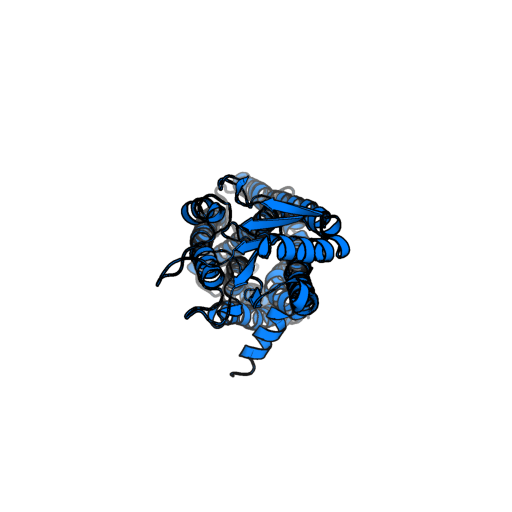1
ATOM 2835 C CA . CYS A 1 576 ? -29.45400 2.00200 28.27700 1.000 66.51324 272 CYS A CA 1
ATOM 2836 C C . CYS A 1 576 ? -28.56300 2.16500 29.49100 1.000 67.30017 272 CYS A C 1
ATOM 2837 O O . CYS A 1 576 ? -28.98500 1.83700 30.60900 1.000 65.98949 272 CYS A O 1
ATOM 2840 N N . VAL A 1 577 ? -27.32400 2.62900 29.28000 1.000 65.02885 273 VAL A N 1
ATOM 2841 C CA . VAL A 1 577 ? -26.39900 2.83300 30.38800 1.000 63.40760 273 VAL A CA 1
ATOM 2842 C C . VAL A 1 577 ? -26.91500 3.92600 31.31800 1.000 64.22875 273 VAL A C 1
ATOM 2843 O O . VAL A 1 577 ? -26.83000 3.80200 32.54100 1.000 71.39803 273 VAL A O 1
ATOM 2847 N N . VAL A 1 578 ? -27.47200 5.00200 30.76300 1.000 63.75764 274 VAL A N 1
ATOM 2848 C CA . VAL A 1 578 ? -27.92400 6.08800 31.61800 1.000 67.53704 274 VAL A CA 1
ATOM 2849 C C . VAL A 1 578 ? -29.20700 5.69000 32.31000 1.000 69.97418 274 VAL A C 1
ATOM 2850 O O . VAL A 1 578 ? -29.40500 6.00400 33.48500 1.000 73.20088 274 VAL A O 1
ATOM 2854 N N . VAL A 1 579 ? -30.08700 4.96700 31.61500 1.000 70.50319 275 VAL A N 1
ATOM 2855 C CA . VAL A 1 579 ? -31.34900 4.58800 32.23900 1.000 70.74006 275 VAL A CA 1
ATOM 2856 C C . VAL A 1 579 ? -31.09900 3.61900 33.38300 1.000 70.51109 275 VAL A C 1
ATOM 2857 O O . VAL A 1 579 ? -31.63600 3.79600 34.48200 1.000 72.34815 275 VAL A O 1
ATOM 2861 N N . VAL A 1 580 ? -30.22600 2.62800 33.17200 1.000 71.21380 276 VAL A N 1
ATOM 2862 C CA . VAL A 1 580 ? -29.82200 1.73000 34.25900 1.000 73.84833 276 VAL A CA 1
ATOM 2863 C C . VAL A 1 580 ? -29.05500 2.48100 35.35100 1.000 72.20866 276 VAL A C 1
ATOM 2864 O O . VAL A 1 580 ? -29.01600 2.03800 36.50200 1.000 72.02706 276 VAL A O 1
ATOM 2868 N N . PHE A 1 581 ? -28.47300 3.63500 35.03300 1.000 71.74808 277 PHE A N 1
ATOM 2869 C CA . PHE A 1 581 ? -27.82500 4.44500 36.05700 1.000 70.60057 277 PHE A CA 1
ATOM 2870 C C . PHE A 1 581 ? -28.85200 5.20100 36.89100 1.000 70.81902 277 PHE A C 1
ATOM 2871 O O . PHE A 1 581 ? -28.82200 5.14600 38.12300 1.000 73.89570 277 PHE A O 1
ATOM 2879 N N . ALA A 1 582 ? -29.76500 5.91300 36.22100 1.000 70.20052 278 ALA A N 1
ATOM 2880 C CA . ALA A 1 582 ? -30.75300 6.75600 36.88900 1.000 72.69293 278 ALA A CA 1
ATOM 2881 C C . ALA A 1 582 ? -31.80200 5.94700 37.64800 1.000 78.36466 278 ALA A C 1
ATOM 2882 O O . ALA A 1 582 ? -32.24900 6.37900 38.71200 1.000 78.83577 278 ALA A O 1
ATOM 2884 N N . VAL A 1 583 ? -32.22500 4.79300 37.12800 1.000 79.02526 279 VAL A N 1
ATOM 2885 C CA . VAL A 1 583 ? -33.17000 3.97200 37.88500 1.000 79.64902 279 VAL A CA 1
ATOM 2886 C C . VAL A 1 583 ? -32.49600 3.36900 39.11500 1.000 77.00134 279 VAL A C 1
ATOM 2887 O O . VAL A 1 583 ? -33.10900 3.25000 40.17800 1.000 79.44637 279 VAL A O 1
ATOM 2891 N N . CYS A 1 584 ? -31.22200 2.99800 39.00600 1.000 78.10410 280 CYS A N 1
ATOM 2892 C CA . CYS A 1 584 ? -30.57500 2.36300 40.15200 1.000 81.04393 280 CYS A CA 1
ATOM 2893 C C . CYS A 1 584 ? -30.30200 3.35300 41.28700 1.000 83.29420 280 CYS A C 1
ATOM 2894 O O . CYS A 1 584 ? -30.30200 2.95700 42.45400 1.000 89.46073 280 CYS A O 1
ATOM 2897 N N . TRP A 1 585 ? -30.07300 4.62700 40.97600 1.000 79.05685 281 TRP A N 1
ATOM 2898 C CA . TRP A 1 585 ? -29.87300 5.67100 41.97400 1.000 77.84618 281 TRP A CA 1
ATOM 2899 C C . TRP A 1 585 ? -31.17600 6.30800 42.43400 1.000 79.47005 281 TRP A C 1
ATOM 2900 O O . TRP A 1 585 ? -31.16700 7.13600 43.35700 1.000 80.45175 281 TRP A O 1
ATOM 2911 N N . LEU A 1 586 ? -32.28900 5.95700 41.79000 1.000 79.11738 282 LEU A N 1
ATOM 2912 C CA . LEU A 1 586 ? -33.56500 6.57600 42.13800 1.000 76.40916 282 LEU A CA 1
ATOM 2913 C C . LEU A 1 586 ? -33.96900 6.26300 43.57300 1.000 83.61002 282 LEU A C 1
ATOM 2914 O O . LEU A 1 586 ? -34.32300 7.20500 44.30700 1.000 80.99919 282 LEU A O 1
ATOM 2919 N N . PRO A 1 587 ? -33.93500 4.98000 44.05700 1.000 87.78947 283 PRO A N 1
ATOM 2920 C CA . PRO A 1 587 ? -34.27600 4.73000 45.46700 1.000 86.67355 283 PRO A CA 1
ATOM 2921 C C . PRO A 1 587 ? -33.44000 5.55000 46.43100 1.000 88.69748 283 PRO A C 1
ATOM 2922 O O . PRO A 1 587 ? -33.97400 6.40100 47.15000 1.000 90.66613 283 PRO A O 1
ATOM 2926 N N . LEU A 1 588 ? -32.12500 5.31300 46.43100 1.000 88.78696 284 LEU A N 1
ATOM 2927 C CA . LEU A 1 588 ? -31.24900 5.95100 47.41000 1.000 89.44757 284 LEU A CA 1
ATOM 2928 C C . LEU A 1 588 ? -31.47900 7.45700 47.47900 1.000 87.20519 284 LEU A C 1
ATOM 2929 O O . LEU A 1 588 ? -31.49400 8.03900 48.57000 1.000 83.86269 284 LEU A O 1
ATOM 2934 N N . HIS A 1 589 ? -31.65700 8.10400 46.31400 1.000 83.89690 285 HIS A N 1
ATOM 2935 C CA . HIS A 1 589 ? -31.79800 9.56000 46.28400 1.000 86.24455 285 HIS A CA 1
ATOM 2936 C C . HIS A 1 589 ? -33.18900 9.99800 46.72600 1.000 85.50499 285 HIS A C 1
ATOM 2937 O O . HIS A 1 589 ? -33.34800 11.07100 47.32400 1.000 81.04656 285 HIS A O 1
ATOM 2944 N N . ALA A 1 590 ? -34.20800 9.20500 46.38500 1.000 87.26309 286 ALA A N 1
ATOM 2945 C CA . ALA A 1 590 ? -35.53600 9.37500 46.95900 1.000 84.96808 286 ALA A CA 1
ATOM 2946 C C . ALA A 1 590 ? -35.45000 9.39000 48.47500 1.000 90.40558 286 ALA A C 1
ATOM 2947 O O . ALA A 1 590 ? -35.86700 10.35000 49.13200 1.000 89.61601 286 ALA A O 1
ATOM 2949 N N . PHE A 1 591 ? -34.89800 8.32200 49.04100 1.000 92.53478 287 PHE A N 1
ATOM 2950 C CA . PHE A 1 591 ? -34.46400 8.30200 50.42900 1.000 96.27207 287 PHE A CA 1
ATOM 2951 C C . PHE A 1 591 ? -33.72100 9.58000 50.80100 1.000 96.89056 287 PHE A C 1
ATOM 2952 O O . PHE A 1 591 ? -34.21800 10.37800 51.59800 1.000 100.07252 287 PHE A O 1
ATOM 2960 N N . GLN A 1 592 ? -32.54400 9.79400 50.20700 1.000 98.46181 288 GLN A N 1
ATOM 2961 C CA . GLN A 1 592 ? -31.70700 10.93500 50.57700 1.000 99.30664 288 GLN A CA 1
ATOM 2962 C C . GLN A 1 592 ? -32.49700 12.24100 50.62000 1.000 98.35653 288 GLN A C 1
ATOM 2963 O O . GLN A 1 592 ? -32.32100 13.04400 51.53800 1.000 95.41144 288 GLN A O 1
ATOM 2969 N N . LEU A 1 593 ? -33.38200 12.46700 49.64700 1.000 97.23008 289 LEU A N 1
ATOM 2970 C CA . LEU A 1 593 ? -34.16100 13.70400 49.65300 1.000 96.11152 289 LEU A CA 1
ATOM 2971 C C . LEU A 1 593 ? -35.21200 13.68900 50.75200 1.000 100.22517 289 LEU A C 1
ATOM 2972 O O . LEU A 1 593 ? -35.43000 14.70100 51.43100 1.000 100.22517 289 LEU A O 1
ATOM 2977 N N . ALA A 1 594 ? -35.88600 12.55200 50.92600 1.000 103.56768 290 ALA A N 1
ATOM 2978 C CA . ALA A 1 594 ? -36.96300 12.46100 51.90600 1.000 106.19694 290 ALA A CA 1
ATOM 2979 C C . ALA A 1 594 ? -36.42500 12.51000 53.33200 1.000 108.28667 290 ALA A C 1
ATOM 2980 O O . ALA A 1 594 ? -36.81200 13.37800 54.12000 1.000 110.62642 290 ALA A O 1
ATOM 2982 N N . VAL A 1 595 ? -35.52800 11.59100 53.68600 1.000 108.75778 291 VAL A N 1
ATOM 2983 C CA . VAL A 1 595 ? -35.08500 11.48300 55.07400 1.000 116.44028 291 VAL A CA 1
ATOM 2984 C C . VAL A 1 595 ? -33.92400 12.43400 55.35400 1.000 113.60836 291 VAL A C 1
ATOM 2985 O O . VAL A 1 595 ? -33.11200 12.19300 56.25500 1.000 109.22889 291 VAL A O 1
ATOM 2989 N N . ASP A 1 596 ? -33.83200 13.51800 54.58500 1.000 116.74821 292 ASP A N 1
ATOM 2990 C CA . ASP A 1 596 ? -32.96800 14.64300 54.91800 1.000 121.06188 292 ASP A CA 1
ATOM 2991 C C . ASP A 1 596 ? -33.73900 15.95400 54.97600 1.000 120.60657 292 ASP A C 1
ATOM 2992 O O . ASP A 1 596 ? -33.13300 17.00100 55.24500 1.000 122.46468 292 ASP A O 1
ATOM 2997 N N . ILE A 1 597 ? -35.04700 15.93200 54.68800 1.000 117.49040 293 ILE A N 1
ATOM 2998 C CA . ILE A 1 597 ? -35.96600 16.99300 55.10700 1.000 114.49531 293 ILE A CA 1
ATOM 2999 C C . ILE A 1 597 ? -36.81900 16.56700 56.30500 1.000 116.68504 293 ILE A C 1
ATOM 3000 O O . ILE A 1 597 ? -37.44000 17.42900 56.95000 1.000 115.74019 293 ILE A O 1
ATOM 3005 N N . ASP A 1 598 ? -36.85100 15.27100 56.62900 1.000 116.29552 294 ASP A N 1
ATOM 3006 C CA . ASP A 1 598 ? -37.64000 14.71500 57.72600 1.000 115.60333 294 ASP A CA 1
ATOM 3007 C C . ASP A 1 598 ? -36.87800 14.77100 59.05100 1.000 116.33763 294 ASP A C 1
ATOM 3008 O O . ASP A 1 598 ? -37.34900 15.38600 60.01300 1.000 120.95398 294 ASP A O 1
ATOM 3013 N N . SER A 1 599 ? -35.70400 14.13400 59.11000 1.000 113.49782 295 SER A N 1
ATOM 3014 C CA . SER A 1 599 ? -34.86600 14.11200 60.31300 1.000 112.96618 295 SER A CA 1
ATOM 3015 C C . SER A 1 599 ? -35.58000 13.42900 61.47800 1.000 121.14874 295 SER A C 1
ATOM 3016 O O . SER A 1 599 ? -35.45300 13.83800 62.63600 1.000 125.00973 295 SER A O 1
ATOM 3019 N N . GLN A 1 600 ? -36.34400 12.37900 61.16800 1.000 123.60956 296 GLN A N 1
ATOM 3020 C CA . GLN A 1 600 ? -37.03300 11.58000 62.18900 1.000 128.05483 296 GLN A CA 1
ATOM 3021 C C . GLN A 1 600 ? -37.17300 10.16400 61.62600 1.000 126.39147 296 GLN A C 1
ATOM 3022 O O . GLN A 1 600 ? -38.16200 9.83900 60.96600 1.000 124.47019 296 GLN A O 1
ATOM 3028 N N . VAL A 1 601 ? -36.16900 9.33100 61.90100 1.000 124.18857 297 VAL A N 1
ATOM 3029 C CA . VAL A 1 601 ? -36.11100 7.97800 61.36300 1.000 116.83506 297 VAL A CA 1
ATOM 3030 C C . VAL A 1 601 ? -35.47900 7.03400 62.38300 1.000 114.17158 297 VAL A C 1
ATOM 3031 O O . VAL A 1 601 ? -34.41400 6.45500 62.13400 1.000 110.25269 297 VAL A O 1
ATOM 3035 N N . LEU A 1 602 ? -36.13000 6.86600 63.53800 1.000 118.43262 298 LEU A N 1
ATOM 3036 C CA . LEU A 1 602 ? -35.69600 5.89500 64.53400 1.000 122.10675 298 LEU A CA 1
ATOM 3037 C C . LEU A 1 602 ? -36.27800 4.50300 64.27600 1.000 125.63085 298 LEU A C 1
ATOM 3038 O O . LEU A 1 602 ? -36.27200 3.65100 65.17600 1.000 128.46803 298 LEU A O 1
ATOM 3043 N N . ASP A 1 603 ? -36.77600 4.25200 63.06700 1.000 119.63540 299 ASP A N 1
ATOM 3044 C CA . ASP A 1 603 ? -37.16200 2.90200 62.65700 1.000 120.37233 299 ASP A CA 1
ATOM 3045 C C . ASP A 1 603 ? -35.95800 2.08800 62.18700 1.000 117.70622 299 ASP A C 1
ATOM 3046 O O . ASP A 1 603 ? -36.08800 1.24500 61.29900 1.000 116.11655 299 ASP A O 1
ATOM 3051 N N . LEU A 1 604 ? -34.78500 2.30700 62.79500 1.000 118.23786 300 LEU A N 1
ATOM 3052 C CA . LEU A 1 604 ? -33.49900 1.83700 62.28000 1.000 117.32723 300 LEU A CA 1
ATOM 3053 C C . LEU A 1 604 ? -33.37800 0.31800 62.19300 1.000 119.06691 300 LEU A C 1
ATOM 3054 O O . LEU A 1 604 ? -32.43800 -0.17000 61.55200 1.000 116.28500 300 LEU A O 1
ATOM 3059 N N . LYS A 1 605 ? -34.27200 -0.44200 62.83400 1.000 123.30952 301 LYS A N 1
ATOM 3060 C CA . LYS A 1 605 ? -34.35200 -1.86900 62.53800 1.000 123.17529 301 LYS A CA 1
ATOM 3061 C C . LYS A 1 605 ? -34.89200 -2.09600 61.13000 1.000 126.33094 301 LYS A C 1
ATOM 3062 O O . LYS A 1 605 ? -34.50700 -3.06400 60.46000 1.000 128.04956 301 LYS A O 1
ATOM 3068 N N . GLU A 1 606 ? -35.76200 -1.20400 60.66100 1.000 125.76771 302 GLU A N 1
ATOM 3069 C CA . GLU A 1 606 ? -36.12200 -1.13000 59.25200 1.000 120.43023 302 GLU A CA 1
ATOM 3070 C C . GLU A 1 606 ? -35.19700 -0.17900 58.49200 1.000 118.49579 302 GLU A C 1
ATOM 3071 O O . GLU A 1 606 ? -34.69100 -0.53500 57.42500 1.000 121.35402 302 GLU A O 1
ATOM 3077 N N . TYR A 1 607 ? -34.94000 1.01200 59.04900 1.000 114.15579 303 TYR A N 1
ATOM 3078 C CA . TYR A 1 607 ? -34.22200 2.05700 58.31400 1.000 110.10531 303 TYR A CA 1
ATOM 3079 C C . TYR A 1 607 ? -32.85200 1.58500 57.84200 1.000 107.99716 303 TYR A C 1
ATOM 3080 O O . TYR A 1 607 ? -32.51700 1.72600 56.66000 1.000 111.02121 303 TYR A O 1
ATOM 3089 N N . LYS A 1 608 ? -32.02400 1.07200 58.75800 1.000 102.68073 304 LYS A N 1
ATOM 3090 C CA . LYS A 1 608 ? -30.69400 0.61200 58.36600 1.000 99.60405 304 LYS A CA 1
ATOM 3091 C C . LYS A 1 608 ? -30.78400 -0.38500 57.22100 1.000 102.95708 304 LYS A C 1
ATOM 3092 O O . LYS A 1 608 ? -29.97500 -0.34200 56.28600 1.000 101.99644 304 LYS A O 1
ATOM 3094 N N . LEU A 1 609 ? -31.78800 -1.26900 57.25600 1.000 105.98639 305 LEU A N 1
ATOM 3095 C CA . LEU A 1 609 ? -32.01700 -2.18400 56.14000 1.000 101.97012 305 LEU A CA 1
ATOM 3096 C C . LEU A 1 609 ? -32.51800 -1.44500 54.90200 1.000 101.82800 305 LEU A C 1
ATOM 3097 O O . LEU A 1 609 ? -32.17600 -1.81600 53.77400 1.000 101.65693 305 LEU A O 1
ATOM 3102 N N . ILE A 1 610 ? -33.33500 -0.40300 55.08900 1.000 100.56469 306 ILE A N 1
ATOM 3103 C CA . ILE A 1 610 ? -33.81800 0.36900 53.94600 1.000 98.77763 306 ILE A CA 1
ATOM 3104 C C . ILE A 1 610 ? -32.66000 1.05900 53.23900 1.000 99.01187 306 ILE A C 1
ATOM 3105 O O . ILE A 1 610 ? -32.61000 1.10900 52.00400 1.000 96.10626 306 ILE A O 1
ATOM 3110 N N . PHE A 1 611 ? -31.71600 1.61400 54.00400 1.000 98.34337 307 PHE A N 1
ATOM 3111 C CA . PHE A 1 611 ? -30.60800 2.31000 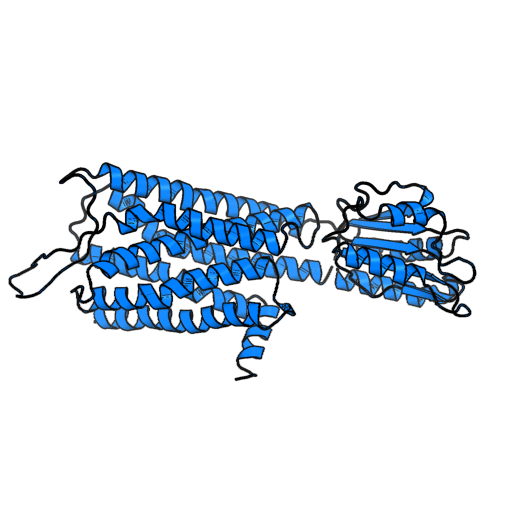53.36400 1.000 94.87190 307 PHE A CA 1
ATOM 3112 C C . PHE A 1 611 ? -29.60600 1.34000 52.75100 1.000 97.40378 307 PHE A C 1
ATOM 3113 O O . PHE A 1 611 ? -28.95000 1.68600 51.76100 1.000 101.73325 307 PHE A O 1
ATOM 3121 N N . THR A 1 612 ? -29.46300 0.13000 53.30100 1.000 92.08473 308 THR A N 1
ATOM 3122 C CA . THR A 1 612 ? -28.54700 -0.82100 52.67600 1.000 91.66625 308 THR A CA 1
ATOM 3123 C C . THR A 1 612 ? -29.12900 -1.37700 51.38000 1.000 92.30844 308 THR A C 1
ATOM 3124 O O . THR A 1 612 ? -28.47600 -1.33100 50.33400 1.000 93.68492 308 THR A O 1
ATOM 3128 N N . VAL A 1 613 ? -30.35700 -1.90700 51.42700 1.000 96.20364 309 VAL A N 1
ATOM 3129 C CA . VAL A 1 613 ? -30.95200 -2.48800 50.22300 1.000 97.68276 309 VAL A CA 1
ATOM 3130 C C . VAL A 1 613 ? -31.11200 -1.43300 49.13900 1.000 97.61960 309 VAL A C 1
ATOM 3131 O O . VAL A 1 613 ? -30.99600 -1.73800 47.94400 1.000 97.56433 309 VAL A O 1
ATOM 3135 N N . PHE A 1 614 ? -31.37500 -0.18100 49.52400 1.000 95.22458 310 PHE A N 1
ATOM 3136 C CA . PHE A 1 614 ? -31.31400 0.89800 48.54600 1.000 91.62678 310 PHE A CA 1
ATOM 3137 C C . PHE A 1 614 ? -29.89200 1.07000 48.02700 1.000 90.60823 310 PHE A C 1
ATOM 3138 O O . PHE A 1 614 ? -29.67600 1.26000 46.82400 1.000 88.81854 310 PHE A O 1
ATOM 3146 N N . HIS A 1 615 ? -28.90800 0.96800 48.91800 1.000 91.64257 311 HIS A N 1
ATOM 3147 C CA . HIS A 1 615 ? -27.52200 1.13100 48.51200 1.000 90.47927 311 HIS A CA 1
ATOM 3148 C C . HIS A 1 615 ? -27.04800 -0.00800 47.61600 1.000 89.62390 311 HIS A C 1
ATOM 3149 O O . HIS A 1 615 ? -26.19200 0.21000 46.75100 1.000 93.99022 311 HIS A O 1
ATOM 3156 N N . ILE A 1 616 ? -27.57100 -1.22200 47.80200 1.000 82.48621 312 ILE A N 1
ATOM 3157 C CA . ILE A 1 616 ? -27.15800 -2.33900 46.95200 1.000 85.12073 312 ILE A CA 1
ATOM 3158 C C . ILE A 1 616 ? -27.62000 -2.12300 45.50800 1.000 82.10458 312 ILE A C 1
ATOM 3159 O O . ILE A 1 616 ? -26.87300 -2.38000 44.55300 1.000 78.19885 312 ILE A O 1
ATOM 3164 N N . ILE A 1 617 ? -28.86900 -1.68100 45.33200 1.000 83.19682 313 ILE A N 1
ATOM 3165 C CA . ILE A 1 617 ? -29.39700 -1.36000 44.00800 1.000 81.28080 313 ILE A CA 1
ATOM 3166 C C . ILE A 1 617 ? -28.46600 -0.40400 43.28400 1.000 80.98866 313 ILE A C 1
ATOM 3167 O O . ILE A 1 617 ? -28.06800 -0.64000 42.13800 1.000 89.83446 313 ILE A O 1
ATOM 3172 N N . ALA A 1 618 ? -28.11500 0.70000 43.93900 1.000 78.52520 314 ALA A N 1
ATOM 3173 C CA . ALA A 1 618 ? -27.25100 1.68200 43.29600 1.000 82.53884 314 ALA A CA 1
ATOM 3174 C C . ALA A 1 618 ? -25.90300 1.08200 42.91300 1.000 82.01510 314 ALA A C 1
ATOM 3175 O O . ALA A 1 618 ? -25.33600 1.45400 41.88200 1.000 80.25173 314 ALA A O 1
ATOM 3177 N N . MET A 1 619 ? -25.38300 0.14600 43.71400 1.000 83.23103 315 MET A N 1
ATOM 3178 C CA . MET A 1 619 ? -24.12300 -0.50000 43.37400 1.000 82.38356 315 MET A CA 1
ATOM 3179 C C . MET A 1 619 ? -24.23000 -1.38800 42.14800 1.000 86.23666 315 MET A C 1
ATOM 3180 O O . MET A 1 619 ? -23.19600 -1.84700 41.64800 1.000 85.35760 315 MET A O 1
ATOM 3185 N N . CYS A 1 620 ? -25.44400 -1.65400 41.66500 1.000 84.62857 316 CYS A N 1
ATOM 3186 C CA . CYS A 1 620 ? -25.58500 -2.46500 40.46700 1.000 84.30748 316 CYS A CA 1
ATOM 3187 C C . CYS A 1 620 ? -25.27000 -1.66000 39.21500 1.000 80.13329 316 CYS A C 1
ATOM 3188 O O . CYS A 1 620 ? -24.86700 -2.23200 38.19800 1.000 77.72774 316 CYS A O 1
ATOM 3191 N N . SER A 1 621 ? -25.38400 -0.33300 39.29500 1.000 78.66996 317 SER A N 1
ATOM 3192 C CA . SER A 1 621 ? -24.89600 0.54800 38.24700 1.000 72.66924 317 SER A CA 1
ATOM 3193 C C . SER A 1 621 ? -23.39500 0.42800 38.02000 1.000 77.60931 317 SER A C 1
ATOM 3194 O O . SER A 1 621 ? -22.89800 0.93500 37.00800 1.000 80.43859 317 SER A O 1
ATOM 3197 N N . THR A 1 622 ? -22.64900 -0.19400 38.92800 1.000 79.43847 318 THR A N 1
ATOM 3198 C CA . THR A 1 622 ? -21.24900 -0.43800 38.60700 1.000 82.46515 318 THR A CA 1
ATOM 3199 C C . THR A 1 622 ? -21.10600 -1.65200 37.69300 1.000 84.44960 318 THR A C 1
ATOM 3200 O O . THR A 1 622 ? -20.65100 -1.52500 36.54900 1.000 93.86389 318 THR A O 1
ATOM 3204 N N . PHE A 1 623 ? -21.53100 -2.83500 38.15500 1.000 75.85120 319 PHE A N 1
ATOM 3205 C CA . PHE A 1 623 ? -21.26600 -4.03300 37.35900 1.000 79.69113 319 PHE A CA 1
ATOM 3206 C C . PHE A 1 623 ? -22.09700 -4.10700 36.07800 1.000 75.71434 319 PHE A C 1
ATOM 3207 O O . PHE A 1 623 ? -21.69500 -4.82400 35.15100 1.000 72.66661 319 PHE A O 1
ATOM 3215 N N . ALA A 1 624 ? -23.21600 -3.37000 35.98700 1.000 73.63514 320 ALA A N 1
ATOM 3216 C CA . ALA A 1 624 ? -24.11100 -3.50200 34.83200 1.000 71.31645 320 ALA A CA 1
ATOM 3217 C C . ALA A 1 624 ? -23.45300 -3.06200 33.53100 1.000 70.62163 320 ALA A C 1
ATOM 3218 O O . ALA A 1 624 ? -23.70600 -3.66100 32.48200 1.000 66.94224 320 ALA A O 1
ATOM 3220 N N . ASN A 1 625 ? -22.61400 -2.01800 33.57900 1.000 76.70130 321 ASN A N 1
ATOM 3221 C CA . ASN A 1 625 ? -22.09600 -1.40300 32.35500 1.000 74.15363 321 ASN A CA 1
ATOM 3222 C C . ASN A 1 625 ? -21.32900 -2.35700 31.44300 1.000 74.65895 321 ASN A C 1
ATOM 3223 O O . ASN A 1 625 ? -21.54300 -2.30100 30.22000 1.000 76.09860 321 ASN A O 1
ATOM 3228 N N . PRO A 1 626 ? -20.42200 -3.21900 31.92400 1.000 76.14334 322 PRO A N 1
ATOM 3229 C CA . PRO A 1 626 ? -19.77100 -4.14800 30.98100 1.000 71.01904 322 PRO A CA 1
ATOM 3230 C C . PRO A 1 626 ? -20.73400 -5.14100 30.34900 1.000 70.18736 322 PRO A C 1
ATOM 3231 O O . PRO A 1 626 ? -20.53000 -5.51600 29.19000 1.000 72.51133 322 PRO A O 1
ATOM 3235 N N . LEU A 1 627 ? -21.79100 -5.55200 31.05500 1.000 71.02431 323 LEU A N 1
ATOM 3236 C CA . LEU A 1 627 ? -22.76400 -6.47400 30.46500 1.000 73.45354 323 LEU A CA 1
ATOM 3237 C C . LEU A 1 627 ? -23.53600 -5.83100 29.31200 1.000 76.15650 323 LEU A C 1
ATOM 3238 O O . LEU A 1 627 ? -23.75600 -6.47500 28.27700 1.000 79.77535 323 LEU A O 1
ATOM 3243 N N . LEU A 1 628 ? -23.95800 -4.56300 29.47100 1.000 70.69269 324 LEU A N 1
ATOM 3244 C CA . LEU A 1 628 ? -24.63100 -3.86000 28.37700 1.000 64.97095 324 LEU A CA 1
ATOM 3245 C C . LEU A 1 628 ? -23.73900 -3.74900 27.15000 1.000 66.54745 324 LEU A C 1
ATOM 3246 O O . LEU A 1 628 ? -24.20600 -3.93100 26.02100 1.000 67.23175 324 LEU A O 1
ATOM 3251 N N . TYR A 1 629 ? -22.45100 -3.45400 27.34400 1.000 70.95061 325 TYR A N 1
ATOM 3252 C CA . TYR A 1 629 ? -21.55500 -3.35400 26.19600 1.000 65.85263 325 TYR A CA 1
ATOM 3253 C C . TYR A 1 629 ? -21.47500 -4.68500 25.47300 1.000 71.81387 325 TYR A C 1
ATOM 3254 O O . TYR A 1 629 ? -21.61400 -4.74600 24.24500 1.000 69.31094 325 TYR A O 1
ATOM 3263 N N . GLY A 1 630 ? -21.27400 -5.76800 26.22600 1.000 74.51946 326 GLY A N 1
ATOM 3264 C CA . GLY A 1 630 ? -21.13100 -7.07300 25.59900 1.000 74.76160 326 GLY A CA 1
ATOM 3265 C C . GLY A 1 630 ? -22.41400 -7.54800 24.94600 1.000 71.51910 326 GLY A C 1
ATOM 3266 O O . GLY A 1 630 ? -22.39300 -8.16400 23.87500 1.000 64.56037 326 GLY A O 1
ATOM 3267 N N . TRP A 1 631 ? -23.55000 -7.25300 25.56900 1.000 70.99799 327 TRP A N 1
ATOM 3268 C CA . TRP A 1 631 ? -24.80500 -7.75400 25.03400 1.000 75.49326 327 TRP A CA 1
ATOM 3269 C C . TRP A 1 631 ? -25.24300 -6.95600 23.80900 1.000 74.86950 327 TRP A C 1
ATOM 3270 O O . TRP A 1 631 ? -25.60400 -7.53600 22.78100 1.000 77.96461 327 TRP A O 1
ATOM 3281 N N . MET A 1 632 ? -25.13000 -5.63400 23.87100 1.000 72.12444 328 MET A N 1
ATOM 3282 C CA . MET A 1 632 ? -25.82600 -4.73600 22.96600 1.000 66.98435 328 MET A CA 1
ATOM 3283 C C . MET A 1 632 ? -24.92700 -4.04800 21.95800 1.000 70.55320 328 MET A C 1
ATOM 3284 O O . MET A 1 632 ? -25.40400 -3.16900 21.22900 1.000 72.91927 328 MET A O 1
ATOM 3289 N N . ASN A 1 633 ? -23.64100 -4.39000 21.92100 1.000 74.56157 329 ASN A N 1
ATOM 3290 C CA . ASN A 1 633 ? -22.66000 -3.71700 21.07100 1.000 65.98949 329 ASN A CA 1
ATOM 3291 C C . ASN A 1 633 ? -21.69900 -4.77600 20.57100 1.000 66.26321 329 ASN A C 1
ATOM 3292 O O . ASN A 1 633 ? -20.95700 -5.36600 21.36700 1.000 66.01318 329 ASN A O 1
ATOM 3297 N N . SER A 1 634 ? -21.71500 -5.00900 19.25700 1.000 70.25316 330 SER A N 1
ATOM 3298 C CA . SER A 1 634 ? -21.04000 -6.17200 18.70000 1.000 69.60571 330 SER A CA 1
ATOM 3299 C C . SER A 1 634 ? -19.53500 -5.98100 18.60500 1.000 66.25268 330 SER A C 1
ATOM 3300 O O . SER A 1 634 ? -18.79300 -6.96800 18.66200 1.000 66.32901 330 SER A O 1
ATOM 3303 N N . ASN A 1 635 ? -19.05800 -4.74000 18.47500 1.000 62.49434 331 ASN A N 1
ATOM 3304 C CA . ASN A 1 635 ? -17.61500 -4.51500 18.53500 1.000 63.67342 331 ASN A CA 1
ATOM 3305 C C . ASN A 1 635 ? -17.07600 -4.64200 19.95300 1.000 68.25292 331 ASN A C 1
ATOM 3306 O O . ASN A 1 635 ? -15.87900 -4.88100 20.13100 1.000 75.26692 331 ASN A O 1
ATOM 3311 N N . TYR A 1 636 ? -17.92500 -4.50100 20.96700 1.000 63.25495 332 TYR A N 1
ATOM 3312 C CA . TYR A 1 636 ? -17.49200 -4.84700 22.31300 1.000 59.47555 332 TYR A CA 1
ATOM 3313 C C . TYR A 1 636 ? -17.53500 -6.35600 22.51900 1.000 65.47101 332 TYR A C 1
ATOM 3314 O O . TYR A 1 636 ? -16.54200 -6.96000 22.94300 1.000 65.96580 332 TYR A O 1
ATOM 3323 N N . ARG A 1 637 ? -18.67900 -6.97300 22.21900 1.000 70.97693 333 ARG A N 1
ATOM 3324 C CA . ARG A 1 637 ? -18.82200 -8.42500 22.29200 1.000 69.18987 333 ARG A CA 1
ATOM 3325 C C . ARG A 1 637 ? -17.59600 -9.14000 21.74500 1.000 70.76112 333 ARG A C 1
ATOM 3326 O O . ARG A 1 637 ? -16.98600 -9.96700 22.42700 1.000 74.59842 333 ARG A O 1
ATOM 3334 N N . LYS A 1 638 ? -17.19300 -8.79300 20.52300 1.000 75.36956 334 LYS A N 1
ATOM 3335 C CA . LYS A 1 638 ? -16.02700 -9.42700 19.91600 1.000 76.96712 334 LYS A CA 1
ATOM 3336 C C . LYS A 1 638 ? -14.73700 -9.07800 20.66200 1.000 74.11941 334 LYS A C 1
ATOM 3337 O O . LYS A 1 638 ? -13.84600 -9.92400 20.79400 1.000 74.49051 334 LYS A O 1
ATOM 3343 N N . ALA A 1 639 ? -14.62200 -7.85000 21.17900 1.000 67.57126 335 ALA A N 1
ATOM 3344 C CA . ALA A 1 639 ? -13.38600 -7.44500 21.84900 1.000 65.11570 335 ALA A CA 1
ATOM 3345 C C . ALA A 1 639 ? -13.19200 -8.17500 23.18200 1.000 70.98219 335 ALA A C 1
ATOM 3346 O O . ALA A 1 639 ? -12.06700 -8.56300 23.52200 1.000 69.06354 335 ALA A O 1
ATOM 3348 N N . PHE A 1 640 ? -14.26900 -8.36600 23.95600 1.000 75.75645 336 PHE A N 1
ATOM 3349 C CA . PHE A 1 640 ? -14.16600 -9.16300 25.17900 1.000 75.51169 336 PHE A CA 1
ATOM 3350 C C . PHE A 1 640 ? -13.75500 -10.59600 24.86900 1.000 75.11427 336 PHE A C 1
ATOM 3351 O O . PHE A 1 640 ? -12.89600 -11.16400 25.55300 1.000 83.30999 336 PHE A O 1
ATOM 3359 N N . LEU A 1 641 ? -14.36300 -11.20600 23.84500 1.000 75.29324 337 LEU A N 1
ATOM 3360 C CA . LEU A 1 641 ? -14.01700 -12.58500 23.51000 1.000 82.93363 337 LEU A CA 1
ATOM 3361 C C . LEU A 1 641 ? -12.66900 -12.69700 22.80900 1.000 82.77308 337 LEU A C 1
ATOM 3362 O O . LEU A 1 641 ? -12.11800 -13.79800 22.73000 1.000 82.27565 337 LEU A O 1
ATOM 3367 N N . SER A 1 642 ? -12.11900 -11.58900 22.31200 1.000 80.23857 338 SER A N 1
ATOM 3368 C CA . SER A 1 642 ? -10.76600 -11.60500 21.77500 1.000 80.60440 338 SER A CA 1
ATOM 3369 C C . SER A 1 642 ? -9.69700 -11.42500 22.85400 1.000 86.96569 338 SER A C 1
ATOM 3370 O O . SER A 1 642 ? -8.51000 -11.59500 22.55900 1.000 91.22936 338 SER A O 1
ATOM 3373 N N . ALA A 1 643 ? -10.08300 -11.08800 24.08900 1.000 84.61804 339 ALA A N 1
ATOM 3374 C CA . ALA A 1 643 ? -9.15800 -11.05200 25.21800 1.000 82.40462 339 ALA A CA 1
ATOM 3375 C C . ALA A 1 643 ? -9.17400 -12.35600 26.00900 1.000 83.90743 339 ALA A C 1
ATOM 3376 O O . ALA A 1 643 ? -8.11300 -12.85700 26.40400 1.000 88.42639 339 ALA A O 1
ATOM 3378 N N . PHE A 1 644 ? -10.36400 -12.92400 26.24600 1.000 88.81065 340 PHE A N 1
ATOM 3379 C CA . PHE A 1 644 ? -10.49200 -14.25500 26.84000 1.000 96.52210 340 PHE A CA 1
ATOM 3380 C C . PHE A 1 644 ? -10.01900 -15.37600 25.90800 1.000 100.77524 340 PHE A C 1
ATOM 3381 O O . PHE A 1 644 ? -10.10700 -16.53800 26.31300 1.000 101.25425 340 PHE A O 1
ATOM 3389 N N . ARG A 1 645 ? -9.53700 -15.02500 24.70400 1.000 100.61206 341 ARG A N 1
ATOM 3390 C CA . ARG A 1 645 ? -8.94600 -15.97200 23.76200 1.000 100.09358 341 ARG A CA 1
ATOM 3391 C C . ARG A 1 645 ? -7.43600 -15.82400 23.60800 1.000 101.64113 341 ARG A C 1
ATOM 3392 O O . ARG A 1 645 ? -6.81400 -16.68100 22.97500 1.000 104.15459 341 ARG A O 1
ATOM 3400 N N . CYS A 1 646 ? -6.83800 -14.74100 24.11500 1.000 99.34612 342 CYS A N 1
ATOM 3401 C CA . CYS A 1 646 ? -5.38900 -14.63700 24.24500 1.000 99.76986 342 CYS A CA 1
ATOM 3402 C C . CYS A 1 646 ? -4.94600 -14.84100 25.68600 1.000 105.26525 342 CYS A C 1
ATOM 3403 O O . CYS A 1 646 ? -3.86300 -14.38500 26.07000 1.000 107.89715 342 CYS A O 1
ATOM 3406 N N . GLU A 1 647 ? -5.76900 -15.52000 26.48300 1.000 109.83685 343 GLU A N 1
ATOM 3407 C CA . GLU A 1 647 ? -5.43600 -15.88600 27.85200 1.000 114.13737 343 GLU A CA 1
ATOM 3408 C C . GLU A 1 647 ? -6.15900 -17.17200 28.24800 1.000 115.49016 343 GLU A C 1
ATOM 3409 O O . GLU A 1 647 ? -7.07100 -17.15800 29.07900 1.000 113.35306 343 GLU A O 1
#

Secondary structure (P-SEA, 3-state):
caaaaaaaaaaaaaaaaaaaaaaaaaaaccccccccaaaaaaaaaaaaaaaaccccaaaaaaacccccccccaaaaacaaaaaaaaaaaaaaaaaaaaaaaaaaaaacccccccaaaaaaaaaaaaaaaaaaaccccccbbbbbbbcccccbbbbbbbbccccccaaaaaaaaaaaaacccaaaaaaaaaaaaaaaaaacccccbbbbbbbbcccaaaaaaaaaaaaaaaaccbbbbbcccccccccccccccbbbbbbbbbbcccccccccaaaaaaaccccccccccbbbbbbbbccccccaaaaaaaaaaaaaabbbbcccbbbbccccccaaaaaaaaaaaaaaaccaaaaaaaaaaaaaaaaaaaaaaaaaaaaaaaaaaaacccccccaaaaaaaaaaaaaaaccccaaaaaaacccaaaaaaaaaaaaac

Foldseek 3Di:
DVLVVLVVLLLCLLVLQQVLLVLLLPLCPPDPVNVDLLSVLVNLLSVLLNLCSPLQSVQVSCCPNVVFNPDDVQSLQVNQLSNQLSLQLNLLSLLVSLVQLLVCLQQLFQGDDDSVVSVVSSVCSSVVSSVLSNLSRPQKDWDDDDPDPPPDGIDIDGHDDDPPDLVVVVVSLVVCCVVRFCVSVVSSVVSLVVVVVSLPPDFAEEEEEEFDDPCQQVVLSVLLQVLVVVVRYPYHYDYLLVDAQAQQCGRHNEYEYEWEWDDDPDTDTRDSCVRNLVVVLRRSAARHEYEYEYEAAVVDPCQRVVRVVVVVVSVVSNHHYQDHYHYHHPRCVVVSVVSSVVSVSSVVSSVVVSVLSVLVSVLSVVLVVLQSVLLVQLSVVSNVCSVVVDCPVCVVVVVSNVVSVSSNSSSSSVSSVSCLPRPVVSVVSSVVVVVVD

Sequence (437 aa):
EVQVVLILAYCSIILLGVIGNSLVIHVVIKFKSMRTVTNFFIANLAVADLLVNTLCLPFTLTYTLMGEWKMGPVLCHLVPYAQGLAVQVSTITLTVIALDRYRCIVYHLESKISKRISFLIIGLAWGISALLASPLAIFREYSLIEIIPDFEIVACTEKWPGEEKSIYGTVYSLSSLLILYVLPLGIISFSYTRIWSKLKNHVAKALIVYGSTTGNTEYTAETIARELADAGYEVDSRDAASVEAGGLFEGFDLVLLGCSTWGDDSIELQDDFIPLFDSLEETGAQGRKVACFGCGDSSWEYFCGAVDAIEEKLKNLGAEIVQDGLRIDGDPRAARDDIVGWAHDVRGAIDHYHQRRQKTTKMLVCVVVVFAVCWLPLHAFQLAVDIDSQVLDLKEYKLIFTVFHIIAMCSTFANPLLYGWMNSNYRKAFLSAFRCE

B-factor: mean 71.05, std 25.85, range [26.87, 146.93]